Protein AF-0000000084598806 (afdb_homodimer)

Organism: NCBI:txid1246626

InterPro domains:
  IPR002474 Carbamoyl-phosphate synthase small subunit, N-terminal domain [PF00988] (5-130)
  IPR002474 Carbamoyl-phosphate synthase small subunit, N-terminal domain [SM01097] (1-131)
  IPR006274 Carbamoyl-phosphate synthase, small subunit [MF_01209] (1-356)
  IPR006274 Carbamoyl-phosphate synthase, small subunit [TIGR01368] (4-353)
  IPR017926 Glutamine amidotransferase [PF00117] (174-349)
  IPR029062 Class I glutamine amidotransferase-like [G3DSA:3.40.50.880] (161-359)
  IPR029062 Class I glutamine amidotransferase-like [SSF52317] (146-353)
  IPR035686 Carbamoyl-phosphate synthase small subunit, GATase1 domain [cd01744] (172-349)
  IPR036480 Carbamoyl-phosphate synthase small subunit, N-terminal domain superfamily [G3DSA:3.50.30.20] (2-147)
  IPR036480 Carbamoyl-phosphate synthase small subunit, N-terminal domain superfamily [SSF52021] (2-145)
  IPR050472 Anthranilate Synthase/Amidotransferase [PTHR43418] (180-354)

Solvent-accessible surface area (backbone atoms only — not comparable to full-atom values): 36146 Å² total; per-residue (Å²): 97,68,26,29,39,38,26,45,88,62,52,73,45,64,25,41,40,41,37,18,93,60,69,49,65,26,42,43,46,65,38,72,40,92,60,60,66,50,36,58,44,12,29,38,44,38,34,51,22,24,43,27,42,66,58,63,74,39,38,56,81,44,52,59,78,83,44,49,26,40,94,64,58,36,42,39,27,41,36,29,33,34,70,44,80,69,42,78,55,78,84,91,51,56,41,56,46,56,50,24,38,74,68,66,21,24,30,37,21,54,37,67,48,65,62,52,50,53,47,27,69,71,72,18,68,45,43,33,32,38,37,56,75,83,61,58,64,69,60,49,21,50,48,50,69,69,48,76,79,82,65,54,40,30,75,69,55,21,51,89,63,63,47,77,46,70,41,87,45,60,32,30,36,34,34,19,26,12,54,45,43,47,56,58,32,54,41,49,76,65,31,24,17,35,35,42,32,26,40,68,51,47,44,68,63,50,56,72,60,64,48,42,27,36,37,32,29,28,26,24,71,60,65,80,58,40,57,53,37,27,52,20,50,43,66,33,60,70,71,42,32,35,42,17,29,30,41,17,24,46,33,53,39,45,38,54,66,26,47,68,46,76,45,59,58,49,50,42,28,61,74,45,47,33,29,32,64,90,78,62,48,73,43,59,26,19,35,68,45,46,61,40,47,41,70,80,39,34,79,84,33,62,52,38,84,40,23,29,28,69,88,77,59,48,56,31,22,37,29,40,76,82,36,58,36,37,26,26,41,42,38,43,66,63,27,82,54,92,72,62,31,59,49,58,58,49,50,53,53,50,48,31,56,52,55,55,53,59,69,79,99,97,68,26,29,39,40,27,46,87,61,52,71,45,64,26,39,41,40,37,18,93,60,70,47,64,26,42,44,45,65,37,73,41,92,61,58,66,52,35,59,45,11,29,37,43,38,34,51,21,25,43,27,42,66,56,64,74,39,38,60,80,40,54,60,79,83,44,49,26,40,94,62,59,36,41,40,28,41,36,28,33,32,70,46,79,72,44,77,57,85,69,89,43,56,37,55,47,56,48,24,38,73,68,66,22,24,29,36,21,53,39,66,48,65,62,52,50,52,48,28,68,72,72,19,66,44,42,31,33,40,35,57,77,83,59,59,63,68,59,50,23,51,48,49,67,69,48,77,78,83,64,55,41,31,77,71,55,21,52,91,64,62,49,77,45,70,41,87,47,60,31,30,37,33,33,20,26,14,52,44,41,48,57,57,32,56,40,48,76,65,32,24,17,35,36,40,31,26,41,67,53,47,44,66,62,50,55,70,62,65,48,43,27,37,36,32,30,28,27,23,69,60,65,80,58,41,59,53,37,27,53,21,52,42,66,34,60,69,72,41,32,35,40,18,28,28,41,16,24,46,32,52,39,45,40,53,65,27,47,68,46,75,46,59,57,50,52,40,28,59,74,45,48,33,29,32,64,91,78,62,49,74,43,58,26,20,37,66,44,48,60,41,46,41,69,79,38,34,78,86,34,60,51,37,83,41,24,29,27,68,87,77,59,48,56,29,21,38,30,40,77,82,36,58,34,37,25,26,42,43,38,43,66,62,28,82,55,94,72,62,30,58,49,58,56,50,50,52,53,51,48,31,58,52,54,56,53,57,69,79,98

Sequence (722 aa):
MDKQLILEDGTVLIGEGFGADVEISGEVVFNTGMTGYQEILSDPSYCGQMVMLTYPLIGNYGINRDDFESLNPAIAALIVREVEHEPSHYREQESLHDLLVAKNIPGIAGIDTRMLTRKIRAHGTVKGYICSLSVQVEDVVKMLQDSPLLTTQVSQVSVNTAYHVPGKGKRVALIDCGMKHGILQSLIERHCDVVVVPYDTTAQEIKRLGVDGVLVSNGPGNPEDVPETIQTVASLIGEVPLFGICLGHQLLALACGATTSKLRFGHRGSNHPVREIETGRIDITAQNHGYTVDLDSIEGTELMLTHEAVNDGTVEGLKHRYADAFSVQYHPEANPGPHDANDLFDRFIGMMHTAKTNVLVMDKQLILEDGTVLIGEGFGADVEISGEVVFNTGMTGYQEILSDPSYCGQMVMLTYPLIGNYGINRDDFESLNPAIAALIVREVEHEPSHYREQESLHDLLVAKNIPGIAGIDTRMLTRKIRAHGTVKGYICSLSVQVEDVVKMLQDSPLLTTQVSQVSVNTAYHVPGKGKRVALIDCGMKHGILQSLIERHCDVVVVPYDTTAQEIKRLGVDGVLVSNGPGNPEDVPETIQTVASLIGEVPLFGICLGHQLLALACGATTSKLRFGHRGSNHPVREIETGRIDITAQNHGYTVDLDSIEGTELMLTHEAVNDGTVEGLKHRYADAFSVQYHPEANPGPHDANDLFDRFIGMMHTAKTNVLV

Foldseek 3Di:
DKKWKFWLVGDIWIFDKFAAADKAKAKEAEFAAPQAVQQVQQQLQQARYEYEYPDQEHQQQPDDPPRHQHPAGRHQEYEHAYYDQDRPDDDDGQTPRRVRNVNNHMYGYNGPSVVVNVVCLVQNIIMMMMHHPVDDNVVVSVVRVPDDHDLCSQVVQWDPAKDKDAFDAFEEEEERSRATPLVVVLCVVVRYTYIYGYLQDALVNVVVVVGLEYEYHAHYDDLVSRVSNLRRLLVCWQPHAYEYEASGQQSNCVNFPWDKDFASHFDAYQAWWKAFPVPRDIAGFGADYGMATDPVRCVPGQKDQGMATPPPGTGAKIDGNPTNYIYGNTQLSPHPDDPTSNVVVVVSSVRSVVVVVVVVD/DKKWKFWLVGDIWIFDKFFAADKAKAKEAEFAAPQAVQQVQQQLQQARYEYEYPDQEHQQQPDDPPRHQHPAGRHQEYEYAYYDQDRPDPDPHQTPRRVRNVNNHMYGYNGPSVVVVVVCLVQNIIMMMMHHPVDDNVVVSVVRVPDDHDLCSQVVQWDPAKDKDAFDAFEEEEERSRATPLVVVLCVVVRYTYIYGYLQDALVNVVVVVGLEYEYHAHYDDLVSRVSNLRRLLVCWQPHAYEYEASGQQSNCVNFPWDKDFASHFDAYQAWWKAFPVPRDIAGFGADYGMATDPVRCVPGQKDQGMATPPPGTGAKIDGNPTNYIYGNTQLSPHPDDPTSNVVVVVSSVRSVVVVVVVVD

Radius of gyration: 28.13 Å; Cα contacts (8 Å, |Δi|>4): 1813; chains: 2; bounding box: 64×78×69 Å

Nearest PDB structures (foldseek):
  1jdb-assembly1_F  TM=9.432E-01  e=5.974E-43  Escherichia coli
  1c30-assembly1_B  TM=9.402E-01  e=8.318E-43  Escherichia coli
  1a9x-assembly1_B  TM=9.386E-01  e=2.373E-42  Escherichia coli
  1cs0-assembly1_F  TM=9.403E-01  e=4.860E-42  Escherichia coli
  6uel-assembly2_B  TM=8.829E-01  e=1.511E-35  Homo sapiens

pLDDT: mean 89.67, std 12.85, range [30.72, 98.88]

Structure (mmCIF, N/CA/C/O backbone):
data_AF-0000000084598806-model_v1
#
loop_
_entity.id
_entity.type
_entity.pdbx_description
1 polymer 'Carbamoyl phosphate synthase small chain'
#
loop_
_atom_site.group_PDB
_atom_site.id
_atom_site.type_symbol
_atom_site.label_atom_id
_atom_site.label_alt_id
_atom_site.label_comp_id
_atom_site.label_asym_id
_atom_site.label_entity_id
_atom_site.label_seq_id
_atom_site.pdbx_PDB_ins_code
_atom_site.Cartn_x
_atom_site.Cartn_y
_atom_site.Cartn_z
_atom_site.occupancy
_atom_site.B_iso_or_equiv
_atom_site.auth_seq_id
_atom_site.auth_comp_id
_atom_site.auth_asym_id
_atom_site.auth_atom_id
_atom_site.pdbx_PDB_model_num
ATOM 1 N N . MET A 1 1 ? -29.016 10.375 21.641 1 81.25 1 MET A N 1
ATOM 2 C CA . MET A 1 1 ? -28.75 10.539 23.062 1 81.25 1 MET A CA 1
ATOM 3 C C . MET A 1 1 ? -27.906 11.789 23.328 1 81.25 1 MET A C 1
ATOM 5 O O . MET A 1 1 ? -27.047 12.141 22.516 1 81.25 1 MET A O 1
ATOM 9 N N . ASP A 1 2 ? -28.203 12.477 24.422 1 92.69 2 ASP A N 1
ATOM 10 C CA . ASP A 1 2 ? -27.516 13.719 24.766 1 92.69 2 ASP A CA 1
ATOM 11 C C . ASP A 1 2 ? -26.094 13.43 25.266 1 92.69 2 ASP A C 1
ATOM 13 O O . ASP A 1 2 ? -25.891 12.461 26 1 92.69 2 ASP A O 1
ATOM 17 N N . LYS A 1 3 ? -25.172 14.234 24.766 1 96.5 3 LYS A N 1
ATOM 18 C CA . LYS A 1 3 ? -23.781 14.203 25.203 1 96.5 3 LYS A CA 1
ATOM 19 C C . LYS A 1 3 ? -23.297 15.594 25.578 1 96.5 3 LYS A C 1
ATOM 21 O O . LYS A 1 3 ? -23.969 16.594 25.312 1 96.5 3 LYS A O 1
ATOM 26 N N . GLN A 1 4 ? -22.188 15.609 26.234 1 97.25 4 GLN A N 1
ATOM 27 C CA . GLN A 1 4 ? -21.594 16.906 26.531 1 97.25 4 GLN A CA 1
ATOM 28 C C . GLN A 1 4 ? -20.141 16.953 26.094 1 97.25 4 GLN A C 1
ATOM 30 O O . GLN A 1 4 ? -19.438 15.938 26.125 1 97.25 4 GLN A O 1
ATOM 35 N N . LEU A 1 5 ? -19.75 18.062 25.688 1 97.5 5 LEU A N 1
ATOM 36 C CA . LEU A 1 5 ? -18.359 18.422 25.438 1 97.5 5 LEU A CA 1
ATOM 37 C C . LEU A 1 5 ? -17.812 19.297 26.562 1 97.5 5 LEU A C 1
ATOM 39 O O . LEU A 1 5 ? -18.312 20.406 26.781 1 97.5 5 LEU A O 1
ATOM 43 N N . ILE A 1 6 ? -16.844 18.766 27.281 1 97.5 6 ILE A N 1
ATOM 44 C CA . ILE A 1 6 ? -16.219 19.5 28.375 1 97.5 6 ILE A CA 1
ATOM 45 C C . ILE A 1 6 ? -14.812 19.953 27.938 1 97.5 6 ILE A C 1
ATOM 47 O O . ILE A 1 6 ? -14 19.141 27.5 1 97.5 6 ILE A O 1
ATOM 51 N N . LEU A 1 7 ? -14.586 21.25 28.078 1 96.69 7 LEU A N 1
ATOM 52 C CA . LEU A 1 7 ? -13.281 21.781 27.719 1 96.69 7 LEU A CA 1
ATOM 53 C C . LEU A 1 7 ? -12.391 21.922 28.953 1 96.69 7 LEU A C 1
ATOM 55 O O . LEU A 1 7 ? -12.875 21.922 30.078 1 96.69 7 LEU A O 1
ATOM 59 N N . GLU A 1 8 ? -11.148 22 28.719 1 95.44 8 GLU A N 1
ATOM 60 C CA . GLU A 1 8 ? -10.164 22.047 29.797 1 95.44 8 GLU A CA 1
ATOM 61 C C . GLU A 1 8 ? -10.344 23.297 30.656 1 95.44 8 GLU A C 1
ATOM 63 O O . GLU A 1 8 ? -9.898 23.328 31.797 1 95.44 8 GLU A O 1
ATOM 68 N N . ASP A 1 9 ? -10.969 24.344 30.141 1 93.75 9 ASP A N 1
ATOM 69 C CA . ASP A 1 9 ? -11.172 25.562 30.906 1 93.75 9 ASP A CA 1
ATOM 70 C C . ASP A 1 9 ? -12.484 25.5 31.688 1 93.75 9 ASP A C 1
ATOM 72 O O . ASP A 1 9 ? -12.875 26.484 32.344 1 93.75 9 ASP A O 1
ATOM 76 N N . GLY A 1 10 ? -13.211 24.422 31.5 1 94.44 10 GLY A N 1
ATOM 77 C CA . GLY A 1 10 ? -14.43 24.234 32.281 1 94.44 10 GLY A CA 1
ATOM 78 C C . GLY A 1 10 ? -15.695 24.516 31.469 1 94.44 10 GLY A C 1
ATOM 79 O O . GLY A 1 10 ? -16.797 24.234 31.938 1 94.44 10 GLY A O 1
ATOM 80 N N . THR A 1 11 ? -15.57 24.969 30.281 1 95.81 11 THR A N 1
ATOM 81 C CA . THR A 1 11 ? -16.719 25.203 29.438 1 95.81 11 THR A CA 1
ATOM 82 C C . THR A 1 11 ? -17.438 23.891 29.109 1 95.81 11 THR A C 1
ATOM 84 O O . THR A 1 11 ? -16.781 22.891 28.797 1 95.81 11 THR A O 1
ATOM 87 N N . VAL A 1 12 ? -18.719 23.906 29.219 1 96.75 12 VAL A N 1
ATOM 88 C CA . VAL A 1 12 ? -19.516 22.719 28.922 1 96.75 12 VAL A CA 1
ATOM 89 C C . VAL A 1 12 ? -20.547 23.047 27.844 1 96.75 12 VAL A C 1
ATOM 91 O O . VAL A 1 12 ? -21.266 24.047 27.938 1 96.75 12 VAL A O 1
ATOM 94 N N . LEU A 1 13 ? -20.594 22.234 26.844 1 96.31 13 LEU A N 1
ATOM 95 C CA . LEU A 1 13 ? -21.594 22.328 25.781 1 96.31 13 LEU A CA 1
ATOM 96 C C . LEU A 1 13 ? -22.375 21.031 25.656 1 96.31 13 LEU A C 1
ATOM 98 O O . LEU A 1 13 ? -21.797 19.953 25.531 1 96.31 13 LEU A O 1
ATOM 102 N N . ILE A 1 14 ? -23.641 21.172 25.703 1 96.31 14 ILE A N 1
ATOM 103 C CA . ILE A 1 14 ? -24.5 20 25.578 1 96.31 14 ILE A CA 1
ATOM 104 C C . ILE A 1 14 ? -25.047 19.906 24.156 1 96.31 14 ILE A C 1
ATOM 106 O O . ILE A 1 14 ? -25.406 20.922 23.562 1 96.31 14 ILE A O 1
ATOM 110 N N . GLY A 1 15 ? -25 18.703 23.656 1 95.81 15 GLY A N 1
ATOM 111 C CA . GLY A 1 15 ? -25.516 18.453 22.328 1 95.81 15 GLY A CA 1
ATOM 112 C C . GLY A 1 15 ? -26.047 17.047 22.141 1 95.81 15 GLY A C 1
ATOM 113 O O . GLY A 1 15 ? -26.266 16.328 23.125 1 95.81 15 GLY A O 1
ATOM 114 N N . GLU A 1 16 ? -26.391 16.797 20.906 1 95.31 16 GLU A N 1
ATOM 115 C CA . GLU A 1 16 ? -26.891 15.469 20.547 1 95.31 16 GLU A CA 1
ATOM 116 C C . GLU A 1 16 ? -25.766 14.586 20 1 95.31 16 GLU A C 1
ATOM 118 O O . GLU A 1 16 ? -25.094 14.953 19.047 1 95.31 16 GLU A O 1
ATOM 123 N N . GLY A 1 17 ? -25.656 13.43 20.641 1 94.75 17 GLY A N 1
ATOM 124 C CA . GLY A 1 17 ? -24.641 12.5 20.188 1 94.75 17 GLY A CA 1
ATOM 125 C C . GLY A 1 17 ? -25.016 11.789 18.891 1 94.75 17 GLY A C 1
ATOM 126 O O . GLY A 1 17 ? -26.188 11.445 18.688 1 94.75 17 GLY A O 1
ATOM 127 N N . PHE A 1 18 ? -24.094 11.609 18.047 1 92.75 18 PHE A N 1
ATOM 128 C CA . PHE A 1 18 ? -24.219 10.75 16.875 1 92.75 18 PHE A CA 1
ATOM 129 C C . PHE A 1 18 ? -22.906 10.023 16.594 1 92.75 18 PHE A C 1
ATOM 131 O O . PHE A 1 18 ? -21.891 10.305 17.203 1 92.75 18 PHE A O 1
ATOM 138 N N . GLY A 1 19 ? -22.906 9 15.727 1 93 19 GLY A N 1
ATOM 139 C CA . GLY A 1 19 ? -21.734 8.156 15.516 1 93 19 GLY A CA 1
ATOM 140 C C . GLY A 1 19 ? -21.531 7.133 16.625 1 93 19 GLY A C 1
ATOM 141 O O . GLY A 1 19 ? -22.5 6.621 17.188 1 93 19 GLY A O 1
ATOM 142 N N . ALA A 1 20 ? -20.344 6.828 16.844 1 95 20 ALA A N 1
ATOM 143 C CA . ALA A 1 20 ? -20.031 5.812 17.844 1 95 20 ALA A CA 1
ATOM 144 C C . ALA A 1 20 ? -20.312 6.328 19.25 1 95 20 ALA A C 1
ATOM 146 O O . ALA A 1 20 ? -20.094 7.508 19.547 1 95 20 ALA A O 1
ATOM 147 N N . ASP A 1 21 ? -20.75 5.445 20.094 1 94.75 21 ASP A N 1
ATOM 148 C CA . ASP A 1 21 ? -21.031 5.793 21.484 1 94.75 21 ASP A CA 1
ATOM 149 C C . ASP A 1 21 ? -19.812 5.527 22.359 1 94.75 21 ASP A C 1
ATOM 151 O O . ASP A 1 21 ? -19.797 4.578 23.156 1 94.75 21 ASP A O 1
ATOM 155 N N . VAL A 1 22 ? -18.906 6.348 22.234 1 95.69 22 VAL A N 1
ATOM 156 C CA . VAL A 1 22 ? -17.672 6.219 23 1 95.69 22 VAL A CA 1
ATOM 157 C C . VAL A 1 22 ? -17.25 7.586 23.531 1 95.69 22 VAL A C 1
ATOM 159 O O . VAL A 1 22 ? -17.656 8.625 23 1 95.69 22 VAL A O 1
ATOM 162 N N . GLU A 1 23 ? -16.547 7.574 24.672 1 95.75 23 GLU A N 1
ATOM 163 C CA . GLU A 1 23 ? -15.961 8.781 25.234 1 95.75 23 GLU A CA 1
ATOM 164 C C . GLU A 1 23 ? -14.516 8.969 24.781 1 95.75 23 GLU A C 1
ATOM 166 O O . GLU A 1 23 ? -13.773 7.988 24.656 1 95.75 23 GLU A O 1
ATOM 171 N N . ILE A 1 24 ? -14.227 10.195 24.5 1 95.69 24 ILE A N 1
ATOM 172 C CA . ILE A 1 24 ? -12.891 10.406 23.953 1 95.69 24 ILE A CA 1
ATOM 173 C C . ILE A 1 24 ? -12.414 11.82 24.281 1 95.69 24 ILE A C 1
ATOM 175 O O . ILE A 1 24 ? -13.234 12.734 24.438 1 95.69 24 ILE A O 1
ATOM 179 N N . SER A 1 25 ? -11.172 11.938 24.5 1 95.75 25 SER A N 1
ATOM 180 C CA . SER A 1 25 ? -10.539 13.242 24.641 1 95.75 25 SER A CA 1
ATOM 181 C C . SER A 1 25 ? -9.734 13.602 23.391 1 95.75 25 SER A C 1
ATOM 183 O O . SER A 1 25 ? -9.375 12.727 22.609 1 95.75 25 SER A O 1
ATOM 185 N N . GLY A 1 26 ? -9.5 14.867 23.188 1 94.88 26 GLY A N 1
ATOM 186 C CA . GLY A 1 26 ? -8.68 15.359 22.094 1 94.88 26 GLY A CA 1
ATOM 187 C C . GLY A 1 26 ? -8.578 16.875 22.062 1 94.88 26 GLY A C 1
ATOM 188 O O . GLY A 1 26 ? -9.266 17.562 22.828 1 94.88 26 GLY A O 1
ATOM 189 N N . GLU A 1 27 ? -7.723 17.312 21.266 1 94.25 27 GLU A N 1
ATOM 190 C CA . GLU A 1 27 ? -7.625 18.75 21.031 1 94.25 27 GLU A CA 1
ATOM 191 C C . GLU A 1 27 ? -8.734 19.234 20.094 1 94.25 27 GLU A C 1
ATOM 193 O O . GLU A 1 27 ? -8.945 18.656 19.031 1 94.25 27 GLU A O 1
ATOM 198 N N . VAL A 1 28 ? -9.422 20.266 20.469 1 94.81 28 VAL A N 1
ATOM 199 C CA . VAL A 1 28 ? -10.516 20.797 19.656 1 94.81 28 VAL A CA 1
ATOM 200 C C . VAL A 1 28 ? -9.969 21.797 18.641 1 94.81 28 VAL A C 1
ATOM 202 O O . VAL A 1 28 ? -9.312 22.781 19 1 94.81 28 VAL A O 1
ATOM 205 N N . VAL A 1 29 ? -10.25 21.484 17.359 1 93.56 29 VAL A N 1
ATOM 206 C CA . VAL A 1 29 ? -9.828 22.375 16.281 1 93.56 29 VAL A CA 1
ATOM 207 C C . VAL A 1 29 ? -11.016 22.688 15.375 1 93.56 29 VAL A C 1
ATOM 209 O O . VAL A 1 29 ? -12.055 22.016 15.453 1 93.56 29 VAL A O 1
ATOM 212 N N . PHE A 1 30 ? -10.906 23.734 14.617 1 90.38 30 PHE A N 1
ATOM 213 C CA . PHE A 1 30 ? -12 24.047 13.711 1 90.38 30 PHE A CA 1
ATOM 214 C C . PHE A 1 30 ? -11.5 24.219 12.281 1 90.38 30 PHE A C 1
ATOM 216 O O . PHE A 1 30 ? -10.32 24.516 12.07 1 90.38 30 PHE A O 1
ATOM 223 N N . ASN A 1 31 ? -12.273 23.844 11.359 1 86.44 31 ASN A N 1
ATOM 224 C CA . ASN A 1 31 ? -12.039 24.016 9.93 1 86.44 31 ASN A CA 1
ATOM 225 C C . ASN A 1 31 ? -13.055 24.969 9.305 1 86.44 31 ASN A C 1
ATOM 227 O O . ASN A 1 31 ? -14.266 24.797 9.477 1 86.44 31 ASN A O 1
ATOM 231 N N . THR A 1 32 ? -12.555 25.984 8.57 1 73.88 32 THR A N 1
ATOM 232 C CA . THR A 1 32 ? -13.438 27.016 8.016 1 73.88 32 THR A CA 1
ATOM 233 C C . THR A 1 32 ? -13.844 26.656 6.586 1 73.88 32 THR A C 1
ATOM 235 O O . THR A 1 32 ? -14.672 27.328 5.98 1 73.88 32 THR A O 1
ATOM 238 N N . GLY A 1 33 ? -13.258 25.703 6.004 1 66.12 33 GLY A N 1
ATOM 239 C CA . GLY A 1 33 ? -13.445 25.422 4.59 1 66.12 33 GLY A CA 1
ATOM 240 C C . GLY A 1 33 ? -14.805 24.828 4.277 1 66.12 33 GLY A C 1
ATOM 241 O O . GLY A 1 33 ? -15.453 24.25 5.152 1 66.12 33 GLY A O 1
ATOM 242 N N . MET A 1 34 ? -15.297 25.375 3.104 1 58.56 34 MET A N 1
ATOM 243 C CA . MET A 1 34 ? -16.484 24.75 2.51 1 58.56 34 MET A CA 1
ATOM 244 C C . MET A 1 34 ? -16.141 23.406 1.891 1 58.56 34 MET A C 1
ATOM 246 O O . MET A 1 34 ? -16.875 22.906 1.039 1 58.56 34 MET A O 1
ATOM 250 N N . THR A 1 35 ? -14.992 22.891 2.375 1 59.59 35 THR A N 1
ATOM 251 C CA . THR A 1 35 ? -14.57 21.609 1.836 1 59.59 35 THR A CA 1
ATOM 252 C C . THR A 1 35 ? -15.492 20.484 2.318 1 59.59 35 THR A C 1
ATOM 254 O O . THR A 1 35 ? -16.125 20.609 3.375 1 59.59 35 THR A O 1
ATOM 257 N N . GLY A 1 36 ? -15.641 19.469 1.52 1 69.38 36 GLY A N 1
ATOM 258 C CA . GLY A 1 36 ? -16.469 18.312 1.85 1 69.38 36 GLY A CA 1
ATOM 259 C C . GLY A 1 36 ? -16.047 17.641 3.141 1 69.38 36 GLY A C 1
ATOM 260 O O . GLY A 1 36 ? -14.859 17.438 3.391 1 69.38 36 GLY A O 1
ATOM 261 N N . TYR A 1 37 ? -16.922 17.562 4.145 1 76.19 37 TYR A N 1
ATOM 262 C CA . TYR A 1 37 ? -16.703 16.953 5.457 1 76.19 37 TYR A CA 1
ATOM 263 C C . TYR A 1 37 ? -16 15.609 5.328 1 76.19 37 TYR A C 1
ATOM 265 O O . TYR A 1 37 ? -15.266 15.203 6.227 1 76.19 37 TYR A O 1
ATOM 273 N N . GLN A 1 38 ? -16.125 14.969 4.195 1 78.5 38 GLN A N 1
ATOM 274 C CA . GLN A 1 38 ? -15.477 13.68 4.016 1 78.5 38 GLN A CA 1
ATOM 275 C C . GLN A 1 38 ? -13.961 13.828 3.896 1 78.5 38 GLN A C 1
ATOM 277 O O . GLN A 1 38 ? -13.203 13.023 4.438 1 78.5 38 GLN A O 1
ATOM 282 N N . GLU A 1 39 ? -13.586 14.852 3.232 1 81.38 39 GLU A N 1
ATOM 283 C CA . GLU A 1 39 ? -12.164 15.141 3.104 1 81.38 39 GLU A CA 1
ATOM 284 C C . GLU A 1 39 ? -11.539 15.461 4.461 1 81.38 39 GLU A C 1
ATOM 286 O O . GLU A 1 39 ? -10.43 15.008 4.762 1 81.38 39 GLU A O 1
ATOM 291 N N . ILE A 1 40 ? -12.289 16.094 5.195 1 83.69 40 ILE A N 1
ATOM 292 C CA . ILE A 1 40 ? -11.82 16.484 6.52 1 83.69 40 ILE A CA 1
ATOM 293 C C . ILE A 1 40 ? -11.742 15.266 7.426 1 83.69 40 ILE A C 1
ATOM 295 O O . ILE A 1 40 ? -10.742 15.055 8.117 1 83.69 40 ILE A O 1
ATOM 299 N N . LEU A 1 41 ? -12.734 14.438 7.363 1 86 41 LEU A N 1
ATOM 300 C CA . LEU A 1 41 ? -12.797 13.234 8.188 1 86 41 LEU A CA 1
ATOM 301 C C . LEU A 1 41 ? -11.641 12.297 7.863 1 86 41 LEU A C 1
ATOM 303 O O . LEU A 1 41 ? -11.125 11.609 8.75 1 86 41 LEU A O 1
ATOM 307 N N . SER A 1 42 ? -11.281 12.391 6.637 1 88 42 SER A N 1
ATOM 308 C CA . SER A 1 42 ? -10.312 11.398 6.18 1 88 42 SER A CA 1
ATOM 309 C C . SER A 1 42 ? -8.914 11.992 6.078 1 88 42 SER A C 1
ATOM 311 O O . SER A 1 42 ? -7.977 11.328 5.637 1 88 42 SER A O 1
ATOM 313 N N . ASP A 1 43 ? -8.758 13.266 6.469 1 90.69 43 ASP A N 1
ATOM 314 C CA . ASP A 1 43 ? -7.441 13.898 6.516 1 90.69 43 ASP A CA 1
ATOM 315 C C . ASP A 1 43 ? -6.641 13.414 7.723 1 90.69 43 ASP A C 1
ATOM 317 O O . ASP A 1 43 ? -6.969 13.75 8.859 1 90.69 43 ASP A O 1
ATOM 321 N N . PRO A 1 44 ? -5.512 12.734 7.441 1 94.44 44 PRO A N 1
ATOM 322 C CA . PRO A 1 44 ? -4.75 12.18 8.562 1 94.44 44 PRO A CA 1
ATOM 323 C C . PRO A 1 44 ? -4.133 13.258 9.453 1 94.44 44 PRO A C 1
ATOM 325 O O . PRO A 1 44 ? -3.762 12.984 10.594 1 94.44 44 PRO A O 1
ATOM 328 N N . SER A 1 45 ? -4.035 14.383 8.922 1 94.94 45 SER A N 1
ATOM 329 C CA . SER A 1 45 ? -3.426 15.484 9.672 1 94.94 45 SER A CA 1
ATOM 330 C C . SER A 1 45 ? -4.258 15.844 10.891 1 94.94 45 SER A C 1
ATOM 332 O O . SER A 1 45 ? -3.779 16.547 11.789 1 94.94 45 SER A O 1
ATOM 334 N N . TYR A 1 46 ? -5.512 15.352 10.984 1 94.38 46 TYR A N 1
ATOM 335 C CA . TYR A 1 46 ? -6.402 15.641 12.102 1 94.38 46 TYR A CA 1
ATOM 336 C C . TYR A 1 46 ? -6.328 14.539 13.148 1 94.38 46 TYR A C 1
ATOM 338 O O . TYR A 1 46 ? -7.109 14.531 14.109 1 94.38 46 TYR A O 1
ATOM 346 N N . CYS A 1 47 ? -5.414 13.641 12.984 1 95.38 47 CYS A N 1
ATOM 347 C CA . CYS A 1 47 ? -5.336 12.508 13.898 1 95.38 47 CYS A CA 1
ATOM 348 C C . CYS A 1 47 ? -5.277 12.984 15.352 1 95.38 47 CYS A C 1
ATOM 350 O O . CYS A 1 47 ? -4.434 13.805 15.703 1 95.38 47 CYS A O 1
ATOM 352 N N . GLY A 1 48 ? -6.215 12.445 16.141 1 93.88 48 GLY A N 1
ATOM 353 C CA . GLY A 1 48 ? -6.238 12.742 17.578 1 93.88 48 GLY A CA 1
ATOM 354 C C . GLY A 1 48 ? -6.973 14.031 17.906 1 93.88 48 GLY A C 1
ATOM 355 O O . GLY A 1 48 ? -7.094 14.398 19.062 1 93.88 48 GLY A O 1
ATOM 356 N N . GLN A 1 49 ? -7.484 14.672 16.938 1 95.56 49 GLN A N 1
ATOM 357 C CA . GLN A 1 49 ? -8.148 15.945 17.156 1 95.56 49 GLN A CA 1
ATOM 358 C C . GLN A 1 49 ? -9.656 15.82 17.016 1 95.56 49 GLN A C 1
ATOM 360 O O . GLN A 1 49 ? -10.141 14.938 16.312 1 95.56 49 GLN A O 1
ATOM 365 N N . MET A 1 50 ? -10.359 16.656 17.766 1 96.12 50 MET A N 1
ATOM 366 C CA . MET A 1 50 ? -11.797 16.859 17.562 1 96.12 50 MET A CA 1
ATOM 367 C C . MET A 1 50 ? -12.055 18 16.594 1 96.12 50 MET A C 1
ATOM 369 O O . MET A 1 50 ? -11.789 19.156 16.906 1 96.12 50 MET A O 1
ATOM 373 N N . VAL A 1 51 ? -12.641 17.625 15.461 1 94.25 51 VAL A N 1
ATOM 374 C CA . VAL A 1 51 ? -12.742 18.625 14.398 1 94.25 51 VAL A CA 1
ATOM 375 C C . VAL A 1 51 ? -14.141 19.234 14.398 1 94.25 51 VAL A C 1
ATOM 377 O O . VAL A 1 51 ? -15.141 18.516 14.312 1 94.25 51 VAL A O 1
ATOM 380 N N . MET A 1 52 ? -14.172 20.469 14.539 1 93 52 MET A N 1
ATOM 381 C CA . MET A 1 52 ? -15.422 21.219 14.469 1 93 52 MET A CA 1
ATOM 382 C C . MET A 1 52 ? -15.609 21.844 13.094 1 93 52 MET A C 1
ATOM 384 O O . MET A 1 52 ? -14.734 22.578 12.625 1 93 52 MET A O 1
ATOM 388 N N . LEU A 1 53 ? -16.719 21.516 12.539 1 88.31 53 LEU A N 1
ATOM 389 C CA . LEU A 1 53 ? -17.047 22.125 11.25 1 88.31 53 LEU A CA 1
ATOM 390 C C . LEU A 1 53 ? -17.938 23.359 11.445 1 88.31 53 LEU A C 1
ATOM 392 O O . LEU A 1 53 ? -18.953 23.281 12.148 1 88.31 53 LEU A O 1
ATOM 396 N N . THR A 1 54 ? -17.594 24.391 10.836 1 80.19 54 THR A N 1
ATOM 397 C CA . THR A 1 54 ? -18.312 25.641 11.086 1 80.19 54 THR A CA 1
ATOM 398 C C . THR A 1 54 ? -19.484 25.7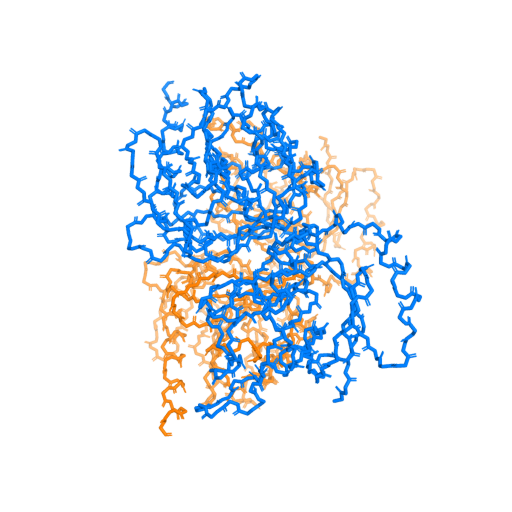97 10.125 1 80.19 54 THR A C 1
ATOM 400 O O . THR A 1 54 ? -20.344 26.656 10.32 1 80.19 54 THR A O 1
ATOM 403 N N . TYR A 1 55 ? -19.594 24.938 9.117 1 75.5 55 TYR A N 1
ATOM 404 C CA . TYR A 1 55 ? -20.75 24.969 8.234 1 75.5 55 TYR A CA 1
ATOM 405 C C . TYR A 1 55 ? -22.016 24.531 8.969 1 75.5 55 TYR A C 1
ATOM 407 O O . TYR A 1 55 ? -21.969 23.594 9.773 1 75.5 55 TYR A O 1
ATOM 415 N N . PRO A 1 56 ? -23.094 25.203 8.602 1 66.94 56 PRO A N 1
ATOM 416 C CA . PRO A 1 56 ? -24.297 24.984 9.406 1 66.94 56 PRO A CA 1
ATOM 417 C C . PRO A 1 56 ? -24.844 23.562 9.281 1 66.94 56 PRO A C 1
ATOM 419 O O . PRO A 1 56 ? -25.328 23 10.266 1 66.94 56 PRO A O 1
ATOM 422 N N . LEU A 1 57 ? -24.922 23 8.039 1 68.75 57 LEU A N 1
ATOM 423 C CA . LEU A 1 57 ? -25.484 21.672 7.859 1 68.75 57 LEU A CA 1
ATOM 424 C C . LEU A 1 57 ? -24.453 20.719 7.262 1 68.75 57 LEU A C 1
ATOM 426 O O . LEU A 1 57 ? -23.875 21 6.219 1 68.75 57 LEU A O 1
ATOM 430 N N . ILE A 1 58 ? -24.234 19.625 8.062 1 72.44 58 ILE A N 1
ATOM 431 C CA . ILE A 1 58 ? -23.266 18.625 7.613 1 72.44 58 ILE A CA 1
ATOM 432 C C . ILE A 1 58 ? -23.984 17.312 7.344 1 72.44 58 ILE A C 1
ATOM 434 O O . ILE A 1 58 ? -24.969 16.984 8.008 1 72.44 58 ILE A O 1
ATOM 438 N N . GLY A 1 59 ? -23.516 16.531 6.328 1 67.25 59 GLY A N 1
ATOM 439 C CA . GLY A 1 59 ? -24.047 15.211 6.02 1 67.25 59 GLY A CA 1
ATOM 440 C C . GLY A 1 59 ? -25.109 15.234 4.938 1 67.25 59 GLY A C 1
ATOM 441 O O . GLY A 1 59 ? -25.75 14.211 4.66 1 67.25 59 GLY A O 1
ATOM 442 N N . ASN A 1 60 ? -25.391 16.375 4.379 1 63.25 60 ASN A N 1
ATOM 443 C CA . ASN A 1 60 ? -26.484 16.562 3.438 1 63.25 60 ASN A CA 1
ATOM 444 C C . ASN A 1 60 ? -26.281 15.758 2.158 1 63.25 60 ASN A C 1
ATOM 446 O O . ASN A 1 60 ? -27.234 15.398 1.477 1 63.25 60 ASN A O 1
ATOM 450 N N . TYR A 1 61 ? -24.984 15.578 1.813 1 60.16 61 TYR A N 1
ATOM 451 C CA . TYR A 1 61 ? -24.797 14.852 0.561 1 60.16 61 TYR A CA 1
ATOM 452 C C . TYR A 1 61 ? -24.359 13.414 0.821 1 60.16 61 TYR A C 1
ATOM 454 O O . TYR A 1 61 ? -24 12.695 -0.109 1 60.16 61 TYR A O 1
ATOM 462 N N . GLY A 1 62 ? -24.484 12.977 1.968 1 62.97 62 GLY A N 1
ATOM 463 C CA . GLY A 1 62 ? -24.094 11.609 2.271 1 62.97 62 GLY A CA 1
ATOM 464 C C . GLY A 1 62 ? -22.609 11.367 2.102 1 62.97 62 GLY A C 1
ATOM 465 O O . GLY A 1 62 ? -21.797 12.297 2.24 1 62.97 62 GLY A O 1
ATOM 466 N N . ILE A 1 63 ? -22.172 10.141 2.082 1 64.38 63 ILE A N 1
ATOM 467 C CA . ILE A 1 63 ? -20.781 9.727 1.98 1 64.38 63 ILE A CA 1
ATOM 468 C C . ILE A 1 63 ? -20.5 9.172 0.586 1 64.38 63 ILE A C 1
ATOM 470 O O . ILE A 1 63 ? -21.234 8.305 0.103 1 64.38 63 ILE A O 1
ATOM 474 N N . ASN A 1 64 ? -19.609 9.93 -0.12 1 65.88 64 ASN A N 1
ATOM 475 C CA . ASN A 1 64 ? -19.156 9.492 -1.434 1 65.88 64 ASN A CA 1
ATOM 476 C C . ASN A 1 64 ? -17.766 8.859 -1.36 1 65.88 64 ASN A C 1
ATOM 478 O O . ASN A 1 64 ? -16.859 9.398 -0.714 1 65.88 64 ASN A O 1
ATOM 482 N N . ARG A 1 65 ? -17.609 7.801 -1.989 1 62.72 65 ARG A N 1
ATOM 483 C CA . ARG A 1 65 ? -16.375 7.031 -1.942 1 62.72 65 ARG A CA 1
ATOM 484 C C . ARG A 1 65 ? -15.203 7.848 -2.473 1 62.72 65 ARG A C 1
ATOM 486 O O . ARG A 1 65 ? -14.055 7.633 -2.072 1 62.72 65 ARG A O 1
ATOM 493 N N . ASP A 1 66 ? -15.445 8.812 -3.25 1 62.5 66 ASP A N 1
ATOM 494 C CA . ASP A 1 66 ? -14.391 9.508 -3.977 1 62.5 66 ASP A CA 1
ATOM 495 C C . ASP A 1 66 ? -13.789 10.633 -3.133 1 62.5 66 ASP A C 1
ATOM 497 O O . ASP A 1 66 ? -12.711 11.133 -3.441 1 62.5 66 ASP A O 1
ATOM 501 N N . ASP A 1 67 ? -14.328 10.836 -2.025 1 66.06 67 ASP A N 1
ATOM 502 C CA . ASP A 1 67 ? -13.938 12.07 -1.342 1 66.06 67 ASP A CA 1
ATOM 503 C C . ASP A 1 67 ? -13.055 11.766 -0.134 1 66.06 67 ASP A C 1
ATOM 505 O O . ASP A 1 67 ? -12.75 12.656 0.661 1 66.06 67 ASP A O 1
ATOM 509 N N . PHE A 1 68 ? -12.562 10.602 -0.112 1 73.25 68 PHE A N 1
ATOM 510 C CA . PHE A 1 68 ? -11.742 10.266 1.049 1 73.25 68 PHE A CA 1
ATOM 511 C C . PHE A 1 68 ? -10.266 10.508 0.759 1 73.25 68 PHE A C 1
ATOM 513 O O . PHE A 1 68 ? -9.789 10.227 -0.343 1 73.25 68 PHE A O 1
ATOM 520 N N . GLU A 1 69 ? -9.625 11.102 1.729 1 73.25 69 GLU A N 1
ATOM 521 C CA . GLU A 1 69 ? -8.195 11.375 1.646 1 73.25 69 GLU A CA 1
ATOM 522 C C . GLU A 1 69 ? -7.379 10.211 2.207 1 73.25 69 GLU A C 1
ATOM 524 O O . GLU A 1 69 ? -6.156 10.188 2.078 1 73.25 69 GLU A O 1
ATOM 529 N N . SER A 1 70 ? -7.941 9.375 2.848 1 78.62 70 SER A N 1
ATOM 530 C CA . SER A 1 70 ? -7.371 8.141 3.377 1 78.62 70 SER A CA 1
ATOM 531 C C . SER A 1 70 ? -8.445 7.074 3.584 1 78.62 70 SER A C 1
ATOM 533 O O . SER A 1 70 ? -9.641 7.383 3.574 1 78.62 70 SER A O 1
ATOM 535 N N . LEU A 1 71 ? -7.984 5.898 3.789 1 79 71 LEU A N 1
ATOM 536 C CA . LEU A 1 71 ? -8.93 4.805 3.963 1 79 71 LEU A CA 1
ATOM 537 C C . LEU A 1 71 ? -9.492 4.793 5.379 1 79 71 LEU A C 1
ATOM 539 O O . LEU A 1 71 ? -10.625 4.348 5.602 1 79 71 LEU A O 1
ATOM 543 N N . ASN A 1 72 ? -8.742 5.324 6.281 1 81.75 72 ASN A N 1
ATOM 544 C CA . ASN A 1 72 ? -9.148 5.238 7.68 1 81.75 72 ASN A CA 1
ATOM 545 C C . ASN A 1 72 ? -9.141 6.605 8.352 1 81.75 72 ASN A C 1
ATOM 547 O O . ASN A 1 72 ? -8.086 7.125 8.711 1 81.75 72 ASN A O 1
ATOM 551 N N . PRO A 1 73 ? -10.336 7.098 8.57 1 87 73 PRO A N 1
ATOM 552 C CA . PRO A 1 73 ? -10.383 8.352 9.328 1 87 73 PRO A CA 1
ATOM 553 C C . PRO A 1 73 ? -9.727 8.242 10.703 1 87 73 PRO A C 1
ATOM 555 O O . PRO A 1 73 ? -9.859 7.219 11.375 1 87 73 PRO A O 1
ATOM 558 N N . ALA A 1 74 ? -9.008 9.289 11.039 1 90.25 74 ALA A N 1
ATOM 559 C CA . ALA A 1 74 ? -8.227 9.203 12.266 1 90.25 74 ALA A CA 1
ATOM 560 C C . ALA A 1 74 ? -8.586 10.336 13.227 1 90.25 74 ALA A C 1
ATOM 562 O O . ALA A 1 74 ? -7.902 10.562 14.227 1 90.25 74 ALA A O 1
ATOM 563 N N . ILE A 1 75 ? -9.664 11.07 12.945 1 94.06 75 ILE A N 1
ATOM 564 C CA . ILE A 1 75 ? -10.07 12.133 13.859 1 94.06 75 ILE A CA 1
ATOM 565 C C . ILE A 1 75 ? -10.586 11.523 15.164 1 94.06 75 ILE A C 1
ATOM 567 O O . ILE A 1 75 ? -11.055 10.383 15.18 1 94.06 75 ILE A O 1
ATOM 571 N N . ALA A 1 76 ? -10.484 12.281 16.219 1 95.38 76 ALA A N 1
ATOM 572 C CA . ALA A 1 76 ? -10.992 11.805 17.5 1 95.38 76 ALA A CA 1
ATOM 573 C C . ALA A 1 76 ? -12.508 11.93 17.562 1 95.38 76 ALA A C 1
ATOM 575 O O . ALA A 1 76 ? -13.188 11.039 18.094 1 95.38 76 ALA A O 1
ATOM 576 N N . ALA A 1 77 ? -13.008 13.031 17.062 1 96.69 77 ALA A N 1
ATOM 577 C CA . ALA A 1 77 ? -14.445 13.273 17.094 1 96.69 77 ALA A CA 1
ATOM 578 C C . ALA A 1 77 ? -14.844 14.359 16.109 1 96.69 77 ALA A C 1
ATOM 580 O O . ALA A 1 77 ? -14 15.117 15.625 1 96.69 77 ALA A O 1
ATOM 581 N N . LEU A 1 78 ? -16.125 14.328 15.836 1 94.56 78 LEU A N 1
ATOM 582 C CA . LEU A 1 78 ? -16.688 15.344 14.961 1 94.56 78 LEU A CA 1
ATOM 583 C C . LEU A 1 78 ? -17.688 16.219 15.727 1 94.56 78 LEU A C 1
ATOM 585 O O . LEU A 1 78 ? -18.562 15.711 16.422 1 94.56 78 LEU A O 1
ATOM 589 N N . ILE A 1 79 ? -17.5 17.531 15.656 1 94.12 79 ILE A N 1
ATOM 590 C CA . ILE A 1 79 ? -18.359 18.5 16.312 1 94.12 79 ILE A CA 1
ATOM 591 C C . ILE A 1 79 ? -19.062 19.359 15.266 1 94.12 79 ILE A C 1
ATOM 593 O O . ILE A 1 79 ? -18.422 19.984 14.422 1 94.12 79 ILE A O 1
ATOM 597 N N . VAL A 1 80 ? -20.406 19.375 15.336 1 91.75 80 VAL A N 1
ATOM 598 C CA . VAL A 1 80 ? -21.141 20.094 14.305 1 91.75 80 VAL A CA 1
ATOM 599 C C . VAL A 1 80 ? -22.312 20.859 14.93 1 91.75 80 VAL A C 1
ATOM 601 O O . VAL A 1 80 ? -22.703 20.562 16.062 1 91.75 80 VAL A O 1
ATOM 604 N N . ARG A 1 81 ? -22.781 21.828 14.164 1 90.12 81 ARG A N 1
ATOM 605 C CA . ARG A 1 81 ? -23.984 22.547 14.586 1 90.12 81 ARG A CA 1
ATOM 606 C C . ARG A 1 81 ? -25.219 21.703 14.344 1 90.12 81 ARG A C 1
ATOM 608 O O . ARG A 1 81 ? -26.047 21.531 15.242 1 90.12 81 ARG A O 1
ATOM 615 N N . GLU A 1 82 ? -25.344 21.25 13.086 1 86.12 82 GLU A N 1
ATOM 616 C CA . GLU A 1 82 ? -26.453 20.391 12.688 1 86.12 82 GLU A CA 1
ATOM 617 C C . GLU A 1 82 ? -25.984 19.234 11.82 1 86.12 82 GLU A C 1
ATOM 619 O O . GLU A 1 82 ? -25.078 19.391 11.008 1 86.12 82 GLU A O 1
ATOM 624 N N . VAL A 1 83 ? -26.562 18.078 12.109 1 80.19 83 VAL A N 1
ATOM 625 C CA . VAL A 1 83 ? -26.234 16.891 11.312 1 80.19 83 VAL A CA 1
ATOM 626 C C . VAL A 1 83 ? -27.484 16.344 10.656 1 80.19 83 VAL A C 1
ATOM 628 O O . VAL A 1 83 ? -28.562 16.312 11.273 1 80.19 83 VAL A O 1
ATOM 631 N N . GLU A 1 84 ? -27.375 16.141 9.383 1 76.31 84 GLU A N 1
ATOM 632 C CA . GLU A 1 84 ? -28.484 15.523 8.68 1 76.31 84 GLU A CA 1
ATOM 633 C C . GLU A 1 84 ? -28.469 14.008 8.836 1 76.31 84 GLU A C 1
ATOM 635 O O . GLU A 1 84 ? -27.5 13.352 8.461 1 76.31 84 GLU A O 1
ATOM 640 N N . HIS A 1 85 ? -29.438 13.469 9.367 1 67.81 85 HIS A N 1
ATOM 641 C CA . HIS A 1 85 ? -29.5 12.031 9.633 1 67.81 85 HIS A CA 1
ATOM 642 C C . HIS A 1 85 ? -29.984 11.266 8.406 1 67.81 85 HIS A C 1
ATOM 644 O O . HIS A 1 85 ? -29.672 10.086 8.242 1 67.81 85 HIS A O 1
ATOM 650 N N . GLU A 1 86 ? -30.859 11.836 7.586 1 63.75 86 GLU A N 1
ATOM 651 C CA . GLU A 1 86 ? -31.406 11.164 6.414 1 63.75 86 GLU A CA 1
ATOM 652 C C . GLU A 1 86 ? -31.062 11.914 5.133 1 63.75 86 GLU A C 1
ATOM 654 O O . GLU A 1 86 ? -31.844 12.758 4.676 1 63.75 86 GLU A O 1
ATOM 659 N N . PRO A 1 87 ? -29.938 11.727 4.719 1 59.5 87 PRO A N 1
ATOM 660 C CA . PRO A 1 87 ? -29.594 12.5 3.525 1 59.5 87 PRO A CA 1
ATOM 661 C C . PRO A 1 87 ? -30.484 12.172 2.332 1 59.5 87 PRO A C 1
ATOM 663 O O . PRO A 1 87 ? -30.953 11.031 2.195 1 59.5 87 PRO A O 1
ATOM 666 N N . SER A 1 88 ? -31.484 13.312 1.831 1 54 88 SER A N 1
ATOM 667 C CA . SER A 1 88 ? -32.438 13.188 0.72 1 54 88 SER A CA 1
ATOM 668 C C . SER A 1 88 ? -31.75 12.586 -0.508 1 54 88 SER A C 1
ATOM 670 O O . SER A 1 88 ? -32.406 12.258 -1.491 1 54 88 SER A O 1
ATOM 672 N N . HIS A 1 89 ? -30.719 12.992 -0.672 1 49.53 89 HIS A N 1
ATOM 673 C CA . HIS A 1 89 ? -30.266 12.664 -2.021 1 49.53 89 HIS A CA 1
ATOM 674 C C . HIS A 1 89 ? -30.297 11.156 -2.258 1 49.53 89 HIS A C 1
ATOM 676 O O . HIS A 1 89 ? -30.281 10.375 -1.306 1 49.53 89 HIS A O 1
ATOM 682 N N . TYR A 1 90 ? -30.391 10.844 -3.627 1 38.97 90 TYR A N 1
ATOM 683 C CA . TYR A 1 90 ? -30.578 9.492 -4.145 1 38.97 90 TYR A CA 1
ATOM 684 C C . TYR A 1 90 ? -30.016 8.461 -3.168 1 38.97 90 TYR A C 1
ATOM 686 O O . TYR A 1 90 ? -29.281 8.805 -2.242 1 38.97 90 TYR A O 1
ATOM 694 N N . ARG A 1 91 ? -29.484 7.289 -3.857 1 41.28 91 ARG A N 1
ATOM 695 C CA . ARG A 1 91 ? -29.219 5.887 -3.576 1 41.28 91 ARG A CA 1
ATOM 696 C C . ARG A 1 91 ? -28.5 5.723 -2.236 1 41.28 91 ARG A C 1
ATOM 698 O O . ARG A 1 91 ? -28.141 6.711 -1.591 1 41.28 91 ARG A O 1
ATOM 705 N N . GLU A 1 92 ? -27.562 4.574 -1.968 1 45.84 92 GLU A N 1
ATOM 706 C CA . GLU A 1 92 ? -26.922 3.445 -1.294 1 45.84 92 GLU A CA 1
ATOM 707 C C . GLU A 1 92 ? -25.812 3.91 -0.354 1 45.84 92 GLU A C 1
ATOM 709 O O . GLU A 1 92 ? -25.047 3.094 0.156 1 45.84 92 GLU A O 1
ATOM 714 N N . GLN A 1 93 ? -25.688 5.332 -0.195 1 54.91 93 GLN A N 1
ATOM 715 C CA . GLN A 1 93 ? -24.406 5.484 0.492 1 54.91 93 GLN A CA 1
ATOM 716 C C . GLN A 1 93 ? -24.609 5.609 2 1 54.91 93 GLN A C 1
ATOM 718 O O . GLN A 1 93 ? -25.672 6.012 2.461 1 54.91 93 GLN A O 1
ATOM 723 N N . GLU A 1 94 ? -23.812 4.98 2.734 1 68.5 94 GLU A N 1
ATOM 724 C CA . GLU A 1 94 ? -23.719 4.961 4.191 1 68.5 94 GLU A CA 1
ATOM 725 C C . GLU A 1 94 ? -23.828 6.367 4.77 1 68.5 94 GLU A C 1
ATOM 727 O O . GLU A 1 94 ? -23.312 7.324 4.203 1 68.5 94 GLU A O 1
ATOM 732 N N . SER A 1 95 ? -24.844 6.566 5.699 1 78.56 95 SER A N 1
ATOM 733 C CA . SER A 1 95 ? -24.969 7.848 6.383 1 78.56 95 SER A CA 1
ATOM 734 C C . SER A 1 95 ? -23.703 8.203 7.133 1 78.56 95 SER A C 1
ATOM 736 O O . SER A 1 95 ? -22.859 7.34 7.391 1 78.56 95 SER A O 1
ATOM 738 N N . LEU A 1 96 ? -23.578 9.469 7.379 1 83.56 96 LEU A N 1
ATOM 739 C CA . LEU A 1 96 ? -22.453 9.93 8.188 1 83.56 96 LEU A CA 1
ATOM 740 C C . LEU A 1 96 ? -22.438 9.227 9.547 1 83.56 96 LEU A C 1
ATOM 742 O O . LEU A 1 96 ? -21.375 8.828 10.023 1 83.56 96 LEU A O 1
ATOM 746 N N . HIS A 1 97 ? -23.625 9.086 10.094 1 86.75 97 HIS A N 1
ATOM 747 C CA . HIS A 1 97 ? -23.766 8.375 11.367 1 86.75 97 HIS A CA 1
ATOM 748 C C . HIS A 1 97 ? -23.219 6.953 11.258 1 86.75 97 HIS A C 1
ATOM 750 O O . HIS A 1 97 ? -22.422 6.527 12.102 1 86.75 97 HIS A O 1
ATOM 756 N N . ASP A 1 98 ? -23.641 6.312 10.289 1 84.06 98 ASP A N 1
ATOM 757 C CA . ASP A 1 98 ? -23.25 4.918 10.125 1 84.06 98 ASP A CA 1
ATOM 758 C C . ASP A 1 98 ? -21.734 4.801 9.922 1 84.06 98 ASP A C 1
ATOM 760 O O . ASP A 1 98 ? -21.109 3.875 10.445 1 84.06 98 ASP A O 1
ATOM 764 N N . LEU A 1 99 ? -21.156 5.676 9.172 1 82.69 99 LEU A N 1
ATOM 765 C CA . LEU A 1 99 ? -19.719 5.688 8.945 1 82.69 99 LEU A CA 1
ATOM 766 C C . LEU A 1 99 ? -18.969 5.895 10.25 1 82.69 99 LEU A C 1
ATOM 768 O O . LEU A 1 99 ? -18 5.18 10.531 1 82.69 99 LEU A O 1
ATOM 772 N N . LEU A 1 100 ? -19.422 6.812 11.008 1 90 100 LEU A N 1
ATOM 773 C CA . LEU A 1 100 ? -18.734 7.141 12.25 1 90 100 LEU A CA 1
ATOM 774 C C . LEU A 1 100 ? -18.844 5.992 13.25 1 90 100 LEU A C 1
ATOM 776 O O . LEU A 1 100 ? -17.906 5.711 13.992 1 90 100 LEU A O 1
ATOM 780 N N . VAL A 1 101 ? -20 5.332 13.258 1 90.31 101 VAL A N 1
ATOM 781 C CA . VAL A 1 101 ? -20.172 4.16 14.109 1 90.31 101 VAL A CA 1
ATOM 782 C C . VAL A 1 101 ? -19.188 3.062 13.695 1 90.31 101 VAL A C 1
ATOM 784 O O . VAL A 1 101 ? -18.5 2.482 14.531 1 90.31 101 VAL A O 1
ATOM 787 N N . ALA A 1 102 ? -19.156 2.9 12.406 1 83.62 102 ALA A N 1
ATOM 788 C CA . ALA A 1 102 ? -18.297 1.852 11.859 1 83.62 102 ALA A CA 1
ATOM 789 C C . ALA A 1 102 ? -16.828 2.125 12.18 1 83.62 102 ALA A C 1
ATOM 791 O O . ALA A 1 102 ? -16.047 1.192 12.383 1 83.62 102 ALA A O 1
ATOM 792 N N . LYS A 1 103 ? -16.391 3.357 12.242 1 87.56 103 LYS A N 1
ATOM 793 C CA . LYS A 1 103 ? -15 3.736 12.453 1 87.56 103 LYS A CA 1
ATOM 794 C C . LYS A 1 103 ? -14.734 4.055 13.922 1 87.56 103 LYS A C 1
ATOM 796 O O . LYS A 1 103 ? -13.625 4.434 14.297 1 87.56 103 LYS A O 1
ATOM 801 N N . ASN A 1 104 ? -15.711 3.93 14.766 1 93.69 104 ASN A N 1
ATOM 802 C CA . ASN A 1 104 ? -15.641 4.148 16.203 1 93.69 104 ASN A CA 1
ATOM 803 C C . ASN A 1 104 ? -15.273 5.594 16.531 1 93.69 104 ASN A C 1
ATOM 805 O O . ASN A 1 104 ? -14.43 5.84 17.391 1 93.69 104 ASN A O 1
ATOM 809 N N . ILE A 1 105 ? -15.883 6.48 15.797 1 94.31 105 ILE A N 1
ATOM 810 C CA . ILE A 1 105 ? -15.664 7.91 15.984 1 94.31 105 ILE A CA 1
ATOM 811 C C . ILE A 1 105 ? -16.938 8.562 16.516 1 94.31 105 ILE A C 1
ATOM 813 O O . ILE A 1 105 ? -18 8.469 15.906 1 94.31 105 ILE A O 1
ATOM 817 N N . PRO A 1 106 ? -16.922 9.188 17.641 1 96.56 106 PRO A N 1
ATOM 818 C CA . PRO A 1 106 ? -18.109 9.883 18.141 1 96.56 106 PRO A CA 1
ATOM 819 C C . PRO A 1 106 ? -18.297 11.266 17.531 1 96.56 106 PRO A C 1
ATOM 821 O O . PRO A 1 106 ? -17.328 11.875 17.062 1 96.56 106 PRO A O 1
ATOM 824 N N . GLY A 1 107 ? -19.516 11.664 17.484 1 95.25 107 GLY A N 1
ATOM 825 C CA . GLY A 1 107 ? -19.875 13.008 17.062 1 95.25 107 GLY A CA 1
ATOM 826 C C . GLY A 1 107 ? -20.844 13.688 18.016 1 95.25 107 GLY A C 1
ATOM 827 O O . GLY A 1 107 ? -21.531 13.016 18.797 1 95.25 107 GLY A O 1
ATOM 828 N N . ILE A 1 108 ? -20.875 14.93 18.016 1 95.38 108 ILE A N 1
ATOM 829 C CA . ILE A 1 108 ? -21.828 15.711 18.812 1 95.38 108 ILE A CA 1
ATOM 830 C C . ILE A 1 108 ? -22.375 16.859 17.969 1 95.38 108 ILE A C 1
ATOM 832 O O . ILE A 1 108 ? -21.625 17.578 17.312 1 95.38 108 ILE A O 1
ATOM 836 N N . ALA A 1 109 ? -23.672 16.938 17.938 1 94.19 109 ALA A N 1
ATOM 837 C CA . ALA A 1 109 ? -24.375 17.969 17.172 1 94.19 109 ALA A CA 1
ATOM 838 C C . ALA A 1 109 ? -25.094 18.938 18.094 1 94.19 109 ALA A C 1
ATOM 840 O O . ALA A 1 109 ? -25.25 18.672 19.281 1 94.19 109 ALA A O 1
ATOM 841 N N . GLY A 1 110 ? -25.453 20.094 17.484 1 93.19 110 GLY A N 1
ATOM 842 C CA . GLY A 1 110 ? -26.188 21.078 18.266 1 93.19 110 GLY A CA 1
ATOM 843 C C . GLY A 1 110 ? -25.266 22.016 19.047 1 93.19 110 GLY A C 1
ATOM 844 O O . GLY A 1 110 ? -25.688 22.609 20.047 1 93.19 110 GLY A O 1
ATOM 845 N N . ILE A 1 111 ? -24.109 22.031 18.703 1 92.44 111 ILE A N 1
ATOM 846 C CA . ILE A 1 111 ? -23.109 22.812 19.438 1 92.44 111 ILE A CA 1
ATOM 847 C C . ILE A 1 111 ? -23.031 24.234 18.859 1 92.44 111 ILE A C 1
ATOM 849 O O . ILE A 1 111 ? -23.156 24.422 17.641 1 92.44 111 ILE A O 1
ATOM 853 N N . ASP A 1 112 ? -22.891 25.172 19.688 1 92 112 ASP A N 1
ATOM 854 C CA . ASP A 1 112 ? -22.609 26.531 19.25 1 92 112 ASP A CA 1
ATOM 855 C C . ASP A 1 112 ? -21.203 26.656 18.688 1 92 112 ASP A C 1
ATOM 857 O O . ASP A 1 112 ? -20.281 27.109 19.391 1 92 112 ASP A O 1
ATOM 861 N N . THR A 1 113 ? -21.078 26.359 17.469 1 90.56 113 THR A N 1
ATOM 862 C CA . THR A 1 113 ? -19.766 26.297 16.828 1 90.56 113 THR A CA 1
ATOM 863 C C . THR A 1 113 ? -19.156 27.688 16.719 1 90.56 113 THR A C 1
ATOM 865 O O . THR A 1 113 ? -17.922 27.844 16.719 1 90.56 113 THR A O 1
ATOM 868 N N . ARG A 1 114 ? -19.922 28.703 16.625 1 89.69 114 ARG A N 1
ATOM 869 C CA . ARG A 1 114 ? -19.406 30.062 16.547 1 89.69 114 ARG A CA 1
ATOM 870 C C . ARG A 1 114 ? -18.703 30.469 17.844 1 89.69 114 ARG A C 1
ATOM 872 O O . ARG A 1 114 ? -17.609 31.031 17.812 1 89.69 114 ARG A O 1
ATOM 879 N N . MET A 1 115 ? -19.406 30.203 18.875 1 91.38 115 MET A N 1
ATOM 880 C CA . MET A 1 115 ? -18.812 30.516 20.188 1 91.38 115 MET A CA 1
ATOM 881 C C . MET A 1 115 ? -17.484 29.781 20.375 1 91.38 115 MET A C 1
ATOM 883 O O . MET A 1 115 ? -16.5 30.359 20.812 1 91.38 115 MET A O 1
ATOM 887 N N . LEU A 1 116 ? -17.453 28.562 20.078 1 91.69 116 LEU A N 1
ATOM 888 C CA . LEU A 1 116 ? -16.25 27.734 20.234 1 91.69 116 LEU A CA 1
ATOM 889 C C . LEU A 1 116 ? -15.117 28.25 19.344 1 91.69 116 LEU A C 1
ATOM 891 O O . LEU A 1 116 ? -13.961 28.266 19.75 1 91.69 116 LEU A O 1
ATOM 895 N N . THR A 1 117 ? -15.453 28.594 18.141 1 89.94 117 THR A N 1
ATOM 896 C CA . THR A 1 117 ? -14.461 29.141 17.219 1 89.94 117 THR A CA 1
ATOM 897 C C . THR A 1 117 ? -13.828 30.406 17.797 1 89.94 117 THR A C 1
ATOM 899 O O . THR A 1 117 ? -12.609 30.547 17.781 1 89.94 117 THR A O 1
ATOM 902 N N . ARG A 1 118 ? -14.641 31.266 18.312 1 91.31 118 ARG A N 1
ATOM 903 C CA . ARG A 1 118 ? -14.156 32.5 18.906 1 91.31 118 ARG A CA 1
ATOM 904 C C . ARG A 1 118 ? -13.242 32.219 20.094 1 91.31 118 ARG A C 1
ATOM 906 O O . ARG A 1 118 ? -12.219 32.906 20.266 1 91.31 118 ARG A O 1
ATOM 913 N N . LYS A 1 119 ? -13.648 31.328 20.828 1 91.38 119 LYS A N 1
ATOM 914 C CA . LYS A 1 119 ? -12.852 30.953 22 1 91.38 119 LYS A CA 1
ATOM 915 C C . LYS A 1 119 ? -11.469 30.469 21.578 1 91.38 119 LYS A C 1
ATOM 917 O O . LYS A 1 119 ? -10.461 30.875 22.156 1 91.38 119 LYS A O 1
ATOM 922 N N . ILE A 1 120 ? -11.438 29.578 20.641 1 88.81 120 ILE A N 1
ATOM 923 C CA . ILE A 1 120 ? -10.18 28.984 20.172 1 88.81 120 ILE A CA 1
ATOM 924 C C . ILE A 1 120 ? -9.305 30.078 19.547 1 88.81 120 ILE A C 1
ATOM 926 O O . ILE A 1 120 ? -8.094 30.109 19.766 1 88.81 120 ILE A O 1
ATOM 930 N N . ARG A 1 121 ? -9.891 30.922 18.828 1 87.31 121 ARG A N 1
ATOM 931 C CA . ARG A 1 121 ? -9.148 32 18.203 1 87.31 121 ARG A CA 1
ATOM 932 C C . ARG A 1 121 ? -8.539 32.938 19.25 1 87.31 121 ARG A C 1
ATOM 934 O O . ARG A 1 121 ? -7.43 33.438 19.078 1 87.31 121 ARG A O 1
ATOM 941 N N . ALA A 1 122 ? -9.234 33.094 20.328 1 88.81 122 ALA A N 1
ATOM 942 C CA . ALA A 1 122 ? -8.82 34.031 21.375 1 88.81 122 ALA A CA 1
ATOM 943 C C . ALA A 1 122 ? -7.77 33.406 22.281 1 88.81 122 ALA A C 1
ATOM 945 O O . ALA A 1 122 ? -6.82 34.062 22.688 1 88.81 122 ALA A O 1
ATOM 946 N N . HIS A 1 123 ? -7.914 32.156 22.578 1 87.69 123 HIS A N 1
ATOM 947 C CA . HIS A 1 123 ? -7.098 31.594 23.641 1 87.69 123 HIS A CA 1
ATOM 948 C C . HIS A 1 123 ? -6.234 30.453 23.125 1 87.69 123 HIS A C 1
ATOM 950 O O . HIS A 1 123 ? -5.398 29.922 23.859 1 87.69 123 HIS A O 1
ATOM 956 N N . GLY A 1 124 ? -6.434 30.094 21.891 1 88.06 124 GLY A N 1
ATOM 957 C CA . GLY A 1 124 ? -5.703 28.953 21.344 1 88.06 124 GLY A CA 1
ATOM 958 C C . GLY A 1 124 ? -6.469 27.656 21.453 1 88.06 124 GLY A C 1
ATOM 959 O O . GLY A 1 124 ? -7.559 27.609 22.031 1 88.06 124 GLY A O 1
ATOM 960 N N . THR A 1 125 ? -5.875 26.641 20.938 1 87.44 125 THR A N 1
ATOM 961 C CA . THR A 1 125 ? -6.531 25.328 20.953 1 87.44 125 THR A CA 1
ATOM 962 C C . THR A 1 125 ? -6.668 24.812 22.375 1 87.44 125 THR A C 1
ATOM 964 O O . THR A 1 125 ? -5.812 25.078 23.234 1 87.44 125 THR A O 1
ATOM 967 N N . VAL A 1 126 ? -7.773 24.125 22.609 1 91 126 VAL A N 1
ATOM 968 C CA . VAL A 1 126 ? -8.086 23.609 23.938 1 91 126 VAL A CA 1
ATOM 969 C C . VAL A 1 126 ? -8.398 22.109 23.859 1 91 126 VAL A C 1
ATOM 971 O O . VAL A 1 126 ? -8.914 21.641 22.844 1 91 126 VAL A O 1
ATOM 974 N N . LYS A 1 127 ? -8.102 21.438 24.953 1 95.69 127 LYS A N 1
ATOM 975 C CA . LYS A 1 127 ? -8.492 20.031 25.031 1 95.69 127 LYS A CA 1
ATOM 976 C C . LYS A 1 127 ? -9.969 19.891 25.391 1 95.69 127 LYS A C 1
ATOM 978 O O . LYS A 1 127 ? -10.516 20.703 26.141 1 95.69 127 LYS A O 1
ATOM 983 N N . GLY A 1 128 ? -10.555 18.906 24.828 1 96.5 128 GLY A N 1
ATOM 984 C CA . GLY A 1 128 ? -11.953 18.609 25.109 1 96.5 128 GLY A CA 1
ATOM 985 C C . GLY A 1 128 ? -12.203 17.125 25.375 1 96.5 128 GLY A C 1
ATOM 986 O O . GLY A 1 128 ? -11.344 16.297 25.094 1 96.5 128 GLY A O 1
ATOM 987 N N . TYR A 1 129 ? -13.32 16.891 25.953 1 97.44 129 TYR A N 1
ATOM 988 C CA . TYR A 1 129 ? -13.773 15.547 26.281 1 97.44 129 TYR A CA 1
ATOM 989 C C . TYR A 1 129 ? -15.258 15.383 25.984 1 97.44 129 TYR A C 1
ATOM 991 O O . TYR A 1 129 ? -16.078 16.141 26.5 1 97.44 129 TYR A O 1
ATOM 999 N N . ILE A 1 130 ? -15.57 14.492 25.125 1 97.19 130 ILE A N 1
ATOM 1000 C CA . ILE A 1 130 ? -16.969 14.156 24.844 1 97.19 130 ILE A CA 1
ATOM 1001 C C . ILE A 1 130 ? -17.391 12.969 25.703 1 97.19 130 ILE A C 1
ATOM 1003 O O . ILE A 1 130 ? -16.75 11.914 25.672 1 97.19 130 ILE A O 1
ATOM 1007 N N . CYS A 1 131 ? -18.469 13.141 26.422 1 96.69 131 CYS A N 1
ATOM 1008 C CA . CYS A 1 131 ? -18.891 12.109 27.359 1 96.69 131 CYS A CA 1
ATOM 1009 C C . CYS A 1 131 ? -20.375 12.242 27.672 1 96.69 131 CYS A C 1
ATOM 1011 O O . CYS A 1 131 ? -21.062 13.109 27.125 1 96.69 131 CYS A O 1
ATOM 1013 N N . SER A 1 132 ? -20.812 11.305 28.484 1 95 132 SER A N 1
ATOM 1014 C CA . SER A 1 132 ? -22.203 11.336 28.922 1 95 132 SER A CA 1
ATOM 1015 C C . SER A 1 132 ? -22.438 12.461 29.922 1 95 132 SER A C 1
ATOM 1017 O O . SER A 1 132 ? -21.484 12.977 30.531 1 95 132 SER A O 1
ATOM 1019 N N . LEU A 1 133 ? -23.719 12.734 30.109 1 94.31 133 LEU A N 1
ATOM 1020 C CA . LEU A 1 133 ? -24.094 13.82 31 1 94.31 133 LEU A CA 1
ATOM 1021 C C . LEU A 1 133 ? -23.859 13.438 32.469 1 94.31 133 LEU A C 1
ATOM 1023 O O . LEU A 1 133 ? -23.859 14.297 33.344 1 94.31 133 LEU A O 1
ATOM 1027 N N . SER A 1 134 ? -23.609 12.211 32.688 1 93 134 SER A N 1
ATOM 1028 C CA . SER A 1 134 ? -23.438 11.727 34.062 1 93 134 SER A CA 1
ATOM 1029 C C . SER A 1 134 ? -22.031 12 34.562 1 93 134 SER A C 1
ATOM 1031 O O . SER A 1 134 ? -21.781 11.93 35.781 1 93 134 SER A O 1
ATOM 1033 N N . VAL A 1 135 ? -21.109 12.32 33.719 1 94.31 135 VAL A N 1
ATOM 1034 C CA . VAL A 1 135 ? -19.719 12.531 34.094 1 94.31 135 VAL A CA 1
ATOM 1035 C C . VAL A 1 135 ? -19.562 13.883 34.781 1 94.31 135 VAL A C 1
ATOM 1037 O O . VAL A 1 135 ? -20.125 14.883 34.344 1 94.31 135 VAL A O 1
ATOM 1040 N N . GLN A 1 136 ? -18.812 13.922 35.812 1 95.31 136 GLN A N 1
ATOM 1041 C CA . GLN A 1 136 ? -18.594 15.148 36.562 1 95.31 136 GLN A CA 1
ATOM 1042 C C . GLN A 1 136 ? -17.609 16.062 35.844 1 95.31 136 GLN A C 1
ATOM 1044 O O . GLN A 1 136 ? -16.484 15.672 35.562 1 95.31 136 GLN A O 1
ATOM 1049 N N . VAL A 1 137 ? -17.969 17.25 35.688 1 96.25 137 VAL A N 1
ATOM 1050 C CA . VAL A 1 137 ? -17.203 18.234 34.906 1 96.25 137 VAL A CA 1
ATOM 1051 C C . VAL A 1 137 ? -15.852 18.484 35.562 1 96.25 137 VAL A C 1
ATOM 1053 O O . VAL A 1 137 ? -14.828 18.516 34.875 1 96.25 137 VAL A O 1
ATOM 1056 N N . GLU A 1 138 ? -15.812 18.594 36.875 1 95.94 138 GLU A N 1
ATOM 1057 C CA . GLU A 1 138 ? -14.586 18.922 37.594 1 95.94 138 GLU A CA 1
ATOM 1058 C C . GLU A 1 138 ? -13.531 17.828 37.406 1 95.94 138 GLU A C 1
ATOM 1060 O O . GLU A 1 138 ? -12.344 18.125 37.25 1 95.94 138 GLU A O 1
ATOM 1065 N N . ASP A 1 139 ? -13.992 16.688 37.375 1 96.62 139 ASP A N 1
ATOM 1066 C CA . ASP A 1 139 ? -13.086 15.555 37.188 1 96.62 139 ASP A CA 1
ATOM 1067 C C . ASP A 1 139 ? -12.484 15.57 35.781 1 96.62 139 ASP A C 1
ATOM 1069 O O . ASP A 1 139 ? -11.297 15.281 35.625 1 96.62 139 ASP A O 1
ATOM 1073 N N . VAL A 1 140 ? -13.297 15.859 34.875 1 96.31 140 VAL A N 1
ATOM 1074 C CA . VAL A 1 140 ? -12.867 15.883 33.469 1 96.31 140 VAL A CA 1
ATOM 1075 C C . VAL A 1 140 ? -11.867 17.016 33.25 1 96.31 140 VAL A C 1
ATOM 1077 O O . VAL A 1 140 ? -10.852 16.844 32.594 1 96.31 140 VAL A O 1
ATOM 1080 N N . VAL A 1 141 ? -12.18 18.141 33.781 1 96.5 141 VAL A N 1
ATOM 1081 C CA . VAL A 1 141 ? -11.305 19.297 33.656 1 96.5 141 VAL A CA 1
ATOM 1082 C C . VAL A 1 141 ? -9.922 18.984 34.219 1 96.5 141 VAL A C 1
ATOM 1084 O O . VAL A 1 141 ? -8.906 19.25 33.594 1 96.5 141 VAL A O 1
ATOM 1087 N N . LYS A 1 142 ? -9.875 18.375 35.375 1 96.06 142 LYS A N 1
ATOM 1088 C CA . LYS A 1 142 ? -8.609 17.984 35.969 1 96.06 142 LYS A CA 1
ATOM 1089 C C . LYS A 1 142 ? -7.859 16.984 35.125 1 96.06 142 LYS A C 1
ATOM 1091 O O . LYS A 1 142 ? -6.648 17.109 34.906 1 96.06 142 LYS A O 1
ATOM 1096 N N . MET A 1 143 ? -8.625 16.109 34.656 1 95.62 143 MET A N 1
ATOM 1097 C CA . MET A 1 143 ? -8.031 15.094 33.812 1 95.62 143 MET A CA 1
ATOM 1098 C C . MET A 1 143 ? -7.426 15.719 32.562 1 95.62 143 MET A C 1
ATOM 1100 O O . MET A 1 143 ? -6.301 15.391 32.188 1 95.62 143 MET A O 1
ATOM 1104 N N . LEU A 1 144 ? -8.141 16.578 31.922 1 95.94 144 LEU A N 1
ATOM 1105 C CA . LEU A 1 144 ? -7.688 17.219 30.703 1 95.94 144 LEU A CA 1
ATOM 1106 C C . LEU A 1 144 ? -6.449 18.078 30.953 1 95.94 144 LEU A C 1
ATOM 1108 O O . LEU A 1 144 ? -5.516 18.078 30.156 1 95.94 144 LEU A O 1
ATOM 1112 N N . GLN A 1 145 ? -6.469 18.734 32 1 94.06 145 GLN A N 1
ATOM 1113 C CA . GLN A 1 145 ? -5.344 19.609 32.344 1 94.06 145 GLN A CA 1
ATOM 1114 C C . GLN A 1 145 ? -4.094 18.797 32.656 1 94.06 145 GLN A C 1
ATOM 1116 O O . GLN A 1 145 ? -2.977 19.219 32.375 1 94.06 145 GLN A O 1
ATOM 1121 N N . ASP A 1 146 ? -4.258 17.594 33.188 1 93.31 146 ASP A N 1
ATOM 1122 C CA . ASP A 1 146 ? -3.141 16.766 33.625 1 93.31 146 ASP A CA 1
ATOM 1123 C C . ASP A 1 146 ? -2.666 15.867 32.469 1 93.31 146 ASP A C 1
ATOM 1125 O O . ASP A 1 146 ? -1.585 15.281 32.531 1 93.31 146 ASP A O 1
ATOM 1129 N N . SER A 1 147 ? -3.402 15.766 31.484 1 91.5 147 SER A N 1
ATOM 1130 C CA . SER A 1 147 ? -3.064 14.859 30.391 1 91.5 147 SER A CA 1
ATOM 1131 C C . SER A 1 147 ? -2.148 15.531 29.375 1 91.5 147 SER A C 1
ATOM 1133 O O . SER A 1 147 ? -2.447 16.625 28.891 1 91.5 147 SER A O 1
ATOM 1135 N N . PRO A 1 148 ? -1.049 14.867 29.141 1 89.12 148 PRO A N 1
ATOM 1136 C CA . PRO A 1 148 ? -0.189 15.43 28.109 1 89.12 148 PRO A CA 1
ATOM 1137 C C . PRO A 1 148 ? -0.797 15.312 26.703 1 89.12 148 PRO A C 1
ATOM 1139 O O . PRO A 1 148 ? -1.729 14.531 26.5 1 89.12 148 PRO A O 1
ATOM 1142 N N . LEU A 1 149 ? -0.324 16.125 25.812 1 87.56 149 LEU A N 1
ATOM 1143 C CA . LEU A 1 149 ? -0.742 16.016 24.406 1 87.56 149 LEU A CA 1
ATOM 1144 C C . LEU A 1 149 ? -0.251 14.719 23.797 1 87.56 149 LEU A C 1
ATOM 1146 O O . LEU A 1 149 ? 0.777 14.172 24.203 1 87.56 149 LEU A O 1
ATOM 1150 N N . LEU A 1 150 ? -1.051 14.258 22.828 1 90.75 150 LEU A N 1
ATOM 1151 C CA . LEU A 1 150 ? -0.684 13.055 22.094 1 90.75 150 LEU A CA 1
ATOM 1152 C C . LEU A 1 150 ? 0.613 13.266 21.312 1 90.75 150 LEU A C 1
ATOM 1154 O O . LEU A 1 150 ? 0.816 14.32 20.719 1 90.75 150 LEU A O 1
ATOM 1158 N N . THR A 1 151 ? 1.535 12.234 21.328 1 94.12 151 THR A N 1
ATOM 1159 C CA . THR A 1 151 ? 2.812 12.359 20.641 1 94.12 151 THR A CA 1
ATOM 1160 C C . THR A 1 151 ? 2.986 11.227 19.625 1 94.12 151 THR 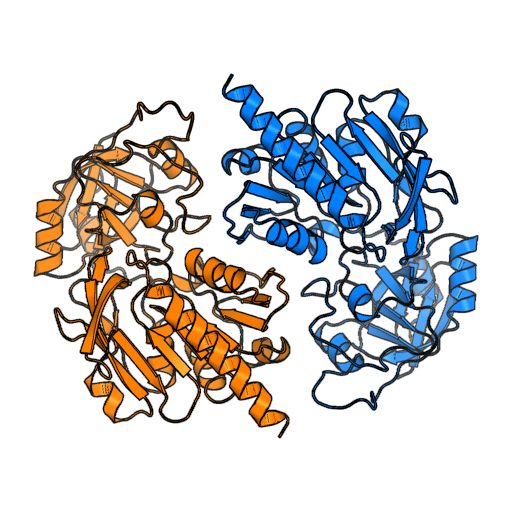A C 1
ATOM 1162 O O . THR A 1 151 ? 4.035 11.117 18.984 1 94.12 151 THR A O 1
ATOM 1165 N N . THR A 1 152 ? 1.966 10.406 19.422 1 95.44 152 THR A N 1
ATOM 1166 C CA . THR A 1 152 ? 2.105 9.203 18.609 1 95.44 152 THR A CA 1
ATOM 1167 C C . THR A 1 152 ? 1.226 9.297 17.359 1 95.44 152 THR A C 1
ATOM 1169 O O . THR A 1 152 ? 0.829 8.273 16.797 1 95.44 152 THR A O 1
ATOM 1172 N N . GLN A 1 153 ? 0.865 10.477 17.031 1 96.62 153 GLN A N 1
ATOM 1173 C CA . GLN A 1 153 ? -0.096 10.641 15.945 1 96.62 153 GLN A CA 1
ATOM 1174 C C . GLN A 1 153 ? 0.458 10.094 14.633 1 96.62 153 GLN A C 1
ATOM 1176 O O . GLN A 1 153 ? -0.242 9.383 13.906 1 96.62 153 GLN A O 1
ATOM 1181 N N . VAL A 1 154 ? 1.733 10.375 14.32 1 97.75 154 VAL A N 1
ATOM 1182 C CA . VAL A 1 154 ? 2.318 9.945 13.055 1 97.75 154 VAL A CA 1
ATOM 1183 C C . VAL A 1 154 ? 2.395 8.422 13.008 1 97.75 154 VAL A C 1
ATOM 1185 O O . VAL A 1 154 ? 2.037 7.801 12.008 1 97.75 154 VAL A O 1
ATOM 1188 N N . SER A 1 155 ? 2.811 7.793 14.102 1 96.62 155 SER A N 1
ATOM 1189 C CA . SER A 1 155 ? 2.904 6.336 14.133 1 96.62 155 SER A CA 1
ATOM 1190 C C . SER A 1 155 ? 1.531 5.691 13.977 1 96.62 155 SER A C 1
ATOM 1192 O O . SER A 1 155 ? 1.419 4.574 13.469 1 96.62 155 SER A O 1
ATOM 1194 N N . GLN A 1 156 ? 0.494 6.414 14.344 1 94.69 156 GLN A N 1
ATOM 1195 C CA . GLN A 1 156 ? -0.865 5.891 14.273 1 94.69 156 GLN A CA 1
ATOM 1196 C C . GLN A 1 156 ? -1.388 5.91 12.836 1 94.69 156 GLN A C 1
ATOM 1198 O O . GLN A 1 156 ? -2.215 5.074 12.461 1 94.69 156 GLN A O 1
ATOM 1203 N N . VAL A 1 157 ? -0.867 6.82 12.039 1 95.94 157 VAL A N 1
ATOM 1204 C CA . VAL A 1 157 ? -1.487 6.988 10.727 1 95.94 157 VAL A CA 1
ATOM 1205 C C . VAL A 1 157 ? -0.522 6.531 9.633 1 95.94 157 VAL A C 1
ATOM 1207 O O . VAL A 1 157 ? -0.923 6.332 8.484 1 95.94 157 VAL A O 1
ATOM 1210 N N . SER A 1 158 ? 0.767 6.375 9.914 1 96.81 158 SER A N 1
ATOM 1211 C CA . SER A 1 158 ? 1.754 5.902 8.945 1 96.81 158 SER A CA 1
ATOM 1212 C C . SER A 1 158 ? 1.487 4.453 8.547 1 96.81 158 SER A C 1
ATOM 1214 O O . SER A 1 158 ? 0.905 3.689 9.32 1 96.81 158 SER A O 1
ATOM 1216 N N . VAL A 1 159 ? 1.825 4.086 7.336 1 94.56 159 VAL A N 1
ATOM 1217 C CA . VAL A 1 159 ? 1.757 2.684 6.934 1 94.56 159 VAL A CA 1
ATOM 1218 C C . VAL A 1 159 ? 2.701 1.852 7.801 1 94.56 159 VAL A C 1
ATOM 1220 O O . VAL A 1 159 ? 3.744 2.34 8.242 1 94.56 159 VAL A O 1
ATOM 1223 N N . ASN A 1 160 ? 2.334 0.631 7.98 1 91.25 160 ASN A N 1
ATOM 1224 C CA . ASN A 1 160 ? 3.154 -0.261 8.797 1 91.25 160 ASN A CA 1
ATOM 1225 C C . ASN A 1 160 ? 4.234 -0.944 7.961 1 91.25 160 ASN A C 1
ATOM 1227 O O . ASN A 1 160 ? 5.293 -1.303 8.484 1 91.25 160 ASN A O 1
ATOM 1231 N N . THR A 1 161 ? 3.902 -1.193 6.699 1 91.19 161 THR A N 1
ATOM 1232 C CA . THR A 1 161 ? 4.82 -1.859 5.781 1 91.19 161 THR A CA 1
ATOM 1233 C C . THR A 1 161 ? 4.902 -1.105 4.461 1 91.19 161 THR A C 1
ATOM 1235 O O . THR A 1 161 ? 3.891 -0.626 3.945 1 91.19 161 THR A O 1
ATOM 1238 N N . ALA A 1 162 ? 6.117 -1.094 3.955 1 93.88 162 ALA A N 1
ATOM 1239 C CA . ALA A 1 162 ? 6.309 -0.42 2.674 1 93.88 162 ALA A CA 1
ATOM 1240 C C . ALA A 1 162 ? 5.527 -1.119 1.565 1 93.88 162 ALA A C 1
ATOM 1242 O O . ALA A 1 162 ? 5.336 -2.336 1.604 1 93.88 162 ALA A O 1
ATOM 1243 N N . TYR A 1 163 ? 5.043 -0.348 0.599 1 92.69 163 TYR A N 1
ATOM 1244 C CA . TYR A 1 163 ? 4.426 -0.938 -0.585 1 92.69 163 TYR A CA 1
ATOM 1245 C C . TYR A 1 163 ? 4.824 -0.174 -1.844 1 92.69 163 TYR A C 1
ATOM 1247 O O . TYR A 1 163 ? 5.215 0.994 -1.771 1 92.69 163 TYR A O 1
ATOM 1255 N N . HIS A 1 164 ? 4.719 -0.865 -2.941 1 93.25 164 HIS A N 1
ATOM 1256 C CA . HIS A 1 164 ? 5.195 -0.363 -4.227 1 93.25 164 HIS A CA 1
ATOM 1257 C C . HIS A 1 164 ? 4.031 -0.017 -5.148 1 93.25 164 HIS A C 1
ATOM 1259 O O . HIS A 1 164 ? 3.096 -0.808 -5.297 1 93.25 164 HIS A O 1
ATOM 1265 N N . VAL A 1 165 ? 4.008 1.149 -5.605 1 94.81 165 VAL A N 1
ATOM 1266 C CA . VAL A 1 165 ? 3.113 1.6 -6.668 1 94.81 165 VAL A CA 1
ATOM 1267 C C . VAL A 1 165 ? 3.898 1.771 -7.965 1 94.81 165 VAL A C 1
ATOM 1269 O O . VAL A 1 165 ? 4.539 2.805 -8.18 1 94.81 165 VAL A O 1
ATOM 1272 N N . PRO A 1 166 ? 3.762 0.799 -8.836 1 91.88 166 PRO A N 1
ATOM 1273 C CA . PRO A 1 166 ? 4.645 0.774 -10.008 1 91.88 166 PRO A CA 1
ATOM 1274 C C . PRO A 1 166 ? 4.344 1.899 -10.992 1 91.88 166 PRO A C 1
ATOM 1276 O O . PRO A 1 166 ? 3.182 2.254 -11.203 1 91.88 166 PRO A O 1
ATOM 1279 N N . GLY A 1 167 ? 5.387 2.471 -11.562 1 90.62 167 GLY A N 1
ATOM 1280 C CA . GLY A 1 167 ? 5.363 3.463 -12.625 1 90.62 167 GLY A CA 1
ATOM 1281 C C . GLY A 1 167 ? 6.559 3.371 -13.555 1 90.62 167 GLY A C 1
ATOM 1282 O O . GLY A 1 167 ? 7.531 2.676 -13.25 1 90.62 167 GLY A O 1
ATOM 1283 N N . LYS A 1 168 ? 6.52 3.984 -14.641 1 88.5 168 LYS A N 1
ATOM 1284 C CA . LYS A 1 168 ? 7.551 3.861 -15.672 1 88.5 168 LYS A CA 1
ATOM 1285 C C . LYS A 1 168 ? 8.586 4.977 -15.547 1 88.5 168 LYS A C 1
ATOM 1287 O O . LYS A 1 168 ? 9.625 4.934 -16.203 1 88.5 168 LYS A O 1
ATOM 1292 N N . GLY A 1 169 ? 8.336 5.918 -14.719 1 92.31 169 GLY A N 1
ATOM 1293 C CA . GLY A 1 169 ? 9.211 7.074 -14.602 1 92.31 169 GLY A CA 1
ATOM 1294 C C . GLY A 1 169 ? 10.18 6.977 -13.438 1 92.31 169 GLY A C 1
ATOM 1295 O O . GLY A 1 169 ? 10.656 5.887 -13.109 1 92.31 169 GLY A O 1
ATOM 1296 N N . LYS A 1 170 ? 10.625 8.125 -12.883 1 95 170 LYS A N 1
ATOM 1297 C CA . LYS A 1 170 ? 11.562 8.219 -11.773 1 95 170 LYS A CA 1
ATOM 1298 C C . LYS A 1 170 ? 11.008 7.527 -10.523 1 95 170 LYS A C 1
ATOM 1300 O O . LYS A 1 170 ? 9.805 7.547 -10.281 1 95 170 LYS A O 1
ATOM 1305 N N . ARG A 1 171 ? 11.922 6.914 -9.82 1 95.19 171 ARG A N 1
ATOM 1306 C CA . ARG A 1 171 ? 11.523 6.242 -8.594 1 95.19 171 ARG A CA 1
ATOM 1307 C C . ARG A 1 171 ? 11.57 7.199 -7.402 1 95.19 171 ARG A C 1
ATOM 1309 O O . ARG A 1 171 ? 12.602 7.828 -7.148 1 95.19 171 ARG A O 1
ATOM 1316 N N . VAL A 1 172 ? 10.469 7.293 -6.691 1 98 172 VAL A N 1
ATOM 1317 C CA . VAL A 1 172 ? 10.352 8.188 -5.539 1 98 172 VAL A CA 1
ATOM 1318 C C . VAL A 1 172 ? 10.047 7.371 -4.285 1 98 172 VAL A C 1
ATOM 1320 O O . VAL A 1 172 ? 9.156 6.52 -4.289 1 98 172 VAL A O 1
ATOM 1323 N N . ALA A 1 173 ? 10.852 7.5 -3.258 1 98.12 173 ALA A N 1
ATOM 1324 C CA . ALA A 1 173 ? 10.422 7.055 -1.936 1 98.12 173 ALA A CA 1
ATOM 1325 C C . ALA A 1 173 ? 9.492 8.078 -1.287 1 98.12 173 ALA A C 1
ATOM 1327 O O . ALA A 1 173 ? 9.867 9.242 -1.123 1 98.12 173 ALA A O 1
ATOM 1328 N N . LEU A 1 174 ? 8.352 7.699 -1.02 1 98.75 174 LEU A N 1
ATOM 1329 C CA . LEU A 1 174 ? 7.391 8.539 -0.309 1 98.75 174 LEU A CA 1
ATOM 1330 C C . LEU A 1 174 ? 7.309 8.148 1.162 1 98.75 174 LEU A C 1
ATOM 1332 O O . LEU A 1 174 ? 6.734 7.109 1.5 1 98.75 174 LEU A O 1
ATOM 1336 N N . ILE A 1 175 ? 7.914 8.945 2.006 1 98.81 175 ILE A N 1
ATOM 1337 C CA . ILE A 1 175 ? 7.848 8.68 3.439 1 98.81 175 ILE A CA 1
ATOM 1338 C C . ILE A 1 175 ? 6.473 9.07 3.975 1 98.81 175 ILE A C 1
ATOM 1340 O O . ILE A 1 175 ? 6.109 10.25 3.977 1 98.81 175 ILE A O 1
ATOM 1344 N N . ASP A 1 176 ? 5.777 8.109 4.492 1 98.38 176 ASP A N 1
ATOM 1345 C CA . ASP A 1 176 ? 4.402 8.305 4.938 1 98.38 176 ASP A CA 1
ATOM 1346 C C . ASP A 1 176 ? 4.352 8.734 6.398 1 98.38 176 ASP A C 1
ATOM 1348 O O . ASP A 1 176 ? 4.473 7.906 7.301 1 98.38 176 ASP A O 1
ATOM 1352 N N . CYS A 1 177 ? 4.051 9.938 6.617 1 98.5 177 CYS A N 1
ATOM 1353 C CA . CYS A 1 177 ? 3.826 10.453 7.961 1 98.5 177 CYS A CA 1
ATOM 1354 C C . CYS A 1 177 ? 2.346 10.734 8.203 1 98.5 177 CYS A C 1
ATOM 1356 O O . CYS A 1 177 ? 1.981 11.375 9.188 1 98.5 177 CYS A O 1
ATOM 1358 N N . GLY A 1 178 ? 1.584 10.32 7.375 1 96.81 178 GLY A N 1
ATOM 1359 C CA . GLY A 1 178 ? 0.166 10.633 7.281 1 96.81 178 GLY A CA 1
ATOM 1360 C C . GLY A 1 178 ? -0.234 11.195 5.93 1 96.81 178 GLY A C 1
ATOM 1361 O O . GLY A 1 178 ? -0.877 12.242 5.852 1 96.81 178 GLY A O 1
ATOM 1362 N N . MET A 1 179 ? 0.108 10.445 4.871 1 95.38 179 MET A N 1
ATOM 1363 C CA . MET A 1 179 ? 0.033 10.914 3.492 1 95.38 179 MET A CA 1
ATOM 1364 C C . MET A 1 179 ? -1.417 11.016 3.031 1 95.38 179 MET A C 1
ATOM 1366 O O . MET A 1 179 ? -2.217 10.109 3.27 1 95.38 179 MET A O 1
ATOM 1370 N N . LYS A 1 180 ? -1.715 12.117 2.482 1 92.31 180 LYS A N 1
ATOM 1371 C CA . LYS A 1 180 ? -2.982 12.273 1.775 1 92.31 180 LYS A CA 1
ATOM 1372 C C . LYS A 1 180 ? -2.92 11.648 0.386 1 92.31 180 LYS A C 1
ATOM 1374 O O . LYS A 1 180 ? -1.883 11.703 -0.279 1 92.31 180 LYS A O 1
ATOM 1379 N N . HIS A 1 181 ? -4.027 11.227 -0.086 1 90.88 181 HIS A N 1
ATOM 1380 C CA . HIS A 1 181 ? -4.113 10.531 -1.367 1 90.88 181 HIS A CA 1
ATOM 1381 C C . HIS A 1 181 ? -3.666 11.438 -2.512 1 90.88 181 HIS A C 1
ATOM 1383 O O . HIS A 1 181 ? -3.086 10.961 -3.492 1 90.88 181 HIS A O 1
ATOM 1389 N N . GLY A 1 182 ? -3.961 12.727 -2.309 1 91.06 182 GLY A N 1
ATOM 1390 C CA . GLY A 1 182 ? -3.623 13.664 -3.367 1 91.06 182 GLY A CA 1
ATOM 1391 C C . GLY A 1 182 ? -2.139 13.703 -3.678 1 91.06 182 GLY A C 1
ATOM 1392 O O . GLY A 1 182 ? -1.746 13.93 -4.824 1 91.06 182 GLY A O 1
ATOM 1393 N N . ILE A 1 183 ? -1.377 13.453 -2.682 1 94.75 183 ILE A N 1
ATOM 1394 C CA . ILE A 1 183 ? 0.07 13.477 -2.869 1 94.75 183 ILE A CA 1
ATOM 1395 C C . ILE A 1 183 ? 0.498 12.289 -3.73 1 94.75 183 ILE A C 1
ATOM 1397 O O . ILE A 1 183 ? 1.227 12.461 -4.711 1 94.75 183 ILE A O 1
ATOM 1401 N N . LEU A 1 184 ? 0.067 11.094 -3.371 1 95.44 184 LEU A N 1
ATOM 1402 C CA . LEU A 1 184 ? 0.378 9.898 -4.148 1 95.44 184 LEU A CA 1
ATOM 1403 C C . LEU A 1 184 ? -0.176 10.016 -5.566 1 95.44 184 LEU A C 1
ATOM 1405 O O . LEU A 1 184 ? 0.507 9.68 -6.535 1 95.44 184 LEU A O 1
ATOM 1409 N N . GLN A 1 185 ? -1.371 10.539 -5.684 1 92.94 185 GLN A N 1
ATOM 1410 C CA . GLN A 1 185 ? -2.004 10.711 -6.984 1 92.94 185 GLN A CA 1
ATOM 1411 C C . GLN A 1 185 ? -1.175 11.625 -7.883 1 92.94 185 GLN A C 1
ATOM 1413 O O . GLN A 1 185 ? -1.036 11.375 -9.078 1 92.94 185 GLN A O 1
ATOM 1418 N N . SER A 1 186 ? -0.693 12.664 -7.297 1 94.62 186 SER A N 1
ATOM 1419 C CA . SER A 1 186 ? 0.116 13.617 -8.055 1 94.62 186 SER A CA 1
ATOM 1420 C C . SER A 1 186 ? 1.362 12.953 -8.625 1 94.62 186 SER A C 1
ATOM 1422 O O . SER A 1 186 ? 1.763 13.234 -9.758 1 94.62 186 SER A O 1
ATOM 1424 N N . LEU A 1 187 ? 1.968 12.078 -7.887 1 96.38 187 LEU A N 1
ATOM 1425 C CA . LEU A 1 187 ? 3.15 11.367 -8.352 1 96.38 187 LEU A CA 1
ATOM 1426 C C . LEU A 1 187 ? 2.783 10.352 -9.43 1 96.38 187 LEU A C 1
ATOM 1428 O O . LEU A 1 187 ? 3.496 10.219 -10.43 1 96.38 187 LEU A O 1
ATOM 1432 N N . ILE A 1 188 ? 1.659 9.633 -9.219 1 93.94 188 ILE A N 1
ATOM 1433 C CA . ILE A 1 188 ? 1.195 8.625 -10.172 1 93.94 188 ILE A CA 1
ATOM 1434 C C . ILE A 1 188 ? 0.904 9.289 -11.516 1 93.94 188 ILE A C 1
ATOM 1436 O O . ILE A 1 188 ? 1.301 8.781 -12.562 1 93.94 188 ILE A O 1
ATOM 1440 N N . GLU A 1 189 ? 0.234 10.43 -11.461 1 91.81 189 GLU A N 1
ATOM 1441 C CA . GLU A 1 189 ? -0.13 11.156 -12.672 1 91.81 189 GLU A CA 1
ATOM 1442 C C . GLU A 1 189 ? 1.11 11.57 -13.461 1 91.81 189 GLU A C 1
ATOM 1444 O O . GLU A 1 189 ? 1.035 11.812 -14.664 1 91.81 189 GLU A O 1
ATOM 1449 N N . ARG A 1 190 ? 2.148 11.648 -12.773 1 94.19 190 ARG A N 1
ATOM 1450 C CA . ARG A 1 190 ? 3.4 12.031 -13.414 1 94.19 190 ARG A CA 1
ATOM 1451 C C . ARG A 1 190 ? 4.258 10.805 -13.711 1 94.19 190 ARG A C 1
ATOM 1453 O O . ARG A 1 190 ? 5.461 10.93 -13.961 1 94.19 190 ARG A O 1
ATOM 1460 N N . HIS A 1 191 ? 3.693 9.617 -13.586 1 93.38 191 HIS A N 1
ATOM 1461 C CA . HIS A 1 191 ? 4.219 8.32 -14 1 93.38 191 HIS A CA 1
ATOM 1462 C C . HIS A 1 191 ? 5.387 7.895 -13.125 1 93.38 191 HIS A C 1
ATOM 1464 O O . HIS A 1 191 ? 6.254 7.133 -13.562 1 93.38 191 HIS A O 1
ATOM 1470 N N . CYS A 1 192 ? 5.465 8.469 -11.938 1 95.56 192 CYS A N 1
ATOM 1471 C CA . CYS A 1 192 ? 6.531 8.078 -11.023 1 95.56 192 CYS A CA 1
ATOM 1472 C C . CYS A 1 192 ? 6.367 6.637 -10.57 1 95.56 192 CYS A C 1
ATOM 1474 O O . CYS A 1 192 ? 5.242 6.137 -10.469 1 95.56 192 CYS A O 1
ATOM 1476 N N . ASP A 1 193 ? 7.496 5.953 -10.414 1 94.75 193 ASP A N 1
ATOM 1477 C CA . ASP A 1 193 ? 7.582 4.711 -9.656 1 94.75 193 ASP A CA 1
ATOM 1478 C C . ASP A 1 193 ? 7.715 4.988 -8.164 1 94.75 193 ASP A C 1
ATOM 1480 O O . ASP A 1 193 ? 8.742 5.496 -7.707 1 94.75 193 ASP A O 1
ATOM 1484 N N . VAL A 1 194 ? 6.641 4.664 -7.387 1 97.19 194 VAL A N 1
ATOM 1485 C CA . VAL A 1 194 ? 6.598 5.172 -6.02 1 97.19 194 VAL A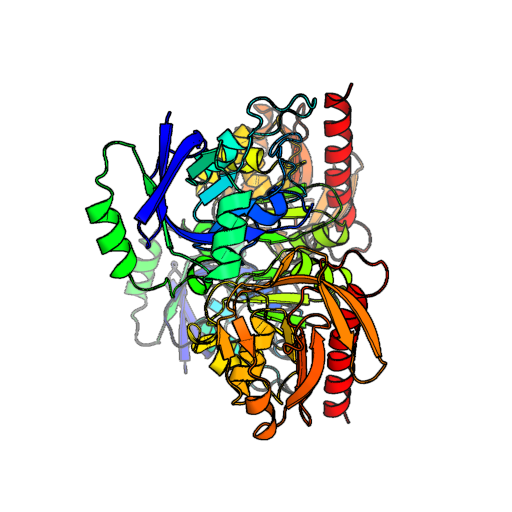 CA 1
ATOM 1486 C C . VAL A 1 194 ? 6.707 4.012 -5.035 1 97.19 194 VAL A C 1
ATOM 1488 O O . VAL A 1 194 ? 5.988 3.016 -5.156 1 97.19 194 VAL A O 1
ATOM 1491 N N . VAL A 1 195 ? 7.625 4.07 -4.121 1 96.31 195 VAL A N 1
ATOM 1492 C CA . VAL A 1 195 ? 7.664 3.191 -2.955 1 96.31 195 VAL A CA 1
ATOM 1493 C C . VAL A 1 195 ? 7.258 3.973 -1.707 1 96.31 195 VAL A C 1
ATOM 1495 O O . VAL A 1 195 ? 7.984 4.867 -1.264 1 96.31 195 VAL A O 1
ATOM 1498 N N . VAL A 1 196 ? 6.078 3.658 -1.198 1 97.5 196 VAL A N 1
ATOM 1499 C CA . VAL A 1 196 ? 5.625 4.281 0.041 1 97.5 196 VAL A CA 1
ATOM 1500 C C . VAL A 1 196 ? 6.234 3.557 1.238 1 97.5 196 VAL A C 1
ATOM 1502 O O . VAL A 1 196 ? 6.129 2.334 1.351 1 97.5 196 VAL A O 1
ATOM 1505 N N . VAL A 1 197 ? 6.883 4.293 2.131 1 97.56 197 VAL A N 1
ATOM 1506 C CA . VAL A 1 197 ? 7.582 3.67 3.25 1 97.56 197 VAL A CA 1
ATOM 1507 C C . VAL A 1 197 ? 7.086 4.262 4.566 1 97.56 197 VAL A C 1
ATOM 1509 O O . VAL A 1 197 ? 6.602 5.398 4.602 1 97.56 197 VAL A O 1
ATOM 1512 N N . PRO A 1 198 ? 7.223 3.537 5.637 1 97.81 198 PRO A N 1
ATOM 1513 C CA . PRO A 1 198 ? 6.84 4.039 6.957 1 97.81 198 PRO A CA 1
ATOM 1514 C C . PRO A 1 198 ? 7.668 5.246 7.391 1 97.81 198 PRO A C 1
ATOM 1516 O O . PRO A 1 198 ? 8.781 5.445 6.895 1 97.81 198 PRO A O 1
ATOM 1519 N N . TYR A 1 199 ? 7.176 5.953 8.336 1 98.62 199 TYR A N 1
ATOM 1520 C CA . TYR A 1 199 ? 7.777 7.195 8.812 1 98.62 199 TYR A CA 1
ATOM 1521 C C . TYR A 1 199 ? 9.148 6.941 9.422 1 98.62 199 TYR A C 1
ATOM 1523 O O . TYR A 1 199 ? 9.992 7.84 9.469 1 98.62 199 TYR A O 1
ATOM 1531 N N . ASP A 1 200 ? 9.391 5.75 9.875 1 98.25 200 ASP A N 1
ATOM 1532 C CA . ASP A 1 200 ? 10.617 5.473 10.609 1 98.25 200 ASP A CA 1
ATOM 1533 C C . ASP A 1 200 ? 11.609 4.699 9.75 1 98.25 200 ASP A C 1
ATOM 1535 O O . ASP A 1 200 ? 12.555 4.105 10.266 1 98.25 200 ASP A O 1
ATOM 1539 N N . THR A 1 201 ? 11.391 4.641 8.484 1 97.56 201 THR A N 1
ATOM 1540 C CA . THR A 1 201 ? 12.336 3.996 7.578 1 97.56 201 THR A CA 1
ATOM 1541 C C . THR A 1 201 ? 13.664 4.746 7.559 1 97.56 201 THR A C 1
ATOM 1543 O O . THR A 1 201 ? 13.688 5.977 7.469 1 97.56 201 THR A O 1
ATOM 1546 N N . THR A 1 202 ? 14.742 4.059 7.594 1 97.25 202 THR A N 1
ATOM 1547 C CA . THR A 1 202 ? 16.047 4.688 7.688 1 97.25 202 THR A CA 1
ATOM 1548 C C . THR A 1 202 ? 16.516 5.164 6.312 1 97.25 202 THR A C 1
ATOM 1550 O O . THR A 1 202 ? 16.031 4.691 5.285 1 97.25 202 THR A O 1
ATOM 1553 N N . ALA A 1 203 ? 17.453 6.074 6.344 1 97.5 203 ALA A N 1
ATOM 1554 C CA . ALA A 1 203 ? 18.047 6.578 5.105 1 97.5 203 ALA A CA 1
ATOM 1555 C C . ALA A 1 203 ? 18.719 5.453 4.32 1 97.5 203 ALA A C 1
ATOM 1557 O O . ALA A 1 203 ? 18.641 5.418 3.09 1 97.5 203 ALA A O 1
ATOM 1558 N N . GLN A 1 204 ? 19.328 4.559 5.02 1 92.25 204 GLN A N 1
ATOM 1559 C CA . GLN A 1 204 ? 20.016 3.436 4.379 1 92.25 204 GLN A CA 1
ATOM 1560 C C . GLN A 1 204 ? 19.016 2.555 3.623 1 92.25 204 GLN A C 1
ATOM 1562 O O . GLN A 1 204 ? 19.281 2.156 2.486 1 92.25 204 GLN A O 1
ATOM 1567 N N . GLU A 1 205 ? 17.922 2.273 4.27 1 90.75 205 GLU A N 1
ATOM 1568 C CA . GLU A 1 205 ? 16.891 1.464 3.631 1 90.75 205 GLU A CA 1
ATOM 1569 C C . GLU A 1 205 ? 16.344 2.152 2.385 1 90.75 205 GLU A C 1
ATOM 1571 O O . GLU A 1 205 ? 16.109 1.504 1.365 1 90.75 205 GLU A O 1
ATOM 1576 N N . ILE A 1 206 ? 16.172 3.428 2.473 1 95 206 ILE A N 1
ATOM 1577 C CA . ILE A 1 206 ? 15.633 4.199 1.357 1 95 206 ILE A CA 1
ATOM 1578 C C . ILE A 1 206 ? 16.641 4.207 0.206 1 95 206 ILE A C 1
ATOM 1580 O O . ILE A 1 206 ? 16.266 4.008 -0.952 1 95 206 ILE A O 1
ATOM 1584 N N . LYS A 1 207 ? 17.875 4.398 0.492 1 90.12 207 LYS A N 1
ATOM 1585 C CA . LYS A 1 207 ? 18.906 4.422 -0.54 1 90.12 207 LYS A CA 1
ATOM 1586 C C . LYS A 1 207 ? 19 3.072 -1.246 1 90.12 207 LYS A C 1
ATOM 1588 O O . LYS A 1 207 ? 19.234 3.014 -2.455 1 90.12 207 LYS A O 1
ATOM 1593 N N . ARG A 1 208 ? 18.766 2.035 -0.52 1 83.25 208 ARG A N 1
ATOM 1594 C CA . ARG A 1 208 ? 18.844 0.688 -1.073 1 83.25 208 ARG A CA 1
ATOM 1595 C C . ARG A 1 208 ? 17.75 0.454 -2.111 1 83.25 208 ARG A C 1
ATOM 1597 O O . ARG A 1 208 ? 17.875 -0.438 -2.955 1 83.25 208 ARG A O 1
ATOM 1604 N N . LEU A 1 209 ? 16.734 1.271 -2.029 1 86.12 209 LEU A N 1
ATOM 1605 C CA . LEU A 1 209 ? 15.641 1.143 -2.99 1 86.12 209 LEU A CA 1
ATOM 1606 C C . LEU A 1 209 ? 16.031 1.732 -4.34 1 86.12 209 LEU A C 1
ATOM 1608 O O . LEU A 1 209 ? 15.312 1.572 -5.328 1 86.12 209 LEU A O 1
ATOM 1612 N N . GLY A 1 210 ? 17.203 2.439 -4.418 1 87.88 210 GLY A N 1
ATOM 1613 C CA . GLY A 1 210 ? 17.641 3.053 -5.664 1 87.88 210 GLY A CA 1
ATOM 1614 C C . GLY A 1 210 ? 16.734 4.188 -6.117 1 87.88 210 GLY A C 1
ATOM 1615 O O . GLY A 1 210 ? 16.375 4.262 -7.289 1 87.88 210 GLY A O 1
ATOM 1616 N N . VAL A 1 211 ? 16.375 5.07 -5.219 1 93.81 211 VAL A N 1
ATOM 1617 C CA . VAL A 1 211 ? 15.383 6.109 -5.516 1 93.81 211 VAL A CA 1
ATOM 1618 C C . VAL A 1 211 ? 16.078 7.297 -6.184 1 93.81 211 VAL A C 1
ATOM 1620 O O . VAL A 1 211 ? 17.25 7.555 -5.934 1 93.81 211 VAL A O 1
ATOM 1623 N N . ASP A 1 212 ? 15.352 7.98 -7.039 1 96.38 212 ASP A N 1
ATOM 1624 C CA . ASP A 1 212 ? 15.805 9.203 -7.688 1 96.38 212 ASP A CA 1
ATOM 1625 C C . ASP A 1 212 ? 15.484 10.43 -6.836 1 96.38 212 ASP A C 1
ATOM 1627 O O . ASP A 1 212 ? 16.078 11.492 -7.016 1 96.38 212 ASP A O 1
ATOM 1631 N N . GLY A 1 213 ? 14.547 10.312 -5.949 1 98.06 213 GLY A N 1
ATOM 1632 C CA . GLY A 1 213 ? 14.102 11.383 -5.074 1 98.06 213 GLY A CA 1
ATOM 1633 C C . GLY A 1 213 ? 13.297 10.891 -3.891 1 98.06 213 GLY A C 1
ATOM 1634 O O . GLY A 1 213 ? 12.852 9.742 -3.871 1 98.06 213 GLY A O 1
ATOM 1635 N N . VAL A 1 214 ? 13.164 11.75 -2.918 1 98.75 214 VAL A N 1
ATOM 1636 C CA . VAL A 1 214 ? 12.398 11.438 -1.713 1 98.75 214 VAL A CA 1
ATOM 1637 C C . VAL A 1 214 ? 11.375 12.531 -1.444 1 98.75 214 VAL A C 1
ATOM 1639 O O . VAL A 1 214 ? 11.695 13.719 -1.512 1 98.75 214 VAL A O 1
ATOM 1642 N N . LEU A 1 215 ? 10.188 12.141 -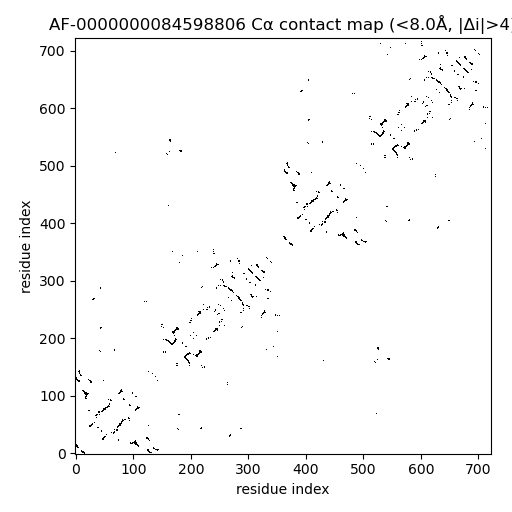1.268 1 98.88 215 LEU A N 1
ATOM 1643 C CA . LEU A 1 215 ? 9.133 13.062 -0.841 1 98.88 215 LEU A CA 1
ATOM 1644 C C . LEU A 1 215 ? 8.672 12.734 0.573 1 98.88 215 LEU A C 1
ATOM 1646 O O . LEU A 1 215 ? 8.367 11.578 0.88 1 98.88 215 LEU A O 1
ATOM 1650 N N . VAL A 1 216 ? 8.703 13.688 1.473 1 98.88 216 VAL A N 1
ATOM 1651 C CA . VAL A 1 216 ? 8.188 13.539 2.83 1 98.88 216 VAL A CA 1
ATOM 1652 C C . VAL A 1 216 ? 6.773 14.109 2.912 1 98.88 216 VAL A C 1
ATOM 1654 O O . VAL A 1 216 ? 6.559 15.289 2.637 1 98.88 216 VAL A O 1
ATOM 1657 N N . SER A 1 217 ? 5.832 13.297 3.309 1 98.62 217 SER A N 1
ATOM 1658 C CA . SER A 1 217 ? 4.418 13.648 3.211 1 98.62 217 SER A CA 1
ATOM 1659 C C . SER A 1 217 ? 4 14.586 4.34 1 98.62 217 SER A C 1
ATOM 1661 O O . SER A 1 217 ? 4.809 14.914 5.215 1 98.62 217 SER A O 1
ATOM 1663 N N . ASN A 1 218 ? 2.719 15 4.234 1 97.94 218 ASN A N 1
ATOM 1664 C CA . ASN A 1 218 ? 2.055 15.664 5.352 1 97.94 218 ASN A CA 1
ATOM 1665 C C . ASN A 1 218 ? 1.854 14.711 6.527 1 97.94 218 ASN A C 1
ATOM 1667 O O . ASN A 1 218 ? 2.156 13.523 6.426 1 97.94 218 ASN A O 1
ATOM 1671 N N . GLY A 1 219 ? 1.336 15.234 7.598 1 97.62 219 GLY A N 1
ATOM 1672 C CA . GLY A 1 219 ? 1.031 14.414 8.766 1 97.62 219 GLY A CA 1
ATOM 1673 C C . GLY A 1 219 ? 0.536 15.227 9.945 1 97.62 219 GLY A C 1
ATOM 1674 O O . GLY A 1 219 ? 0.474 16.453 9.883 1 97.62 219 GLY A O 1
ATOM 1675 N N . PRO A 1 220 ? 0.164 14.508 10.922 1 97.25 220 PRO A N 1
ATOM 1676 C CA . PRO A 1 220 ? -0.362 15.141 12.141 1 97.25 220 PRO A CA 1
ATOM 1677 C C . PRO A 1 220 ? 0.722 15.422 13.18 1 97.25 220 PRO A C 1
ATOM 1679 O O . PRO A 1 220 ? 1.851 14.938 13.039 1 97.25 220 PRO A O 1
ATOM 1682 N N . GLY A 1 221 ? 0.368 16.266 14.141 1 95.81 221 GLY A N 1
ATOM 1683 C CA . GLY A 1 221 ? 1.117 16.312 15.391 1 95.81 221 GLY A CA 1
ATOM 1684 C C . GLY A 1 221 ? 2.271 17.297 15.352 1 95.81 221 GLY A C 1
ATOM 1685 O O . GLY A 1 221 ? 2.367 18.125 14.438 1 95.81 221 GLY A O 1
ATOM 1686 N N . ASN A 1 222 ? 3.039 17.203 16.438 1 97.44 222 ASN A N 1
ATOM 1687 C CA . ASN A 1 222 ? 4.262 17.984 16.609 1 97.44 222 ASN A CA 1
ATOM 1688 C C . ASN A 1 222 ? 5.426 17.375 15.836 1 97.44 222 ASN A C 1
ATOM 1690 O O . ASN A 1 222 ? 5.801 16.234 16.062 1 97.44 222 ASN A O 1
ATOM 1694 N N . PRO A 1 223 ? 5.98 18.188 14.898 1 98.38 223 PRO A N 1
ATOM 1695 C CA . PRO A 1 223 ? 7.09 17.641 14.117 1 98.38 223 PRO A CA 1
ATOM 1696 C C . PRO A 1 223 ? 8.234 17.141 14.984 1 98.38 223 PRO A C 1
ATOM 1698 O O . PRO A 1 223 ? 8.961 16.219 14.586 1 98.38 223 PRO A O 1
ATOM 1701 N N . GLU A 1 224 ? 8.367 17.656 16.141 1 97.88 224 GLU A N 1
ATOM 1702 C CA . GLU A 1 224 ? 9.469 17.266 17.016 1 97.88 224 GLU A CA 1
ATOM 1703 C C . GLU A 1 224 ? 9.25 15.859 17.562 1 97.88 224 GLU A C 1
ATOM 1705 O O . GLU A 1 224 ? 10.188 15.234 18.078 1 97.88 224 GLU A O 1
ATOM 1710 N N . ASP A 1 225 ? 8.07 15.383 17.453 1 97.75 225 ASP A N 1
ATOM 1711 C CA . ASP A 1 225 ? 7.727 14.086 18.031 1 97.75 225 ASP A CA 1
ATOM 1712 C C . ASP A 1 225 ? 8.07 12.953 17.062 1 97.75 225 ASP A C 1
ATOM 1714 O O . ASP A 1 225 ? 7.727 11.797 17.312 1 97.75 225 ASP A O 1
ATOM 1718 N N . VAL A 1 226 ? 8.719 13.242 15.969 1 98 226 VAL A N 1
ATOM 1719 C CA . VAL A 1 226 ? 9.07 12.203 15 1 98 226 VAL A CA 1
ATOM 1720 C C . VAL A 1 226 ? 10.562 12.266 14.695 1 98 226 VAL A C 1
ATOM 1722 O O . VAL A 1 226 ? 10.961 12.43 13.547 1 98 226 VAL A O 1
ATOM 1725 N N . PRO A 1 227 ? 11.359 12.023 15.695 1 98.38 227 PRO A N 1
ATOM 1726 C CA . PRO A 1 227 ? 12.812 12.148 15.523 1 98.38 227 PRO A CA 1
ATOM 1727 C C . PRO A 1 227 ? 13.367 11.18 14.484 1 98.38 227 PRO A C 1
ATOM 1729 O O . PRO A 1 227 ? 14.367 11.484 13.828 1 98.38 227 PRO A O 1
ATOM 1732 N N . GLU A 1 228 ? 12.758 10.039 14.289 1 98.25 228 GLU A N 1
ATOM 1733 C CA . GLU A 1 228 ? 13.227 9.062 13.312 1 98.25 228 GLU A CA 1
ATOM 1734 C C . GLU A 1 228 ? 13.211 9.648 11.898 1 98.25 228 GLU A C 1
ATOM 1736 O O . GLU A 1 228 ? 14.18 9.508 11.156 1 98.25 228 GLU A O 1
ATOM 1741 N N . THR A 1 229 ? 12.133 10.305 11.578 1 98.69 229 THR A N 1
ATOM 1742 C CA . THR A 1 229 ? 12.023 10.898 10.25 1 98.69 229 THR A CA 1
ATOM 1743 C C . THR A 1 229 ? 13 12.055 10.094 1 98.69 229 THR A C 1
ATOM 1745 O O . THR A 1 229 ? 13.594 12.234 9.023 1 98.69 229 THR A O 1
ATOM 1748 N N . ILE A 1 230 ? 13.164 12.859 11.164 1 98.81 230 ILE A N 1
ATOM 1749 C CA . ILE A 1 230 ? 14.109 13.977 11.125 1 98.81 230 ILE A CA 1
ATOM 1750 C C . ILE A 1 230 ? 15.508 13.461 10.797 1 98.81 230 ILE A C 1
ATOM 1752 O O . ILE A 1 230 ? 16.188 14.016 9.938 1 98.81 230 ILE A O 1
ATOM 1756 N N . GLN A 1 231 ? 15.875 12.398 11.438 1 98.69 231 GLN A N 1
ATOM 1757 C CA . GLN A 1 231 ? 17.188 11.812 11.211 1 98.69 231 GLN A CA 1
ATOM 1758 C C . GLN A 1 231 ? 17.328 11.297 9.781 1 98.69 231 GLN A C 1
ATOM 1760 O O . GLN A 1 231 ? 18.375 11.484 9.148 1 98.69 231 GLN A O 1
ATOM 1765 N N . THR A 1 232 ? 16.328 10.625 9.336 1 98.75 232 THR A N 1
ATOM 1766 C CA . THR A 1 232 ? 16.344 10.109 7.969 1 98.75 232 THR A CA 1
ATOM 1767 C C . THR A 1 232 ? 16.5 11.242 6.961 1 98.75 232 THR A C 1
ATOM 1769 O O . THR A 1 232 ? 17.344 11.18 6.062 1 98.75 232 THR A O 1
ATOM 1772 N N . VAL A 1 233 ? 15.734 12.305 7.121 1 98.81 233 VAL A N 1
ATOM 1773 C CA . VAL A 1 233 ? 15.766 13.453 6.215 1 98.81 233 VAL A CA 1
ATOM 1774 C C . VAL A 1 233 ? 17.141 14.109 6.254 1 98.81 233 VAL A C 1
ATOM 1776 O O . VAL A 1 233 ? 17.719 14.406 5.211 1 98.81 233 VAL A O 1
ATOM 1779 N N . ALA A 1 234 ? 17.656 14.266 7.438 1 98.69 234 ALA A N 1
ATOM 1780 C CA . ALA A 1 234 ? 18.984 14.875 7.594 1 98.69 234 ALA A CA 1
ATOM 1781 C C . ALA A 1 234 ? 20.047 14.094 6.836 1 98.69 234 ALA A C 1
ATOM 1783 O O . ALA A 1 234 ? 20.922 14.68 6.199 1 98.69 234 ALA A O 1
ATOM 1784 N N . SER A 1 235 ? 19.922 12.773 6.891 1 98.31 235 SER A N 1
ATOM 1785 C CA . SER A 1 235 ? 20.906 11.898 6.254 1 98.31 235 SER A CA 1
ATOM 1786 C C . SER A 1 235 ? 20.766 11.922 4.734 1 98.31 235 SER A C 1
ATOM 1788 O O . SER A 1 235 ? 21.719 11.633 4.012 1 98.31 235 SER A O 1
ATOM 1790 N N . LEU A 1 236 ? 19.609 12.281 4.246 1 98.25 236 LEU A N 1
ATOM 1791 C CA . LEU A 1 236 ? 19.344 12.18 2.818 1 98.25 236 LEU A CA 1
ATOM 1792 C C . LEU A 1 236 ? 19.625 13.508 2.115 1 98.25 236 LEU A C 1
ATOM 1794 O O . LEU A 1 236 ? 19.781 13.539 0.891 1 98.25 236 LEU A O 1
ATOM 1798 N N . ILE A 1 237 ? 19.656 14.578 2.883 1 98 237 ILE A N 1
ATOM 1799 C CA . ILE A 1 237 ? 19.953 15.891 2.314 1 98 237 ILE A CA 1
ATOM 1800 C C . ILE A 1 237 ? 21.328 15.883 1.67 1 98 237 ILE A C 1
ATOM 1802 O O . ILE A 1 237 ? 22.312 15.484 2.301 1 98 237 ILE A O 1
ATOM 1806 N N . GLY A 1 238 ? 21.359 16.25 0.405 1 96.19 238 GLY A N 1
ATOM 1807 C CA . GLY A 1 238 ? 22.625 16.281 -0.318 1 96.19 238 GLY A CA 1
ATOM 1808 C C . GLY A 1 238 ? 22.922 14.984 -1.049 1 96.19 238 GLY A C 1
ATOM 1809 O O . GLY A 1 238 ? 23.844 14.93 -1.87 1 96.19 238 GLY A O 1
ATOM 1810 N N . GLU A 1 239 ? 22.141 14.023 -0.729 1 95.75 239 GLU A N 1
ATOM 1811 C CA . GLU A 1 239 ? 22.344 12.719 -1.362 1 95.75 239 GLU A CA 1
ATOM 1812 C C . GLU A 1 239 ? 21.344 12.484 -2.486 1 95.75 239 GLU A C 1
ATOM 1814 O O . GLU A 1 239 ? 21.688 11.945 -3.535 1 95.75 239 GLU A O 1
ATOM 1819 N N . VAL A 1 240 ? 20.156 12.836 -2.299 1 96.31 240 VAL A N 1
ATOM 1820 C CA . VAL A 1 240 ? 19.078 12.68 -3.26 1 96.31 240 VAL A CA 1
ATOM 1821 C C . VAL A 1 240 ? 18.141 13.883 -3.191 1 96.31 240 VAL A C 1
ATOM 1823 O O . VAL A 1 240 ? 17.969 14.492 -2.129 1 96.31 240 VAL A O 1
ATOM 1826 N N . PRO A 1 241 ? 17.547 14.258 -4.312 1 98.31 241 PRO A N 1
ATOM 1827 C CA . PRO A 1 241 ? 16.562 15.344 -4.27 1 98.31 241 PRO A CA 1
ATOM 1828 C C . PRO A 1 241 ? 15.438 15.086 -3.271 1 98.31 241 PRO A C 1
ATOM 1830 O O . PRO A 1 241 ? 14.961 13.961 -3.156 1 98.31 241 PRO A O 1
ATOM 1833 N N . LEU A 1 242 ? 15.086 16.141 -2.557 1 98.69 242 LEU A N 1
ATOM 1834 C CA . LEU A 1 242 ? 14.117 15.977 -1.478 1 98.69 242 LEU A CA 1
ATOM 1835 C C . LEU A 1 242 ? 13.031 17.047 -1.564 1 98.69 242 LEU A C 1
ATOM 1837 O O . LEU A 1 242 ? 13.32 18.219 -1.804 1 98.69 242 LEU A O 1
ATOM 1841 N N . PHE A 1 243 ? 11.75 16.656 -1.418 1 98.75 243 PHE A N 1
ATOM 1842 C CA . PHE A 1 243 ? 10.586 17.531 -1.396 1 98.75 243 PHE A CA 1
ATOM 1843 C C . PHE A 1 243 ? 9.727 17.266 -0.164 1 98.75 243 PHE A C 1
ATOM 1845 O O . PHE A 1 243 ? 9.344 16.125 0.093 1 98.75 243 PHE A O 1
ATOM 1852 N N . GLY A 1 244 ? 9.477 18.234 0.624 1 98.69 244 GLY A N 1
ATOM 1853 C CA . GLY A 1 244 ? 8.633 18.094 1.804 1 98.69 244 GLY A CA 1
ATOM 1854 C C . GLY A 1 244 ? 7.328 18.859 1.7 1 98.69 244 GLY A C 1
ATOM 1855 O O . GLY A 1 244 ? 7.301 19.984 1.197 1 98.69 244 GLY A O 1
ATOM 1856 N N . ILE A 1 245 ? 6.242 18.297 2.217 1 98.19 245 ILE A N 1
ATOM 1857 C CA . ILE A 1 245 ? 4.926 18.922 2.176 1 98.19 245 ILE A CA 1
ATOM 1858 C C . ILE A 1 245 ? 4.32 18.953 3.578 1 98.19 245 ILE A C 1
ATOM 1860 O O . ILE A 1 245 ? 4.223 17.922 4.234 1 98.19 245 ILE A O 1
ATOM 1864 N N . CYS A 1 246 ? 3.875 20.109 4.062 1 97.75 246 CYS A N 1
ATOM 1865 C CA . CYS A 1 246 ? 3.203 20.312 5.34 1 97.75 246 CYS A CA 1
ATOM 1866 C C . CYS A 1 246 ? 4.066 19.812 6.496 1 97.75 246 CYS A C 1
ATOM 1868 O O . CYS A 1 246 ? 5.094 20.422 6.812 1 97.75 246 CYS A O 1
ATOM 1870 N N . LEU A 1 247 ? 3.777 18.641 7.059 1 98.75 247 LEU A N 1
ATOM 1871 C CA . LEU A 1 247 ? 4.68 18.125 8.078 1 98.75 247 LEU A CA 1
ATOM 1872 C C . LEU A 1 247 ? 6.078 17.906 7.516 1 98.75 247 LEU A C 1
ATOM 1874 O O . LEU A 1 247 ? 7.074 18.172 8.188 1 98.75 247 LEU A O 1
ATOM 1878 N N . GLY A 1 248 ? 6.191 17.438 6.316 1 98.81 248 GLY A N 1
ATOM 1879 C CA . GLY A 1 248 ? 7.469 17.25 5.648 1 98.81 248 GLY A CA 1
ATOM 1880 C C . GLY A 1 248 ? 8.281 18.531 5.551 1 98.81 248 GLY A C 1
ATOM 1881 O O . GLY A 1 248 ? 9.516 18.5 5.586 1 98.81 248 GLY A O 1
ATOM 1882 N N . HIS A 1 249 ? 7.605 19.672 5.406 1 98.75 249 HIS A N 1
ATOM 1883 C CA . HIS A 1 249 ? 8.227 20.984 5.41 1 98.75 249 HIS A CA 1
ATOM 1884 C C . HIS A 1 249 ? 8.898 21.266 6.75 1 98.75 249 HIS A C 1
ATOM 1886 O O . HIS A 1 249 ? 10.055 21.703 6.789 1 98.75 249 HIS A O 1
ATOM 1892 N N . GLN A 1 250 ? 8.18 20.984 7.766 1 98.88 250 GLN A N 1
ATOM 1893 C CA . GLN A 1 250 ? 8.688 21.203 9.117 1 98.88 250 GLN A CA 1
ATOM 1894 C C . GLN A 1 250 ? 9.836 20.25 9.438 1 98.88 250 GLN A C 1
ATOM 1896 O O . GLN A 1 250 ? 10.82 20.641 10.07 1 98.88 250 GLN A O 1
ATOM 1901 N N . LEU A 1 251 ? 9.703 19.047 8.984 1 98.88 251 LEU A N 1
ATOM 1902 C CA . LEU A 1 251 ? 10.742 18.047 9.242 1 98.88 251 LEU A CA 1
ATOM 1903 C C . LEU A 1 251 ? 12.031 18.406 8.508 1 98.88 251 LEU A C 1
ATOM 1905 O O . LEU A 1 251 ? 13.125 18.203 9.031 1 98.88 251 LEU A O 1
ATOM 1909 N N . LEU A 1 252 ? 11.898 18.906 7.289 1 98.81 252 LEU A N 1
ATOM 1910 C CA . LEU A 1 252 ? 13.078 19.391 6.566 1 98.81 252 LEU A CA 1
ATOM 1911 C C . LEU A 1 252 ? 13.758 20.516 7.328 1 98.81 252 LEU A C 1
ATOM 1913 O O . LEU A 1 252 ? 14.984 20.531 7.449 1 98.81 252 LEU A O 1
ATOM 1917 N N . ALA A 1 253 ? 12.977 21.438 7.848 1 98.88 253 ALA A N 1
ATOM 1918 C CA . ALA A 1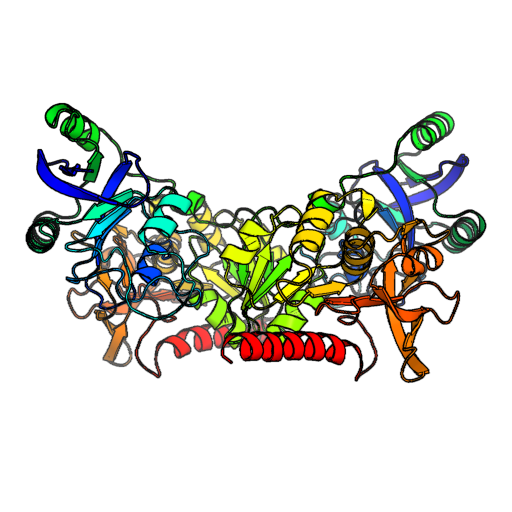 253 ? 13.523 22.562 8.609 1 98.88 253 ALA A CA 1
ATOM 1919 C C . ALA A 1 253 ? 14.281 22.078 9.836 1 98.88 253 ALA A C 1
ATOM 1921 O O . ALA A 1 253 ? 15.406 22.5 10.086 1 98.88 253 ALA A O 1
ATOM 1922 N N . LEU A 1 254 ? 13.641 21.172 10.562 1 98.88 254 LEU A N 1
ATOM 1923 C CA . LEU A 1 254 ? 14.266 20.625 11.766 1 98.88 254 LEU A CA 1
ATOM 1924 C C . LEU A 1 254 ? 15.547 19.875 11.414 1 98.88 254 LEU A C 1
ATOM 1926 O O . LEU A 1 254 ? 16.547 19.984 12.133 1 98.88 254 LEU A O 1
ATOM 1930 N N . ALA A 1 255 ? 15.523 19.141 10.344 1 98.75 255 ALA A N 1
ATOM 1931 C CA . ALA A 1 255 ? 16.688 18.359 9.898 1 98.75 255 ALA A CA 1
ATOM 1932 C C . ALA A 1 255 ? 17.875 19.281 9.602 1 98.75 255 ALA A C 1
ATOM 1934 O O . ALA A 1 255 ? 19.031 18.875 9.711 1 98.75 255 ALA A O 1
ATOM 1935 N N . CYS A 1 256 ? 17.609 20.531 9.289 1 98.56 256 CYS A N 1
ATOM 1936 C CA . CYS A 1 256 ? 18.656 21.484 8.922 1 98.56 256 CYS A CA 1
ATOM 1937 C C . CYS A 1 256 ? 19.047 22.344 10.109 1 98.56 256 CYS A C 1
ATOM 1939 O O . CYS A 1 256 ? 19.891 23.25 9.984 1 98.56 256 CYS A O 1
ATOM 1941 N N . GLY A 1 257 ? 18.344 22.141 11.242 1 98.25 257 GLY A N 1
ATOM 1942 C CA . GLY A 1 257 ? 18.766 22.844 12.453 1 98.25 257 GLY A CA 1
ATOM 1943 C C . GLY A 1 257 ? 17.828 23.969 12.836 1 98.25 257 GLY A C 1
ATOM 1944 O O . GLY A 1 257 ? 18.031 24.641 13.852 1 98.25 257 GLY A O 1
ATOM 1945 N N . ALA A 1 258 ? 16.797 24.219 12.031 1 98.62 258 ALA A N 1
ATOM 1946 C CA . ALA A 1 258 ? 15.805 25.234 12.406 1 98.62 258 ALA A CA 1
ATOM 1947 C C . ALA A 1 258 ? 14.891 24.703 13.508 1 98.62 258 ALA A C 1
ATOM 1949 O O . ALA A 1 258 ? 15.016 23.562 13.945 1 98.62 258 ALA A O 1
ATOM 1950 N N . THR A 1 259 ? 14 25.562 14.008 1 98.44 259 THR A N 1
ATOM 1951 C CA . THR A 1 259 ? 13.07 25.188 15.062 1 98.44 259 THR A CA 1
ATOM 1952 C C . THR A 1 259 ? 11.625 25.422 14.633 1 98.44 259 THR A C 1
ATOM 1954 O O . THR A 1 259 ? 11.375 26.078 13.617 1 98.44 259 THR A O 1
ATOM 1957 N N . THR A 1 260 ? 10.734 24.797 15.305 1 98.31 260 THR A N 1
ATOM 1958 C CA . THR A 1 260 ? 9.305 24.969 15.055 1 98.31 260 THR A CA 1
ATOM 1959 C C . THR A 1 260 ? 8.578 25.375 16.344 1 98.31 260 THR A C 1
ATOM 1961 O O . THR A 1 260 ? 9.094 25.172 17.438 1 98.31 260 THR A O 1
ATOM 1964 N N . SER A 1 261 ? 7.422 25.969 16.219 1 97.5 261 SER A N 1
ATOM 1965 C CA . SER A 1 261 ? 6.586 26.344 17.344 1 97.5 261 SER A CA 1
ATOM 1966 C C . SER A 1 261 ? 5.109 26.141 17.047 1 97.5 261 SER A C 1
ATOM 1968 O O . SER A 1 261 ? 4.707 26.125 15.875 1 97.5 261 SER A O 1
ATOM 1970 N N . LYS A 1 262 ? 4.391 25.953 18.094 1 94.94 262 LYS A N 1
ATOM 1971 C CA . LYS A 1 262 ? 2.947 25.781 17.953 1 94.94 262 LYS A CA 1
ATOM 1972 C C . LYS A 1 262 ? 2.266 27.125 17.688 1 94.94 262 LYS A C 1
ATOM 1974 O O . LYS A 1 262 ? 2.588 28.125 18.328 1 94.94 262 LYS A O 1
ATOM 1979 N N . LEU A 1 263 ? 1.346 27.125 16.688 1 93.44 263 LEU A N 1
ATOM 1980 C CA . LEU A 1 263 ? 0.534 28.297 16.422 1 93.44 263 LEU A CA 1
ATOM 1981 C C . LEU A 1 263 ? -0.57 28.453 17.453 1 93.44 263 LEU A C 1
ATOM 1983 O O . LEU A 1 263 ? -1.023 27.469 18.031 1 93.44 263 LEU A O 1
ATOM 1987 N N . ARG A 1 264 ? -0.938 29.719 17.703 1 85.88 264 ARG A N 1
ATOM 1988 C CA . ARG A 1 264 ? -2.057 29.969 18.594 1 85.88 264 ARG A CA 1
ATOM 1989 C C . ARG A 1 264 ? -3.307 29.219 18.141 1 85.88 264 ARG A C 1
ATOM 1991 O O . ARG A 1 264 ? -3.99 28.594 18.953 1 85.88 264 ARG A O 1
ATOM 1998 N N . PHE A 1 265 ? -3.496 29.469 16.828 1 83.88 265 PHE A N 1
ATOM 1999 C CA . PHE A 1 265 ? -4.523 28.641 16.188 1 83.88 265 PHE A CA 1
ATOM 2000 C C . PHE A 1 265 ? -4.066 28.188 14.812 1 83.88 265 PHE A C 1
ATOM 2002 O O . PHE A 1 265 ? -3.367 28.906 14.109 1 83.88 265 PHE A O 1
ATOM 2009 N N . GLY A 1 266 ? -4.094 27.031 14.492 1 90 266 GLY A N 1
ATOM 2010 C CA . GLY A 1 266 ? -3.627 26.391 13.273 1 90 266 GLY A CA 1
ATOM 2011 C C . GLY A 1 266 ? -4.238 26.984 12.016 1 90 266 GLY A C 1
ATOM 2012 O O . GLY A 1 266 ? -5.191 27.75 12.086 1 90 266 GLY A O 1
ATOM 2013 N N . HIS A 1 267 ? -3.564 26.953 10.93 1 90.56 267 HIS A N 1
ATOM 2014 C CA . HIS A 1 267 ? -4.129 27.281 9.625 1 90.56 267 HIS A CA 1
ATOM 2015 C C . HIS A 1 267 ? -4.898 26.094 9.047 1 90.56 267 HIS A C 1
ATOM 2017 O O . HIS A 1 267 ? -4.312 25.047 8.742 1 90.56 267 HIS A O 1
ATOM 2023 N N . ARG A 1 268 ? -6.172 26.234 8.977 1 89.5 268 ARG A N 1
ATOM 2024 C CA . ARG A 1 268 ? -7.027 25.156 8.484 1 89.5 268 ARG A CA 1
ATOM 2025 C C . ARG A 1 268 ? -8.094 25.703 7.535 1 89.5 268 ARG A C 1
ATOM 2027 O O . ARG A 1 268 ? -8.938 26.516 7.934 1 89.5 268 ARG A O 1
ATOM 2034 N N . GLY A 1 269 ? -7.977 25.188 6.324 1 86.62 269 GLY A N 1
ATOM 2035 C CA . GLY A 1 269 ? -8.938 25.641 5.332 1 86.62 269 GLY A CA 1
ATOM 2036 C C . GLY A 1 269 ? -8.359 25.703 3.93 1 86.62 269 GLY A C 1
ATOM 2037 O O . GLY A 1 269 ? -7.207 25.328 3.709 1 86.62 269 GLY A O 1
ATOM 2038 N N . SER A 1 270 ? -9.133 26.156 2.936 1 85.56 270 SER A N 1
ATOM 2039 C CA . SER A 1 270 ? -8.742 26.156 1.529 1 85.56 270 SER A CA 1
ATOM 2040 C C . SER A 1 270 ? -8.531 27.562 1.009 1 85.56 270 SER A C 1
ATOM 2042 O O . SER A 1 270 ? -8.461 27.781 -0.202 1 85.56 270 SER A O 1
ATOM 2044 N N . ASN A 1 271 ? -8.336 28.562 1.867 1 87.25 271 ASN A N 1
ATOM 2045 C CA . ASN A 1 271 ? -8.305 29.953 1.438 1 87.25 271 ASN A CA 1
ATOM 2046 C C . ASN A 1 271 ? -7.125 30.703 2.055 1 87.25 271 ASN A C 1
ATOM 2048 O O . ASN A 1 271 ? -7.258 31.875 2.422 1 87.25 271 ASN A O 1
ATOM 2052 N N . HIS A 1 272 ? -6.043 30.109 2.156 1 91.62 272 HIS A N 1
ATOM 2053 C CA . HIS A 1 272 ? -4.875 30.75 2.752 1 91.62 272 HIS A CA 1
ATOM 2054 C C . HIS A 1 272 ? -3.936 31.297 1.679 1 91.62 272 HIS A C 1
ATOM 2056 O O . HIS A 1 272 ? -3.34 30.531 0.921 1 91.62 272 HIS A O 1
ATOM 2062 N N . PRO A 1 273 ? -3.807 32.594 1.613 1 94.62 273 PRO A N 1
ATOM 2063 C CA . PRO A 1 273 ? -2.916 33.156 0.606 1 94.62 273 PRO A CA 1
ATOM 2064 C C . PRO A 1 273 ? -1.44 33.031 0.979 1 94.62 273 PRO A C 1
ATOM 2066 O O . PRO A 1 273 ? -1.062 33.312 2.121 1 94.62 273 PRO A O 1
ATOM 2069 N N . VAL A 1 274 ? -0.634 32.625 0.051 1 95.88 274 VAL A N 1
ATOM 2070 C CA . VAL A 1 274 ? 0.807 32.469 0.214 1 95.88 274 VAL A CA 1
ATOM 2071 C C . VAL A 1 274 ? 1.544 33.219 -0.889 1 95.88 274 VAL A C 1
ATOM 2073 O O . VAL A 1 274 ? 1.146 33.156 -2.055 1 95.88 274 VAL A O 1
ATOM 2076 N N . ARG A 1 275 ? 2.582 33.906 -0.514 1 96.62 275 ARG A N 1
ATOM 2077 C CA . ARG A 1 275 ? 3.383 34.656 -1.465 1 96.62 275 ARG A CA 1
ATOM 2078 C C . ARG A 1 275 ? 4.719 33.969 -1.729 1 96.62 275 ARG A C 1
ATOM 2080 O O . ARG A 1 275 ? 5.434 33.625 -0.791 1 96.62 275 ARG A O 1
ATOM 2087 N N . GLU A 1 276 ? 5.004 33.781 -2.951 1 95.25 276 GLU A N 1
ATOM 2088 C CA . GLU A 1 276 ? 6.363 33.406 -3.34 1 95.25 276 GLU A CA 1
ATOM 2089 C C . GLU A 1 276 ? 7.281 34.625 -3.352 1 95.25 276 GLU A C 1
ATOM 2091 O O . GLU A 1 276 ? 7.043 35.594 -4.086 1 95.25 276 GLU A O 1
ATOM 2096 N N . ILE A 1 277 ? 8.32 34.531 -2.709 1 96.62 277 ILE A N 1
ATOM 2097 C CA . ILE A 1 277 ? 9.164 35.688 -2.449 1 96.62 277 ILE A CA 1
ATOM 2098 C C . ILE A 1 277 ? 9.875 36.125 -3.738 1 96.62 277 ILE A C 1
ATOM 2100 O O . ILE A 1 277 ? 9.953 37.312 -4.047 1 96.62 277 ILE A O 1
ATOM 2104 N N . GLU A 1 278 ? 10.352 35.188 -4.445 1 94.06 278 GLU A N 1
ATOM 2105 C CA . GLU A 1 278 ? 11.148 35.469 -5.637 1 94.06 278 GLU A CA 1
ATOM 2106 C C . GLU A 1 278 ? 10.312 36.188 -6.699 1 94.06 278 GLU A C 1
ATOM 2108 O O . GLU A 1 278 ? 10.781 37.125 -7.328 1 94.06 278 GLU A O 1
ATOM 2113 N N . THR A 1 279 ? 9.094 35.844 -6.875 1 93.06 279 THR A N 1
ATOM 2114 C CA . THR A 1 279 ? 8.289 36.344 -7.984 1 93.06 279 THR A CA 1
ATOM 2115 C C . THR A 1 279 ? 7.258 37.344 -7.488 1 93.06 279 THR A C 1
ATOM 2117 O O . THR A 1 279 ? 6.73 38.156 -8.273 1 93.06 279 THR A O 1
ATOM 2120 N N . GLY A 1 280 ? 6.824 37.219 -6.254 1 93.94 280 GLY A N 1
ATOM 2121 C CA . GLY A 1 280 ? 5.766 38.062 -5.707 1 93.94 280 GLY A CA 1
ATOM 2122 C C . GLY A 1 280 ? 4.379 37.469 -5.953 1 93.94 280 GLY A C 1
ATOM 2123 O O . GLY A 1 280 ? 3.383 38.031 -5.488 1 93.94 280 GLY A O 1
ATOM 2124 N N . ARG A 1 281 ? 4.383 36.375 -6.566 1 92.44 281 ARG A N 1
ATOM 2125 C CA . ARG A 1 281 ? 3.107 35.75 -6.891 1 92.44 281 ARG A CA 1
ATOM 2126 C C . ARG A 1 281 ? 2.396 35.281 -5.625 1 92.44 281 ARG A C 1
ATOM 2128 O O . ARG A 1 281 ? 3.031 34.75 -4.711 1 92.44 281 ARG A O 1
ATOM 2135 N N . ILE A 1 282 ? 1.04 35.5 -5.648 1 93.88 282 ILE A N 1
ATOM 2136 C CA . ILE A 1 282 ? 0.225 35.062 -4.523 1 93.88 282 ILE A CA 1
ATOM 2137 C C . ILE A 1 282 ? -0.694 33.938 -4.969 1 93.88 282 ILE A C 1
ATOM 2139 O O . ILE A 1 282 ? -1.415 34.062 -5.961 1 93.88 282 ILE A O 1
ATOM 2143 N N . ASP A 1 283 ? -0.647 32.844 -4.25 1 91.25 283 ASP A N 1
ATOM 2144 C CA . ASP A 1 283 ? -1.52 31.688 -4.5 1 91.25 283 ASP A CA 1
ATOM 2145 C C . ASP A 1 283 ? -2.443 31.438 -3.312 1 91.25 283 ASP A C 1
ATOM 2147 O O . ASP A 1 283 ? -2.031 31.578 -2.158 1 91.25 283 ASP A O 1
ATOM 2151 N N . ILE A 1 284 ? -3.691 31.125 -3.627 1 91 284 ILE A N 1
ATOM 2152 C CA . ILE A 1 284 ? -4.594 30.641 -2.584 1 91 284 ILE A CA 1
ATOM 2153 C C . ILE A 1 284 ? -4.355 29.156 -2.338 1 91 284 ILE A C 1
ATOM 2155 O O . ILE A 1 284 ? -4.359 28.359 -3.275 1 91 284 ILE A O 1
ATOM 2159 N N . THR A 1 285 ? -4.105 28.812 -1.087 1 91.38 285 THR A N 1
ATOM 2160 C CA . THR A 1 285 ? -3.662 27.453 -0.81 1 91.38 285 THR A CA 1
ATOM 2161 C C . THR A 1 285 ? -4.566 26.781 0.227 1 91.38 285 THR A C 1
ATOM 2163 O O . THR A 1 285 ? -5.254 27.469 0.988 1 91.38 285 THR A O 1
ATOM 2166 N N . ALA A 1 286 ? -4.586 25.422 0.161 1 90 286 ALA A N 1
ATOM 2167 C CA . ALA A 1 286 ? -5.195 24.594 1.209 1 90 286 ALA A CA 1
ATOM 2168 C C . ALA A 1 286 ? -4.18 24.266 2.297 1 90 286 ALA A C 1
ATOM 2170 O O . ALA A 1 286 ? -3.023 23.953 2 1 90 286 ALA A O 1
ATOM 2171 N N . GLN A 1 287 ? -4.652 24.438 3.545 1 92.25 287 GLN A N 1
ATOM 2172 C CA . GLN A 1 287 ? -3.727 24.203 4.648 1 92.25 287 GLN A CA 1
ATOM 2173 C C . GLN A 1 287 ? -4.414 23.469 5.793 1 92.25 287 GLN A C 1
ATOM 2175 O O . GLN A 1 287 ? -5.633 23.547 5.949 1 92.25 287 GLN A O 1
ATOM 2180 N N . ASN A 1 288 ? -3.641 22.703 6.512 1 92.69 288 ASN A N 1
ATOM 2181 C CA . ASN A 1 288 ? -4.027 22.047 7.754 1 92.69 288 ASN A CA 1
ATOM 2182 C C . ASN A 1 288 ? -2.814 21.75 8.633 1 92.69 288 ASN A C 1
ATOM 2184 O O . ASN A 1 288 ? -2.225 20.672 8.547 1 92.69 288 ASN A O 1
ATOM 2188 N N . HIS A 1 289 ? -2.482 22.703 9.43 1 95 289 HIS A N 1
ATOM 2189 C CA . HIS A 1 289 ? -1.346 22.516 10.328 1 95 289 HIS A CA 1
ATOM 2190 C C . HIS A 1 289 ? -1.471 23.375 11.57 1 95 289 HIS A C 1
ATOM 2192 O O . HIS A 1 289 ? -2.109 24.438 11.539 1 95 289 HIS A O 1
ATOM 2198 N N . GLY A 1 290 ? -0.89 22.953 12.625 1 95.44 290 GLY A N 1
ATOM 2199 C CA . GLY A 1 290 ? -0.908 23.656 13.898 1 95.44 290 GLY A CA 1
ATOM 2200 C C . GLY A 1 290 ? 0.465 24.125 14.336 1 95.44 290 GLY A C 1
ATOM 2201 O O . GLY A 1 290 ? 0.597 24.812 15.359 1 95.44 290 GLY A O 1
ATOM 2202 N N . TYR A 1 291 ? 1.493 23.828 13.609 1 97.44 291 TYR A N 1
ATOM 2203 C CA . TYR A 1 291 ? 2.867 24.219 13.891 1 97.44 291 TYR A CA 1
ATOM 2204 C C . TYR A 1 291 ? 3.465 24.984 12.711 1 97.44 291 TYR A C 1
ATOM 2206 O O . TYR A 1 291 ? 2.975 24.891 11.586 1 97.44 291 TYR A O 1
ATOM 2214 N N . THR A 1 292 ? 4.469 25.781 13.008 1 98 292 THR A N 1
ATOM 2215 C CA . THR A 1 292 ? 5.164 26.547 11.977 1 98 292 THR A CA 1
ATOM 2216 C C . THR A 1 292 ? 6.668 26.562 12.234 1 98 292 THR A C 1
ATOM 2218 O O . THR A 1 292 ? 7.113 26.297 13.352 1 98 292 THR A O 1
ATOM 2221 N N . VAL A 1 293 ? 7.422 26.766 11.203 1 98.69 293 VAL A N 1
ATOM 2222 C CA . VAL A 1 293 ? 8.859 26.984 11.328 1 98.69 293 VAL A CA 1
ATOM 2223 C C . VAL A 1 293 ? 9.133 28.391 11.844 1 98.69 293 VAL A C 1
ATOM 2225 O O . VAL A 1 293 ? 8.508 29.359 11.391 1 98.69 293 VAL A O 1
ATOM 2228 N N . ASP A 1 294 ? 10.055 28.484 12.781 1 98.25 294 ASP A N 1
ATOM 2229 C CA . ASP A 1 294 ? 10.422 29.797 13.312 1 98.25 294 ASP A CA 1
ATOM 2230 C C . ASP A 1 294 ? 11.312 30.547 12.336 1 98.25 294 ASP A C 1
ATOM 2232 O O . ASP A 1 294 ? 12.43 30.125 12.031 1 98.25 294 ASP A O 1
ATOM 2236 N N . LEU A 1 295 ? 10.836 31.656 11.961 1 97.31 295 LEU A N 1
ATOM 2237 C CA . LEU A 1 295 ? 11.523 32.438 10.945 1 97.31 295 LEU A CA 1
ATOM 2238 C C . LEU A 1 295 ? 12.945 32.781 11.391 1 97.31 295 LEU A C 1
ATOM 2240 O O . LEU A 1 295 ? 13.891 32.625 10.625 1 97.31 295 LEU A O 1
ATOM 2244 N N . ASP A 1 296 ? 13.148 33.219 12.586 1 97.06 296 ASP A N 1
ATOM 2245 C CA . ASP A 1 296 ? 14.438 33.656 13.094 1 97.06 296 ASP A CA 1
ATOM 2246 C C . ASP A 1 296 ? 15.438 32.5 13.148 1 97.06 296 ASP A C 1
ATOM 2248 O O . ASP A 1 296 ? 16.656 32.719 13.078 1 97.06 296 ASP A O 1
ATOM 2252 N N . SER A 1 297 ? 14.922 31.297 13.203 1 97.69 297 SER A N 1
ATOM 2253 C CA . SER A 1 297 ? 15.781 30.141 13.352 1 97.69 297 SER A CA 1
ATOM 2254 C C . SER A 1 297 ? 16.422 29.75 12.023 1 97.69 297 SER A C 1
ATOM 2256 O O . SER A 1 297 ? 17.375 28.969 11.992 1 97.69 297 SER A O 1
ATOM 2258 N N . ILE A 1 298 ? 15.992 30.266 10.953 1 97.5 298 ILE A N 1
ATOM 2259 C CA . ILE A 1 298 ? 16.469 29.953 9.617 1 97.5 298 ILE A CA 1
ATOM 2260 C C . ILE A 1 298 ? 17.859 30.562 9.398 1 97.5 298 ILE A C 1
ATOM 2262 O O . ILE A 1 298 ? 18.688 29.984 8.695 1 97.5 298 ILE A O 1
ATOM 2266 N N . GLU A 1 299 ? 18.234 31.812 9.883 1 94.44 299 GLU A N 1
ATOM 2267 C CA . GLU A 1 299 ? 19.469 32.562 9.664 1 94.44 299 GLU A CA 1
ATOM 2268 C C . GLU A 1 299 ? 20.688 31.719 9.992 1 94.44 299 GLU A C 1
ATOM 2270 O O . GLU A 1 299 ? 21.703 31.797 9.297 1 94.44 299 GLU A O 1
ATOM 2275 N N . GLY A 1 300 ? 20.672 30.719 10.844 1 91.12 300 GLY A N 1
ATOM 2276 C CA . GLY A 1 300 ? 21.812 29.891 11.234 1 91.12 300 GLY A CA 1
ATOM 2277 C C . GLY A 1 300 ? 21.875 28.578 10.484 1 91.12 300 GLY A C 1
ATOM 2278 O O . GLY A 1 300 ? 22.719 27.734 10.766 1 91.12 300 GLY A O 1
ATOM 2279 N N . THR A 1 301 ? 21.062 28.5 9.453 1 97.5 301 THR A N 1
ATOM 2280 C CA . THR A 1 301 ? 21 27.25 8.703 1 97.5 301 THR A CA 1
ATOM 2281 C C . THR A 1 301 ? 21.312 27.5 7.227 1 97.5 301 THR A C 1
ATOM 2283 O O . THR A 1 301 ? 21.609 28.625 6.824 1 97.5 301 THR A O 1
ATOM 2286 N N . GLU A 1 302 ? 21.297 26.469 6.441 1 97.94 302 GLU A N 1
ATOM 2287 C CA . GLU A 1 302 ? 21.516 26.562 5 1 97.94 302 GLU A CA 1
ATOM 2288 C C . GLU A 1 302 ? 20.188 26.656 4.25 1 97.94 302 GLU A C 1
ATOM 2290 O O . GLU A 1 302 ? 20.125 26.359 3.055 1 97.94 302 GLU A O 1
ATOM 2295 N N . LEU A 1 303 ? 19.156 27.062 4.988 1 98.5 303 LEU A N 1
ATOM 2296 C CA . LEU A 1 303 ? 17.844 27.172 4.375 1 98.5 303 LEU A CA 1
ATOM 2297 C C . LEU A 1 303 ? 17.578 28.609 3.943 1 98.5 303 LEU A C 1
ATOM 2299 O O . LEU A 1 303 ? 18.094 29.562 4.551 1 98.5 303 LEU A O 1
ATOM 2303 N N . MET A 1 304 ? 16.766 28.688 2.914 1 98.25 304 MET A N 1
ATOM 2304 C CA . MET A 1 304 ? 16.281 29.984 2.424 1 98.25 304 MET A CA 1
ATOM 2305 C C . MET A 1 304 ? 14.758 30.016 2.387 1 98.25 304 MET A C 1
ATOM 2307 O O . MET A 1 304 ? 14.125 29.031 1.989 1 98.25 304 MET A O 1
ATOM 2311 N N . LEU A 1 305 ? 14.266 31.094 2.811 1 98.31 305 LEU A N 1
ATOM 2312 C CA . LEU A 1 305 ? 12.82 31.312 2.744 1 98.31 305 LEU A CA 1
ATOM 2313 C C . LEU A 1 305 ? 12.367 31.5 1.3 1 98.31 305 LEU A C 1
ATOM 2315 O O . LEU A 1 305 ? 12.938 32.312 0.564 1 98.31 305 LEU A O 1
ATOM 2319 N N . THR A 1 306 ? 11.367 30.75 0.88 1 98 306 THR A N 1
ATOM 2320 C CA . THR A 1 306 ? 10.891 30.875 -0.493 1 98 306 THR A CA 1
ATOM 2321 C C . THR A 1 306 ? 9.445 31.359 -0.521 1 98 306 THR A C 1
ATOM 2323 O O . THR A 1 306 ? 9.016 32 -1.481 1 98 306 THR A O 1
ATOM 2326 N N . HIS A 1 307 ? 8.617 30.984 0.474 1 97.69 307 HIS A N 1
ATOM 2327 C CA . HIS A 1 307 ? 7.211 31.359 0.547 1 97.69 307 HIS A CA 1
ATOM 2328 C C . HIS A 1 307 ? 6.848 31.844 1.942 1 97.69 307 HIS A C 1
ATOM 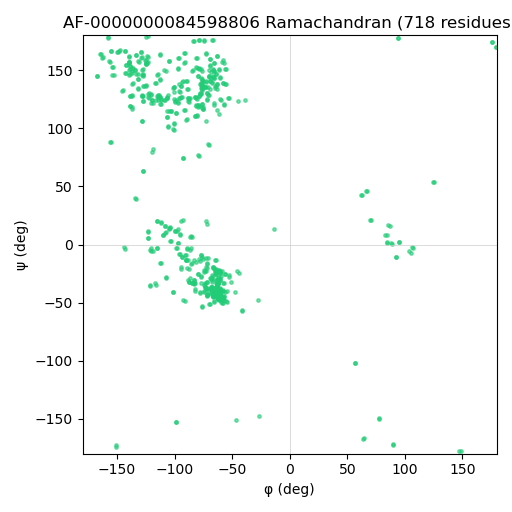2330 O O . HIS A 1 307 ? 7.352 31.328 2.941 1 97.69 307 HIS A O 1
ATOM 2336 N N . GLU A 1 308 ? 5.949 32.781 2.018 1 97.81 308 GLU A N 1
ATOM 2337 C CA . GLU A 1 308 ? 5.453 33.312 3.287 1 97.81 308 GLU A CA 1
ATOM 2338 C C . GLU A 1 308 ? 3.939 33.5 3.258 1 97.81 308 GLU A C 1
ATOM 2340 O O . GLU A 1 308 ? 3.363 33.75 2.205 1 97.81 308 GLU A O 1
ATOM 2345 N N . ALA A 1 309 ? 3.383 33.312 4.387 1 97.06 309 ALA A N 1
ATOM 2346 C CA . ALA A 1 309 ? 1.95 33.562 4.5 1 97.06 309 ALA A CA 1
ATOM 2347 C C . ALA A 1 309 ? 1.659 35.062 4.426 1 97.06 309 ALA A C 1
ATOM 2349 O O . ALA A 1 309 ? 2.281 35.875 5.133 1 97.06 309 ALA A O 1
ATOM 2350 N N . VAL A 1 310 ? 0.694 35.406 3.684 1 96.38 310 VAL A N 1
ATOM 2351 C CA . VAL A 1 310 ? 0.365 36.812 3.494 1 96.38 310 VAL A CA 1
ATOM 2352 C C . VAL A 1 310 ? -0.299 37.375 4.754 1 96.38 310 VAL A C 1
ATOM 2354 O O . VAL A 1 310 ? -0.048 38.5 5.145 1 96.38 310 VAL A O 1
ATOM 2357 N N . ASN A 1 311 ? -1.045 36.531 5.414 1 93.94 311 ASN A N 1
ATOM 2358 C CA . ASN A 1 311 ? -1.881 37 6.523 1 93.94 311 ASN A CA 1
ATOM 2359 C C . ASN A 1 311 ? -1.052 37.25 7.777 1 93.94 311 ASN A C 1
ATOM 2361 O O . ASN A 1 311 ? -1.354 38.188 8.539 1 93.94 311 ASN A O 1
ATOM 2365 N N . ASP A 1 312 ? -0.002 36.469 7.996 1 94.5 312 ASP A N 1
ATOM 2366 C CA . ASP A 1 312 ? 0.643 36.625 9.297 1 94.5 312 ASP A CA 1
ATOM 2367 C C . ASP A 1 312 ? 2.158 36.469 9.18 1 94.5 312 ASP A C 1
ATOM 2369 O O . ASP A 1 312 ? 2.871 36.5 10.188 1 94.5 312 ASP A O 1
ATOM 2373 N N . GLY A 1 313 ? 2.613 36.188 7.996 1 95.5 313 GLY A N 1
ATOM 2374 C CA . GLY A 1 313 ? 4.047 36.188 7.758 1 95.5 313 GLY A CA 1
ATOM 2375 C C . GLY A 1 313 ? 4.727 34.906 8.156 1 95.5 313 GLY A C 1
ATOM 2376 O O . GLY A 1 313 ? 5.957 34.812 8.125 1 95.5 313 GLY A O 1
ATOM 2377 N N . THR A 1 314 ? 3.971 33.875 8.508 1 97.31 314 THR A N 1
ATOM 2378 C CA . THR A 1 314 ? 4.574 32.625 8.883 1 97.31 314 THR A CA 1
ATOM 2379 C C . THR A 1 314 ? 5.285 31.984 7.691 1 97.31 314 THR A C 1
ATOM 2381 O O . THR A 1 314 ? 5.016 32.312 6.539 1 97.31 314 THR A O 1
ATOM 2384 N N . VAL A 1 315 ? 6.25 31.125 7.926 1 98.38 315 VAL A N 1
ATOM 2385 C CA . VAL A 1 315 ? 7.062 30.484 6.906 1 98.38 315 VAL A CA 1
ATOM 2386 C C . VAL A 1 315 ? 6.227 29.438 6.16 1 98.38 315 VAL A C 1
ATOM 2388 O O . VAL A 1 315 ? 5.695 28.516 6.766 1 98.38 315 VAL A O 1
ATOM 2391 N N . GLU A 1 316 ? 6.184 29.578 4.801 1 98.06 316 GLU A N 1
ATOM 2392 C CA . GLU A 1 316 ? 5.324 28.703 4.016 1 98.06 316 GLU A CA 1
ATOM 2393 C C . GLU A 1 316 ? 6.137 27.906 2.99 1 98.06 316 GLU A C 1
ATOM 2395 O O . GLU A 1 316 ? 5.594 27.062 2.283 1 98.06 316 GLU A O 1
ATOM 2400 N N . GLY A 1 317 ? 7.375 28.125 2.863 1 98.25 317 GLY A N 1
ATOM 2401 C CA . GLY A 1 317 ? 8.242 27.391 1.948 1 98.25 317 GLY A CA 1
ATOM 2402 C C . GLY A 1 317 ? 9.719 27.625 2.205 1 98.25 317 GLY A C 1
ATOM 2403 O O . GLY A 1 317 ? 10.117 28.734 2.578 1 98.25 317 GLY A O 1
ATOM 2404 N N . LEU A 1 318 ? 10.5 26.656 2.016 1 98.75 318 LEU A N 1
ATOM 2405 C CA . LEU A 1 318 ? 11.945 26.703 2.201 1 98.75 318 LEU A CA 1
ATOM 2406 C C . LEU A 1 318 ? 12.664 25.953 1.081 1 98.75 318 LEU A C 1
ATOM 2408 O O . LEU A 1 318 ? 12.102 25.047 0.48 1 98.75 318 LEU A O 1
ATOM 2412 N N . LYS A 1 319 ? 13.828 26.312 0.823 1 98.5 319 LYS A N 1
ATOM 2413 C CA . LYS A 1 319 ? 14.742 25.562 -0.03 1 98.5 319 LYS A CA 1
ATOM 2414 C C . LYS A 1 319 ? 16.156 25.562 0.546 1 98.5 319 LYS A C 1
ATOM 2416 O O . LYS A 1 319 ? 16.562 26.5 1.221 1 98.5 319 LYS A O 1
ATOM 2421 N N . HIS A 1 320 ? 16.828 24.5 0.343 1 98.5 320 HIS A N 1
ATOM 2422 C CA . HIS A 1 320 ? 18.219 24.406 0.761 1 98.5 320 HIS A CA 1
ATOM 2423 C C . HIS A 1 320 ? 19.141 25.172 -0.197 1 98.5 320 HIS A C 1
ATOM 2425 O O . HIS A 1 320 ? 18.938 25.125 -1.414 1 98.5 320 HIS A O 1
ATOM 2431 N N . ARG A 1 321 ? 20.156 25.812 0.286 1 97.38 321 ARG A N 1
ATOM 2432 C CA . ARG A 1 321 ? 21.031 26.672 -0.504 1 97.38 321 ARG A CA 1
ATOM 2433 C C . ARG A 1 321 ? 21.906 25.844 -1.434 1 97.38 321 ARG A C 1
ATOM 2435 O O . ARG A 1 321 ? 22.219 26.281 -2.547 1 97.38 321 ARG A O 1
ATOM 2442 N N . TYR A 1 322 ? 22.266 24.656 -0.995 1 96.69 322 TYR A N 1
ATOM 2443 C CA . TYR A 1 322 ? 23.281 23.906 -1.718 1 96.69 322 TYR A CA 1
ATOM 2444 C C . TYR A 1 322 ? 22.75 22.562 -2.186 1 96.69 322 TYR A C 1
ATOM 2446 O O . TYR A 1 322 ? 23.141 22.062 -3.244 1 96.69 322 TYR A O 1
ATOM 2454 N N . ALA A 1 323 ? 21.938 22.016 -1.399 1 97.25 323 ALA A N 1
ATOM 2455 C CA . ALA A 1 323 ? 21.375 20.703 -1.735 1 97.25 323 ALA A CA 1
ATOM 2456 C C . ALA A 1 323 ? 20.062 20.844 -2.504 1 97.25 323 ALA A C 1
ATOM 2458 O O . ALA A 1 323 ? 19.406 21.875 -2.422 1 97.25 323 ALA A O 1
ATOM 2459 N N . ASP A 1 324 ? 19.734 19.812 -3.262 1 97.56 324 ASP A N 1
ATOM 2460 C CA . ASP A 1 324 ? 18.453 19.766 -3.967 1 97.56 324 ASP A CA 1
ATOM 2461 C C . ASP A 1 324 ? 17.312 19.375 -3.025 1 97.56 324 ASP A C 1
ATOM 2463 O O . ASP A 1 324 ? 16.812 18.234 -3.084 1 97.56 324 ASP A O 1
ATOM 2467 N N . ALA A 1 325 ? 16.922 20.312 -2.25 1 98.56 325 ALA A N 1
ATOM 2468 C CA . ALA A 1 325 ? 15.852 20.062 -1.278 1 98.56 325 ALA A CA 1
ATOM 2469 C C . ALA A 1 325 ? 14.977 21.312 -1.104 1 98.56 325 ALA A C 1
ATOM 2471 O O . ALA A 1 325 ? 15.484 22.422 -0.992 1 98.56 325 ALA A O 1
ATOM 2472 N N . PHE A 1 326 ? 13.664 21.141 -1.143 1 98.62 326 PHE A N 1
ATOM 2473 C CA . PHE A 1 326 ? 12.734 22.234 -0.898 1 98.62 326 PHE A CA 1
ATOM 2474 C C . PHE A 1 326 ? 11.445 21.719 -0.268 1 98.62 326 PHE A C 1
ATOM 2476 O O . PHE A 1 326 ? 11.227 20.516 -0.185 1 98.62 326 PHE A O 1
ATOM 2483 N N . SER A 1 327 ? 10.664 22.594 0.262 1 98.56 327 SER A N 1
ATOM 2484 C CA . SER A 1 327 ? 9.445 22.188 0.952 1 98.56 327 SER A CA 1
ATOM 2485 C C . SER A 1 327 ? 8.422 23.312 0.985 1 98.56 327 SER A C 1
ATOM 2487 O O . SER A 1 327 ? 8.766 24.484 0.781 1 98.56 327 SER A O 1
ATOM 2489 N N . VAL A 1 328 ? 7.184 22.953 1.148 1 98.06 328 VAL A N 1
ATOM 2490 C CA . VAL A 1 328 ? 6.109 23.922 1.341 1 98.06 328 VAL A CA 1
ATOM 2491 C C . VAL A 1 328 ? 5.211 23.469 2.488 1 98.06 328 VAL A C 1
ATOM 2493 O O . VAL A 1 328 ? 5.02 22.266 2.705 1 98.06 328 VAL A O 1
ATOM 2496 N N . GLN A 1 329 ? 4.625 24.438 3.174 1 97.81 329 GLN A N 1
ATOM 2497 C CA . GLN A 1 329 ? 3.758 24.188 4.32 1 97.81 329 GLN A CA 1
ATOM 2498 C C . GLN A 1 329 ? 2.336 23.859 3.871 1 97.81 329 GLN A C 1
ATOM 2500 O O . GLN A 1 329 ? 1.644 23.062 4.516 1 97.81 329 GLN A O 1
ATOM 2505 N N . TYR A 1 330 ? 1.951 24.453 2.787 1 95.12 330 TYR A N 1
ATOM 2506 C CA . TYR A 1 330 ? 0.601 24.234 2.277 1 95.12 330 TYR A CA 1
ATOM 2507 C C . TYR A 1 330 ? 0.525 22.969 1.445 1 95.12 330 TYR A C 1
ATOM 2509 O O . TYR A 1 330 ? 1.523 22.266 1.292 1 95.12 330 TYR A O 1
ATOM 2517 N N . HIS A 1 331 ? -0.672 22.625 1.022 1 93.19 331 HIS A N 1
ATOM 2518 C CA . HIS A 1 331 ? -0.906 21.422 0.249 1 93.19 331 HIS A CA 1
ATOM 2519 C C . HIS A 1 331 ? -1.04 21.734 -1.237 1 93.19 331 HIS A C 1
ATOM 2521 O O . HIS A 1 331 ? -2.137 22.031 -1.718 1 93.19 331 HIS A O 1
ATOM 2527 N N . PRO A 1 332 ? -0.034 21.562 -1.938 1 92.5 332 PRO A N 1
ATOM 2528 C CA . PRO A 1 332 ? -0.122 21.875 -3.367 1 92.5 332 PRO A CA 1
ATOM 2529 C C . PRO A 1 332 ? -1.067 20.938 -4.117 1 92.5 332 PRO A C 1
ATOM 2531 O O . PRO A 1 332 ? -1.657 21.328 -5.129 1 92.5 332 PRO A O 1
ATOM 2534 N N . GLU A 1 333 ? -1.265 19.688 -3.639 1 87 333 GLU A N 1
ATOM 2535 C CA . GLU A 1 333 ? -2.098 18.703 -4.305 1 87 333 GLU A CA 1
ATOM 2536 C C . GLU A 1 333 ? -3.578 19.047 -4.188 1 87 333 GLU A C 1
ATOM 2538 O O . GLU A 1 333 ? -4.41 18.5 -4.918 1 87 333 GLU A O 1
ATOM 2543 N N . ALA A 1 334 ? -3.949 19.844 -3.268 1 78.38 334 ALA A N 1
ATOM 2544 C CA . ALA A 1 334 ? -5.352 20.172 -3.006 1 78.38 334 ALA A CA 1
ATOM 2545 C C . ALA A 1 334 ? -5.672 21.609 -3.398 1 78.38 334 ALA A C 1
ATOM 2547 O O . ALA A 1 334 ? -6.734 22.125 -3.062 1 78.38 334 ALA A O 1
ATOM 2548 N N . ASN A 1 335 ? -4.754 22.25 -4.027 1 69.12 335 ASN A N 1
ATOM 2549 C CA . ASN A 1 335 ? -4.945 23.656 -4.32 1 69.12 335 ASN A CA 1
ATOM 2550 C C . ASN A 1 335 ? -6.09 23.875 -5.305 1 69.12 335 ASN A C 1
ATOM 2552 O O . ASN A 1 335 ? -6.172 23.188 -6.328 1 69.12 335 ASN A O 1
ATOM 2556 N N . PRO A 1 336 ? -7.055 24.594 -4.961 1 58.66 336 PRO A N 1
ATOM 2557 C CA . PRO A 1 336 ? -8.227 24.844 -5.797 1 58.66 336 PRO A CA 1
ATOM 2558 C C . PRO A 1 336 ? -7.883 25.516 -7.121 1 58.66 336 PRO A C 1
ATOM 2560 O O . PRO A 1 336 ? -8.641 25.406 -8.086 1 58.66 336 PRO A O 1
ATOM 2563 N N . GLY A 1 337 ? -6.852 26.281 -7.172 1 52.22 337 GLY A N 1
ATOM 2564 C CA . GLY A 1 337 ? -6.547 27.016 -8.383 1 52.22 337 GLY A CA 1
ATOM 2565 C C . GLY A 1 337 ? -5.938 26.156 -9.477 1 52.22 337 GLY A C 1
ATOM 2566 O O . GLY A 1 337 ? -5.445 25.062 -9.203 1 52.22 337 GLY A O 1
ATOM 2567 N N . PRO A 1 338 ? -6.352 26.359 -10.766 1 47.41 338 PRO A N 1
ATOM 2568 C CA . PRO A 1 338 ? -5.988 25.578 -11.945 1 47.41 338 PRO A CA 1
ATOM 2569 C C . PRO A 1 338 ? -4.504 25.203 -11.977 1 47.41 338 PRO A C 1
ATOM 2571 O O . PRO A 1 338 ? -4.141 24.141 -12.469 1 47.41 338 PRO A O 1
ATOM 2574 N N . HIS A 1 339 ? -3.625 26.188 -11.914 1 47.44 339 HIS A N 1
ATOM 2575 C CA . HIS A 1 339 ? -2.234 26.125 -12.352 1 47.44 339 HIS A CA 1
ATOM 2576 C C . HIS A 1 339 ? -1.329 25.594 -11.242 1 47.44 339 HIS A C 1
ATOM 2578 O O . HIS A 1 339 ? -0.209 25.156 -11.508 1 47.44 339 HIS A O 1
ATOM 2584 N N . ASP A 1 340 ? -1.54 25.719 -9.953 1 50.72 340 ASP A N 1
ATOM 2585 C CA . ASP A 1 340 ? -0.484 25.984 -8.977 1 50.72 340 ASP A CA 1
ATOM 2586 C C . ASP A 1 340 ? 0.093 24.672 -8.43 1 50.72 340 ASP A C 1
ATOM 2588 O O . ASP A 1 340 ? 1.301 24.578 -8.203 1 50.72 340 ASP A O 1
ATOM 2592 N N . ALA A 1 341 ? -0.735 23.688 -7.984 1 55.81 341 ALA A N 1
ATOM 2593 C CA . ALA A 1 341 ? -0.311 22.5 -7.254 1 55.81 341 ALA A CA 1
ATOM 2594 C C . ALA A 1 341 ? 0.635 21.641 -8.094 1 55.81 341 ALA A C 1
ATOM 2596 O O . ALA A 1 341 ? 1.633 21.125 -7.586 1 55.81 341 ALA A O 1
ATOM 2597 N N . ASN A 1 342 ? 0.515 21.859 -9.305 1 65.56 342 ASN A N 1
ATOM 2598 C CA . ASN A 1 342 ? 1.127 20.984 -10.297 1 65.56 342 ASN A CA 1
ATOM 2599 C C . ASN A 1 342 ? 2.574 21.375 -10.578 1 65.56 342 ASN A C 1
ATOM 2601 O O . ASN A 1 342 ? 3.441 20.516 -10.719 1 65.56 342 ASN A O 1
ATOM 2605 N N . ASP A 1 343 ? 2.885 22.578 -10.164 1 87.81 343 ASP A N 1
ATOM 2606 C CA . ASP A 1 343 ? 4.203 23.062 -10.562 1 87.81 343 ASP A CA 1
ATOM 2607 C C . ASP A 1 343 ? 5.285 22.547 -9.617 1 87.81 343 ASP A C 1
ATOM 2609 O O . ASP A 1 343 ? 6.406 22.25 -10.039 1 87.81 343 ASP A O 1
ATOM 2613 N N . LEU A 1 344 ? 4.91 22.359 -8.422 1 94.25 344 LEU A N 1
ATOM 2614 C CA . LEU A 1 344 ? 5.906 21.938 -7.438 1 94.25 344 LEU A CA 1
ATOM 2615 C C . LEU A 1 344 ? 6.289 20.484 -7.641 1 94.25 344 LEU A C 1
ATOM 2617 O O . LEU A 1 344 ? 7.457 20.109 -7.48 1 94.25 344 LEU A O 1
ATOM 2621 N N . PHE A 1 345 ? 5.32 19.688 -8.016 1 96.44 345 PHE A N 1
ATOM 2622 C CA . PHE A 1 345 ? 5.637 18.297 -8.328 1 96.44 345 PHE A CA 1
ATOM 2623 C C . PHE A 1 345 ? 6.516 18.219 -9.57 1 96.44 345 PHE A C 1
ATOM 2625 O O . PHE A 1 345 ? 7.453 17.422 -9.625 1 96.44 345 PHE A O 1
ATOM 2632 N N . ASP A 1 346 ? 6.195 19.047 -10.531 1 95.62 346 ASP A N 1
ATOM 2633 C CA . ASP A 1 346 ? 7.004 19.094 -11.742 1 95.62 346 ASP A CA 1
ATOM 2634 C C . ASP A 1 346 ? 8.43 19.547 -11.438 1 95.62 346 ASP A C 1
ATOM 2636 O O . ASP A 1 346 ? 9.391 19 -12 1 95.62 346 ASP A O 1
ATOM 2640 N N . ARG A 1 347 ? 8.547 20.5 -10.602 1 94.94 347 ARG A N 1
ATOM 2641 C CA . ARG A 1 347 ? 9.859 20.953 -10.164 1 94.94 347 ARG A CA 1
ATOM 2642 C C . ARG A 1 347 ? 10.641 19.812 -9.516 1 94.94 347 ARG A C 1
ATOM 2644 O O . ARG A 1 347 ? 11.828 19.641 -9.789 1 94.94 347 ARG A O 1
ATOM 2651 N N . PHE A 1 348 ? 9.992 19.125 -8.688 1 97.44 348 PHE A N 1
ATOM 2652 C CA . PHE A 1 348 ? 10.609 17.984 -8.016 1 97.44 348 PHE A CA 1
ATOM 2653 C C . PHE A 1 348 ? 11.102 16.953 -9.031 1 97.44 348 PHE A C 1
ATOM 2655 O O . PHE A 1 348 ? 12.234 16.484 -8.945 1 97.44 348 PHE A O 1
ATOM 2662 N N . ILE A 1 349 ? 10.266 16.641 -9.977 1 96.25 349 ILE A N 1
ATOM 2663 C CA . ILE A 1 349 ? 10.625 15.688 -11.023 1 96.25 349 ILE A CA 1
ATOM 2664 C C . ILE A 1 349 ? 11.805 16.234 -11.828 1 96.25 349 ILE A C 1
ATOM 2666 O O . ILE A 1 349 ? 12.727 15.484 -12.156 1 96.25 349 ILE A O 1
ATOM 2670 N N . GLY A 1 350 ? 11.797 17.5 -12.109 1 95.5 350 GLY A N 1
ATOM 2671 C CA . GLY A 1 350 ? 12.906 18.141 -12.805 1 95.5 350 GLY A CA 1
ATOM 2672 C C . GLY A 1 350 ? 14.219 18.016 -12.047 1 95.5 350 GLY A C 1
ATOM 2673 O O . GLY A 1 350 ? 15.266 17.766 -12.656 1 95.5 350 GLY A O 1
ATOM 2674 N N . MET A 1 351 ? 14.164 18.156 -10.742 1 96.06 351 MET A N 1
ATOM 2675 C CA . MET A 1 351 ? 15.344 18.031 -9.898 1 96.06 351 MET A CA 1
ATOM 2676 C C . MET A 1 351 ? 15.93 16.625 -9.992 1 96.06 351 MET A C 1
ATOM 2678 O O . MET A 1 351 ? 17.156 16.453 -10 1 96.06 351 MET A O 1
ATOM 2682 N N . MET A 1 352 ? 15.086 15.641 -10.062 1 95.5 352 MET A N 1
ATOM 2683 C CA . MET A 1 352 ? 15.531 14.258 -10.141 1 95.5 352 MET A CA 1
ATOM 2684 C C . MET A 1 352 ? 16.219 13.984 -11.477 1 95.5 352 MET A C 1
ATOM 2686 O O . MET A 1 352 ? 17.188 13.227 -11.539 1 95.5 352 MET A O 1
ATOM 2690 N N . HIS A 1 353 ? 15.742 14.57 -12.523 1 92.81 353 HIS A N 1
ATOM 2691 C CA . HIS A 1 353 ? 16.344 14.414 -13.844 1 92.81 353 HIS A CA 1
ATOM 2692 C C . HIS A 1 353 ? 17.734 15.039 -13.898 1 92.81 353 HIS A C 1
ATOM 2694 O O . HIS A 1 353 ? 18.641 14.477 -14.492 1 92.81 353 HIS A O 1
ATOM 2700 N N . THR A 1 354 ? 17.891 16.125 -13.305 1 88 354 THR A N 1
ATOM 2701 C CA . THR A 1 354 ? 19.156 16.859 -13.352 1 88 354 THR A CA 1
ATOM 2702 C C . THR A 1 354 ? 20.203 16.172 -12.477 1 88 354 THR A C 1
ATOM 2704 O O . THR A 1 354 ? 21.391 16.156 -12.828 1 88 354 THR A O 1
ATOM 2707 N N . ALA A 1 355 ? 19.844 15.711 -11.352 1 81.06 355 ALA A N 1
ATOM 2708 C CA . ALA A 1 355 ? 20.781 15.055 -10.438 1 81.06 355 ALA A CA 1
ATOM 2709 C C . ALA A 1 355 ? 21.406 13.82 -11.086 1 81.06 355 ALA A C 1
ATOM 2711 O O . ALA A 1 355 ? 22.562 13.508 -10.828 1 81.06 355 ALA A O 1
ATOM 2712 N N . LYS A 1 356 ? 20.672 13 -11.719 1 66.5 356 LYS A N 1
ATOM 2713 C CA . LYS A 1 356 ? 21.203 11.805 -12.367 1 66.5 356 LYS A CA 1
ATOM 2714 C C . LYS A 1 356 ? 22.172 12.164 -13.492 1 66.5 356 LYS A C 1
ATOM 2716 O O . LYS A 1 356 ? 23.156 11.461 -13.711 1 66.5 356 LYS A O 1
ATOM 2721 N N . THR A 1 357 ? 21.875 13.18 -14.117 1 55.03 357 THR A N 1
ATOM 2722 C CA . THR A 1 357 ? 22.75 13.602 -15.195 1 55.03 357 THR A CA 1
ATOM 2723 C C . THR A 1 357 ? 24.094 14.07 -14.641 1 55.03 357 THR A C 1
ATOM 2725 O O . THR A 1 357 ? 25.125 13.914 -15.297 1 55.03 357 THR A O 1
ATOM 2728 N N . ASN A 1 358 ? 24.141 14.578 -13.5 1 44.47 358 ASN A N 1
ATOM 2729 C CA . ASN A 1 358 ? 25.406 15.039 -12.945 1 44.47 358 ASN A CA 1
ATOM 2730 C C . ASN A 1 358 ? 26.281 13.875 -12.508 1 44.47 358 ASN A C 1
ATOM 2732 O O . ASN A 1 358 ? 27.516 14.008 -12.414 1 44.47 358 ASN A O 1
ATOM 2736 N N . VAL A 1 359 ? 25.781 12.758 -12.25 1 38.75 359 VAL A N 1
ATOM 2737 C CA . VAL A 1 359 ? 26.594 11.602 -11.883 1 38.75 359 VAL A CA 1
ATOM 2738 C C . VAL A 1 359 ? 27.125 10.922 -13.148 1 38.75 359 VAL A C 1
ATOM 2740 O O . VAL A 1 359 ? 28.172 10.258 -13.117 1 38.75 359 VAL A O 1
ATOM 2743 N N . LEU A 1 360 ? 26.5 10.836 -14.305 1 37.31 360 LEU A N 1
ATOM 2744 C CA . LEU A 1 360 ? 26.969 10.219 -15.539 1 37.31 360 LEU A CA 1
ATOM 2745 C C . LEU A 1 360 ? 28.016 11.102 -16.219 1 37.31 360 LEU A C 1
ATOM 2747 O O . LEU A 1 360 ? 28.656 10.688 -17.188 1 37.31 360 LEU A O 1
ATOM 2751 N N . VAL A 1 361 ? 28.172 12.367 -15.789 1 30.72 361 VAL A N 1
ATOM 2752 C CA . VAL A 1 361 ? 29.266 13.102 -16.422 1 30.72 361 VAL A CA 1
ATOM 2753 C C . VAL A 1 361 ? 30.516 13.016 -15.547 1 30.72 361 VAL A C 1
ATOM 2755 O O . VAL A 1 361 ? 30.453 13.266 -14.344 1 30.72 361 VAL A O 1
ATOM 2758 N N . MET B 1 1 ? 31.797 -20.797 1.056 1 81.44 1 MET B N 1
ATOM 2759 C CA . MET B 1 1 ? 31.766 -21.984 1.893 1 81.44 1 MET B CA 1
ATOM 2760 C C . MET B 1 1 ? 30.891 -23.062 1.261 1 81.44 1 MET B C 1
ATOM 2762 O O . MET B 1 1 ? 29.875 -22.766 0.623 1 81.44 1 MET B O 1
ATOM 2766 N N . ASP B 1 2 ? 31.312 -24.328 1.388 1 92.75 2 ASP B N 1
ATOM 2767 C CA . ASP B 1 2 ? 30.594 -25.453 0.792 1 92.75 2 ASP B CA 1
ATOM 2768 C C . ASP B 1 2 ? 29.312 -25.75 1.571 1 92.75 2 ASP B C 1
ATOM 2770 O O . ASP B 1 2 ? 29.297 -25.688 2.803 1 92.75 2 ASP B O 1
ATOM 2774 N N . LYS B 1 3 ? 28.25 -25.969 0.808 1 96.5 3 LYS B N 1
ATOM 2775 C CA . LYS B 1 3 ? 26.969 -26.391 1.347 1 96.5 3 LYS B CA 1
ATOM 2776 C C . LYS B 1 3 ? 26.438 -27.625 0.612 1 96.5 3 LYS B C 1
ATOM 2778 O O . LYS B 1 3 ? 26.984 -28.016 -0.416 1 96.5 3 LYS B O 1
ATOM 2783 N N . GLN B 1 4 ? 25.469 -28.219 1.206 1 97.25 4 GLN B N 1
ATOM 2784 C CA . GLN B 1 4 ? 24.828 -29.344 0.524 1 97.25 4 GLN B CA 1
ATOM 2785 C C . GLN B 1 4 ? 23.312 -29.156 0.446 1 97.25 4 GLN B C 1
ATOM 2787 O O . GLN B 1 4 ? 22.719 -28.547 1.34 1 97.25 4 GLN B O 1
ATOM 2792 N N . LEU B 1 5 ? 22.797 -29.594 -0.579 1 97.5 5 LEU B N 1
ATOM 2793 C CA . LEU B 1 5 ? 21.359 -29.75 -0.78 1 97.5 5 LEU B CA 1
ATOM 2794 C C . LEU B 1 5 ? 20.938 -31.219 -0.64 1 97.5 5 LEU B C 1
ATOM 2796 O O . LEU B 1 5 ? 21.375 -32.062 -1.424 1 97.5 5 LEU B O 1
ATOM 2800 N N . ILE B 1 6 ? 20.141 -31.469 0.382 1 97.5 6 ILE B N 1
ATOM 2801 C CA . ILE B 1 6 ? 19.656 -32.812 0.631 1 97.5 6 ILE B CA 1
ATOM 2802 C C . ILE B 1 6 ? 18.172 -32.906 0.259 1 97.5 6 ILE B C 1
ATOM 2804 O O . ILE B 1 6 ? 17.359 -32.094 0.729 1 97.5 6 ILE B O 1
ATOM 2808 N N . LEU B 1 7 ? 17.859 -33.875 -0.595 1 96.62 7 LEU B N 1
ATOM 2809 C CA . LEU B 1 7 ? 16.484 -34.062 -1.013 1 96.62 7 LEU B CA 1
ATOM 2810 C C . LEU B 1 7 ? 15.805 -35.125 -0.176 1 96.62 7 LEU B C 1
ATOM 2812 O O . LEU B 1 7 ? 16.469 -35.969 0.453 1 96.62 7 LEU B O 1
ATOM 2816 N N . GLU B 1 8 ? 14.539 -35.125 -0.174 1 95.44 8 GLU B N 1
ATOM 2817 C CA . GLU B 1 8 ? 13.758 -36.031 0.653 1 95.44 8 GLU B CA 1
ATOM 2818 C C . GLU B 1 8 ? 13.984 -37.469 0.231 1 95.44 8 GLU B C 1
ATOM 2820 O O . GLU B 1 8 ? 13.734 -38.406 1.008 1 95.44 8 GLU B O 1
ATOM 2825 N N . ASP B 1 9 ? 14.43 -37.75 -0.984 1 93.75 9 ASP B N 1
ATOM 2826 C CA . ASP B 1 9 ? 14.664 -39.094 -1.454 1 93.75 9 ASP B CA 1
ATOM 2827 C C . ASP B 1 9 ? 16.094 -39.562 -1.135 1 93.75 9 ASP B C 1
ATOM 2829 O O . ASP B 1 9 ? 16.5 -40.625 -1.528 1 93.75 9 ASP B O 1
ATOM 2833 N N . GLY B 1 10 ? 16.859 -38.625 -0.566 1 94.44 10 GLY B N 1
ATOM 2834 C CA . GLY B 1 10 ? 18.203 -39 -0.139 1 94.44 10 GLY B CA 1
ATOM 2835 C C . GLY B 1 10 ? 19.281 -38.469 -1.063 1 94.44 10 GLY B C 1
ATOM 2836 O O . GLY B 1 10 ? 20.469 -38.562 -0.747 1 94.44 10 GLY B O 1
ATOM 2837 N N . THR B 1 11 ? 18.922 -37.906 -2.146 1 95.75 11 THR B N 1
ATOM 2838 C CA . THR B 1 11 ? 19.906 -37.312 -3.064 1 95.75 11 THR B CA 1
ATOM 2839 C C . THR B 1 11 ? 20.641 -36.156 -2.404 1 95.75 11 THR B C 1
ATOM 2841 O O . THR B 1 11 ? 20.031 -35.312 -1.737 1 95.75 11 THR B O 1
ATOM 2844 N N . VAL B 1 12 ? 21.922 -36.156 -2.551 1 96.69 12 VAL B N 1
ATOM 2845 C CA . VAL B 1 12 ? 22.75 -35.094 -1.979 1 96.69 12 VAL B CA 1
ATOM 2846 C C . VAL B 1 12 ? 23.547 -34.406 -3.086 1 96.69 12 VAL B C 1
ATOM 2848 O O . VAL B 1 12 ? 24.203 -35.094 -3.896 1 96.69 12 VAL B O 1
ATOM 2851 N N . LEU B 1 13 ? 23.5 -33.156 -3.123 1 96.31 13 LEU B N 1
ATOM 2852 C CA . LEU B 1 13 ? 24.281 -32.312 -4.039 1 96.31 13 LEU B CA 1
ATOM 2853 C C . LEU B 1 13 ? 25.141 -31.328 -3.273 1 96.31 13 LEU B C 1
ATOM 2855 O O . LEU B 1 13 ? 24.641 -30.578 -2.439 1 96.31 13 LEU B O 1
ATOM 2859 N N . ILE B 1 14 ? 26.375 -31.344 -3.561 1 96.31 14 ILE B N 1
ATOM 2860 C CA . ILE B 1 14 ? 27.297 -30.422 -2.9 1 96.31 14 ILE B CA 1
ATOM 2861 C C . ILE B 1 14 ? 27.594 -29.25 -3.824 1 96.31 14 ILE B C 1
ATOM 2863 O O . ILE B 1 14 ? 27.797 -29.422 -5.027 1 96.31 14 ILE B O 1
ATOM 2867 N N . GLY B 1 15 ? 27.562 -28.078 -3.232 1 95.75 15 GLY B N 1
ATOM 2868 C CA . GLY B 1 15 ? 27.875 -26.875 -3.98 1 95.75 15 GLY B CA 1
ATOM 2869 C C . GLY B 1 15 ? 28.469 -25.781 -3.121 1 95.75 15 GLY B C 1
ATOM 2870 O O . GLY B 1 15 ? 28.906 -26.031 -1.995 1 95.75 15 GLY B O 1
ATOM 2871 N N . GLU B 1 16 ? 28.609 -24.641 -3.787 1 95.25 16 GLU B N 1
ATOM 2872 C CA . GLU B 1 16 ? 29.141 -23.469 -3.098 1 95.25 16 GLU B CA 1
ATOM 2873 C C . GLU B 1 16 ? 28.031 -22.562 -2.594 1 95.25 16 GLU B C 1
ATOM 2875 O O . GLU B 1 16 ? 27.172 -22.125 -3.373 1 95.25 16 GLU B O 1
ATOM 2880 N N . GLY B 1 17 ? 28.125 -22.297 -1.299 1 94.62 17 GLY B N 1
ATOM 2881 C CA . GLY B 1 17 ? 27.109 -21.438 -0.725 1 94.62 17 GLY B CA 1
ATOM 2882 C C . GLY B 1 17 ? 27.312 -19.969 -1.067 1 94.62 17 GLY B C 1
ATOM 2883 O O . GLY B 1 17 ? 28.453 -19.5 -1.135 1 94.62 17 GLY B O 1
ATOM 2884 N N . PHE B 1 18 ? 26.281 -19.281 -1.316 1 92.56 18 PHE B N 1
ATOM 2885 C CA . PHE B 1 18 ? 26.281 -17.828 -1.445 1 92.56 18 PHE B CA 1
ATOM 2886 C C . PHE B 1 18 ? 25 -17.234 -0.86 1 92.56 18 PHE B C 1
ATOM 2888 O O . PHE B 1 18 ? 24.078 -17.969 -0.508 1 92.56 18 PHE B O 1
ATOM 2895 N N . GLY B 1 19 ? 24.938 -15.914 -0.642 1 92.88 19 GLY B N 1
ATOM 2896 C CA . GLY B 1 19 ? 23.812 -15.305 0.056 1 92.88 19 GLY B CA 1
ATOM 2897 C C . GLY B 1 19 ? 23.875 -15.484 1.561 1 92.88 19 GLY B C 1
ATOM 2898 O O . GLY B 1 19 ? 24.969 -15.5 2.145 1 92.88 19 GLY B O 1
ATOM 2899 N N . ALA B 1 20 ? 22.766 -15.539 2.129 1 94.94 20 ALA B N 1
ATOM 2900 C CA . ALA B 1 20 ? 22.703 -15.656 3.584 1 94.94 20 ALA B CA 1
ATOM 2901 C C . ALA B 1 20 ? 23.172 -17.031 4.047 1 94.94 20 ALA B C 1
ATOM 2903 O O . ALA B 1 20 ? 22.922 -18.031 3.377 1 94.94 20 ALA B O 1
ATOM 2904 N N . ASP B 1 21 ? 23.812 -17.047 5.168 1 94.69 21 ASP B N 1
ATOM 2905 C CA . ASP B 1 21 ? 24.281 -18.312 5.75 1 94.69 21 ASP B CA 1
ATOM 2906 C C . ASP B 1 21 ? 23.266 -18.891 6.715 1 94.69 21 ASP B C 1
ATOM 2908 O O . ASP B 1 21 ? 23.453 -18.875 7.934 1 94.69 21 ASP B O 1
ATOM 2912 N N . VAL B 1 22 ? 22.281 -19.391 6.152 1 95.75 22 VAL B N 1
ATOM 2913 C CA . VAL B 1 22 ? 21.203 -19.984 6.945 1 95.75 22 VAL B CA 1
ATOM 2914 C C . VAL B 1 22 ? 20.781 -21.312 6.332 1 95.75 22 VAL B C 1
ATOM 2916 O O . VAL B 1 22 ? 21 -21.562 5.145 1 95.75 22 VAL B O 1
ATOM 2919 N N . GLU B 1 23 ? 20.281 -22.219 7.188 1 95.75 23 GLU B N 1
ATOM 2920 C CA . GLU B 1 23 ? 19.703 -23.484 6.738 1 95.75 23 GLU B CA 1
ATOM 2921 C C . GLU B 1 23 ? 18.203 -23.359 6.551 1 95.75 23 GLU B C 1
ATOM 2923 O O . GLU B 1 23 ? 17.516 -22.688 7.328 1 95.75 23 GLU B O 1
ATOM 2928 N N . ILE B 1 24 ? 17.766 -24 5.496 1 95.62 24 ILE B N 1
ATOM 2929 C CA . ILE B 1 24 ? 16.344 -23.828 5.219 1 95.62 24 ILE B CA 1
ATOM 2930 C C . ILE B 1 24 ? 15.828 -25.031 4.438 1 95.62 24 ILE B C 1
ATOM 2932 O O . ILE B 1 24 ? 16.578 -25.672 3.701 1 95.62 24 ILE B O 1
ATOM 2936 N N . SER B 1 25 ? 14.641 -25.359 4.703 1 95.75 25 SER B N 1
ATOM 2937 C CA . SER B 1 25 ? 13.938 -26.359 3.914 1 95.75 25 SER B CA 1
ATOM 2938 C C . SER B 1 25 ? 12.906 -25.719 2.99 1 95.75 25 SER B C 1
ATOM 2940 O O . SER B 1 25 ? 12.492 -24.578 3.205 1 95.75 25 SER B O 1
ATOM 2942 N N . GLY B 1 26 ? 12.547 -26.422 1.944 1 94.88 26 GLY B N 1
ATOM 2943 C CA . GLY B 1 26 ? 11.516 -26 1.013 1 94.88 26 GLY B CA 1
ATOM 2944 C C . GLY B 1 26 ? 11.305 -26.969 -0.13 1 94.88 26 GLY B C 1
ATOM 2945 O O . GLY B 1 26 ? 12.055 -27.938 -0.277 1 94.88 26 GLY B O 1
ATOM 2946 N N . GLU B 1 27 ? 10.297 -26.719 -0.822 1 94.25 27 GLU B N 1
ATOM 2947 C CA . GLU B 1 27 ? 10.055 -27.484 -2.039 1 94.25 27 GLU B CA 1
ATOM 2948 C C . GLU B 1 27 ? 10.953 -27.016 -3.18 1 94.25 27 GLU B C 1
ATOM 2950 O O . GLU B 1 27 ? 11.016 -25.812 -3.463 1 94.25 27 GLU B O 1
ATOM 2955 N N . VAL B 1 28 ? 11.609 -27.922 -3.842 1 94.81 28 VAL B N 1
ATOM 2956 C CA . VAL B 1 28 ? 12.5 -27.562 -4.938 1 94.81 28 VAL B CA 1
ATOM 2957 C C . VAL B 1 28 ? 11.719 -27.5 -6.246 1 94.81 28 VAL B C 1
ATOM 2959 O O . VAL B 1 28 ? 11.062 -28.469 -6.633 1 94.81 28 VAL B O 1
ATOM 2962 N N . VAL B 1 29 ? 11.805 -26.328 -6.871 1 93.62 29 VAL B N 1
ATOM 2963 C CA . VAL B 1 29 ? 11.141 -26.125 -8.156 1 93.62 29 VAL B CA 1
ATOM 2964 C C . VAL B 1 29 ? 12.125 -25.547 -9.164 1 93.62 29 VAL B C 1
ATOM 2966 O O . VAL B 1 29 ? 13.211 -25.094 -8.789 1 93.62 29 VAL B O 1
ATOM 2969 N N . PHE B 1 30 ? 11.812 -25.672 -10.414 1 90.38 30 PHE B N 1
ATOM 2970 C CA . PHE B 1 30 ? 12.719 -25.109 -11.414 1 90.38 30 PHE B CA 1
ATOM 2971 C C . PHE B 1 30 ? 11.961 -24.188 -12.367 1 90.38 30 PHE B C 1
ATOM 2973 O O . PHE B 1 30 ? 10.75 -24.312 -12.539 1 90.38 30 PHE B O 1
ATOM 2980 N N . ASN B 1 31 ? 12.594 -23.188 -12.812 1 86.25 31 ASN B N 1
ATOM 2981 C CA . ASN B 1 31 ? 12.102 -22.25 -13.812 1 86.25 31 ASN B CA 1
ATOM 2982 C C . ASN B 1 31 ? 12.914 -22.312 -15.102 1 86.25 31 ASN B C 1
ATOM 2984 O O . ASN B 1 31 ? 14.141 -22.234 -15.07 1 86.25 31 ASN B O 1
ATOM 2988 N N . THR B 1 32 ? 12.219 -22.469 -16.234 1 73.75 32 THR B N 1
ATOM 2989 C CA . THR B 1 32 ? 12.906 -22.656 -17.516 1 73.75 32 THR B CA 1
ATOM 2990 C C . THR B 1 32 ? 13.086 -21.312 -18.219 1 73.75 32 THR B C 1
ATOM 2992 O O . THR B 1 32 ? 13.742 -21.234 -19.266 1 73.75 32 THR B O 1
ATOM 2995 N N . GLY B 1 33 ? 12.492 -20.297 -17.781 1 65.81 33 GLY B N 1
ATOM 2996 C CA . GLY B 1 33 ? 12.453 -19.047 -18.5 1 65.81 33 GLY B CA 1
ATOM 2997 C C . GLY B 1 33 ? 13.781 -18.297 -18.5 1 65.81 33 GLY B C 1
ATOM 2998 O O . GLY B 1 33 ? 14.617 -18.531 -17.625 1 65.81 33 GLY B O 1
ATOM 2999 N N . MET B 1 34 ? 14.023 -17.719 -19.734 1 58.66 34 MET B N 1
ATOM 3000 C CA . MET B 1 34 ? 15.125 -16.781 -19.859 1 58.66 34 MET B CA 1
ATOM 3001 C C . MET B 1 34 ? 14.789 -15.461 -19.156 1 58.66 34 MET B C 1
ATOM 3003 O O . MET B 1 34 ? 15.414 -14.43 -19.438 1 58.66 34 MET B O 1
ATOM 3007 N N . THR B 1 35 ? 13.773 -15.586 -18.281 1 59.75 35 THR B N 1
ATOM 3008 C CA . THR B 1 35 ? 13.375 -14.375 -17.562 1 59.75 35 THR B CA 1
ATOM 3009 C C . THR B 1 35 ? 14.461 -13.945 -16.578 1 59.75 35 THR B C 1
ATOM 3011 O O . THR B 1 35 ? 15.242 -14.773 -16.109 1 59.75 35 THR B O 1
ATOM 3014 N N . GLY B 1 36 ? 14.562 -12.664 -16.359 1 69.5 36 GLY B N 1
ATOM 3015 C CA . GLY B 1 36 ? 15.531 -12.109 -15.422 1 69.5 36 GLY B CA 1
ATOM 3016 C C . GLY B 1 36 ? 15.391 -12.664 -14.016 1 69.5 36 GLY B C 1
ATOM 3017 O O . GLY B 1 36 ? 14.281 -12.812 -13.508 1 69.5 36 GLY B O 1
ATOM 3018 N N . TYR B 1 37 ? 16.438 -13.297 -13.469 1 76 37 TYR B N 1
ATOM 3019 C CA . TYR B 1 37 ? 16.484 -13.914 -12.148 1 76 37 TYR B CA 1
ATOM 3020 C C . TYR B 1 37 ? 15.875 -12.984 -11.102 1 76 37 TYR B C 1
ATOM 3022 O O . TYR B 1 37 ? 15.328 -13.453 -10.094 1 76 37 TYR B O 1
ATOM 3030 N N . GLN B 1 38 ? 15.844 -11.703 -11.367 1 78.44 38 GLN B N 1
ATOM 3031 C CA . GLN B 1 38 ? 15.281 -10.773 -10.391 1 78.44 38 GLN B CA 1
ATOM 3032 C C . GLN B 1 38 ? 13.758 -10.898 -10.328 1 78.44 38 GLN B C 1
ATOM 3034 O O . GLN B 1 38 ? 13.172 -10.836 -9.25 1 78.44 38 GLN B O 1
ATOM 3039 N N . GLU B 1 39 ? 13.211 -11.102 -11.461 1 80.94 39 GLU B N 1
ATOM 3040 C CA . GLU B 1 39 ? 11.766 -11.305 -11.508 1 80.94 39 GLU B CA 1
ATOM 3041 C C . GLU B 1 39 ? 11.359 -12.578 -10.773 1 80.94 39 GLU B C 1
ATOM 3043 O O . GLU B 1 39 ? 10.367 -12.594 -10.047 1 80.94 39 GLU B O 1
ATOM 3048 N N . ILE B 1 40 ? 12.172 -13.492 -10.914 1 83.44 40 ILE B N 1
ATOM 3049 C CA . ILE B 1 40 ? 11.906 -14.781 -10.289 1 83.44 40 ILE B CA 1
ATOM 3050 C C . ILE B 1 40 ? 12.086 -14.664 -8.781 1 83.44 40 ILE B C 1
ATOM 3052 O O . ILE B 1 40 ? 11.242 -15.125 -8.008 1 83.44 40 ILE B O 1
ATOM 3056 N N . LEU B 1 41 ? 13.117 -14 -8.375 1 85.75 41 LEU B N 1
ATOM 3057 C CA . LEU B 1 41 ? 13.414 -13.828 -6.957 1 85.75 41 LEU B CA 1
ATOM 3058 C C . LEU B 1 41 ? 12.297 -13.055 -6.258 1 85.75 41 LEU B C 1
ATOM 3060 O O . LEU B 1 41 ? 11.992 -13.312 -5.09 1 85.75 41 LEU B O 1
ATOM 3064 N N . SER B 1 42 ? 11.711 -12.227 -7.039 1 88 42 SER B N 1
ATOM 3065 C CA . SER B 1 42 ? 10.766 -11.312 -6.418 1 88 42 SER B CA 1
ATOM 3066 C C . SER B 1 42 ? 9.328 -11.734 -6.691 1 88 42 SER B C 1
ATOM 3068 O O . SER B 1 42 ? 8.383 -11.031 -6.312 1 88 42 SER B O 1
ATOM 3070 N N . ASP B 1 43 ? 9.148 -12.875 -7.375 1 90.69 43 ASP B N 1
ATOM 3071 C CA . ASP B 1 43 ? 7.812 -13.422 -7.602 1 90.69 43 ASP B CA 1
ATOM 3072 C C . ASP B 1 43 ? 7.266 -14.078 -6.336 1 90.69 43 ASP B C 1
ATOM 3074 O O . ASP B 1 43 ? 7.754 -15.125 -5.91 1 90.69 43 ASP B O 1
ATOM 3078 N N . PRO B 1 44 ? 6.16 -13.5 -5.816 1 94.44 44 PRO B N 1
ATOM 3079 C CA . PRO B 1 44 ? 5.641 -14.039 -4.559 1 94.44 44 PRO B CA 1
ATOM 3080 C C . PRO B 1 44 ? 5.102 -15.461 -4.703 1 94.44 44 PRO B C 1
ATOM 3082 O O . PRO B 1 44 ? 4.949 -16.172 -3.707 1 94.44 44 PRO B O 1
ATOM 3085 N N . SER B 1 45 ? 4.828 -15.812 -5.871 1 95 45 SER B N 1
ATOM 3086 C CA . SER B 1 45 ? 4.273 -17.141 -6.117 1 95 45 SER B CA 1
ATOM 3087 C C . SER B 1 45 ? 5.266 -18.234 -5.746 1 95 45 SER B C 1
ATOM 3089 O O . SER B 1 45 ? 4.891 -19.391 -5.613 1 95 45 SER B O 1
ATOM 3091 N N . TYR B 1 46 ? 6.551 -17.875 -5.527 1 94.44 46 TYR B N 1
ATOM 3092 C CA . TYR B 1 46 ? 7.586 -18.828 -5.176 1 94.44 46 TYR B CA 1
ATOM 3093 C C . TYR B 1 46 ? 7.777 -18.906 -3.668 1 94.44 46 TYR B C 1
ATOM 3095 O O . TYR B 1 46 ? 8.703 -19.562 -3.182 1 94.44 46 TYR B O 1
ATOM 3103 N N . CYS B 1 47 ? 6.914 -18.281 -2.947 1 95.44 47 CYS B N 1
ATOM 3104 C CA . CYS B 1 47 ? 7.078 -18.234 -1.498 1 95.44 47 CYS B CA 1
ATOM 3105 C C . CYS B 1 47 ? 7.227 -19.641 -0.922 1 95.44 47 CYS B C 1
ATOM 3107 O O . CYS B 1 47 ? 6.395 -20.5 -1.176 1 95.44 47 CYS B O 1
ATOM 3109 N N . GLY B 1 48 ? 8.32 -19.812 -0.166 1 93.88 48 GLY B N 1
ATOM 3110 C CA . GLY B 1 48 ? 8.562 -21.078 0.513 1 93.88 48 GLY B CA 1
ATOM 3111 C C . GLY B 1 48 ? 9.234 -22.109 -0.369 1 93.88 48 GLY B C 1
ATOM 3112 O O . GLY B 1 48 ? 9.523 -23.219 0.077 1 93.88 48 GLY B O 1
ATOM 3113 N N . GLN B 1 49 ? 9.531 -21.75 -1.54 1 95.56 49 GLN B N 1
ATOM 3114 C CA . GLN B 1 49 ? 10.125 -22.719 -2.469 1 95.56 49 GLN B CA 1
ATOM 3115 C C . GLN B 1 49 ? 11.594 -22.391 -2.727 1 95.56 49 GLN B C 1
ATOM 3117 O O . GLN B 1 49 ? 12.016 -21.25 -2.588 1 95.56 49 GLN B O 1
ATOM 3122 N N . MET B 1 50 ? 12.344 -23.453 -2.998 1 96.12 50 MET B N 1
ATOM 3123 C CA . MET B 1 50 ? 13.703 -23.312 -3.514 1 96.12 50 MET B CA 1
ATOM 3124 C C . MET B 1 50 ? 13.711 -23.312 -5.039 1 96.12 50 MET B C 1
ATOM 3126 O O . MET B 1 50 ? 13.414 -24.328 -5.664 1 96.12 50 MET B O 1
ATOM 3130 N N . VAL B 1 51 ? 14.125 -22.188 -5.574 1 94.12 51 VAL B N 1
ATOM 3131 C CA . VAL B 1 51 ? 13.969 -22.031 -7.02 1 94.12 51 VAL B CA 1
ATOM 3132 C C . VAL B 1 51 ? 15.297 -22.328 -7.715 1 94.12 51 VAL B C 1
ATOM 3134 O O . VAL B 1 51 ? 16.328 -21.719 -7.391 1 94.12 51 VAL B O 1
ATOM 3137 N N . MET B 1 52 ? 15.25 -23.219 -8.57 1 92.88 52 MET B N 1
ATOM 3138 C CA . MET B 1 52 ? 16.422 -23.562 -9.383 1 92.88 52 MET B CA 1
ATOM 3139 C C . MET B 1 52 ? 16.312 -22.922 -10.766 1 92.88 52 MET B C 1
ATOM 3141 O O . MET B 1 52 ? 15.32 -23.109 -11.469 1 92.88 52 MET B O 1
ATOM 3145 N N . LEU B 1 53 ? 17.328 -22.219 -11.047 1 88.25 53 LEU B N 1
ATOM 3146 C CA . LEU B 1 53 ? 17.391 -21.625 -12.383 1 88.25 53 LEU B CA 1
ATOM 3147 C C . LEU B 1 53 ? 18.203 -22.484 -13.328 1 88.25 53 LEU B C 1
ATOM 3149 O O . LEU B 1 53 ? 19.328 -22.906 -13 1 88.25 53 LEU B O 1
ATOM 3153 N N . THR B 1 54 ? 17.703 -22.734 -14.445 1 79.69 54 THR B N 1
ATOM 3154 C CA . THR B 1 54 ? 18.344 -23.688 -15.344 1 79.69 54 THR B CA 1
ATOM 3155 C C . THR B 1 54 ? 19.328 -22.969 -16.266 1 79.69 54 THR B C 1
ATOM 3157 O O . THR B 1 54 ? 20.109 -23.625 -16.969 1 79.69 54 THR B O 1
ATOM 3160 N N . TYR B 1 55 ? 19.344 -21.641 -16.266 1 74.94 55 TYR B N 1
ATOM 3161 C CA . TYR B 1 55 ? 20.328 -20.922 -17.062 1 74.94 55 TYR B CA 1
ATOM 3162 C C . TYR B 1 55 ? 21.734 -21.078 -16.469 1 74.94 55 TYR B C 1
ATOM 3164 O O . TYR B 1 55 ? 21.906 -21.078 -15.25 1 74.94 55 TYR B O 1
ATOM 3172 N N . PRO B 1 56 ? 22.672 -21.156 -17.391 1 66.19 56 PRO B N 1
ATOM 3173 C CA . PRO B 1 56 ? 24.016 -21.516 -16.922 1 66.19 56 PRO B CA 1
ATOM 3174 C C . PRO B 1 56 ? 24.641 -20.453 -16.016 1 66.19 56 PRO B C 1
ATOM 3176 O O . PRO B 1 56 ? 25.328 -20.797 -15.062 1 66.19 56 PRO B O 1
ATOM 3179 N N . LEU B 1 57 ? 24.531 -19.141 -16.391 1 68.56 57 LEU B N 1
ATOM 3180 C CA . LEU B 1 57 ? 25.156 -18.094 -15.602 1 68.56 57 LEU B CA 1
ATOM 3181 C C . LEU B 1 57 ? 24.109 -17.094 -15.102 1 68.56 57 LEU B C 1
ATOM 3183 O O . LEU B 1 57 ? 23.328 -16.547 -15.898 1 68.56 57 LEU B O 1
ATOM 3187 N N . ILE B 1 58 ? 24.094 -17 -13.742 1 71.81 58 ILE B N 1
ATOM 3188 C CA . ILE B 1 58 ? 23.141 -16.078 -13.125 1 71.81 58 ILE B CA 1
ATOM 3189 C C . ILE B 1 58 ? 23.906 -14.953 -12.43 1 71.81 58 ILE B C 1
ATOM 3191 O O . ILE B 1 58 ? 25.016 -15.156 -11.945 1 71.81 58 ILE B O 1
ATOM 3195 N N . GLY B 1 59 ? 23.344 -13.703 -12.406 1 66.94 59 GLY B N 1
ATOM 3196 C CA . GLY B 1 59 ? 23.922 -12.57 -11.711 1 66.94 59 GLY B CA 1
ATOM 3197 C C . GLY B 1 59 ? 24.781 -11.695 -12.594 1 66.94 59 GLY B C 1
ATOM 3198 O O . GLY B 1 59 ? 25.453 -10.773 -12.109 1 66.94 59 GLY B O 1
ATOM 3199 N N . ASN B 1 60 ? 24.875 -12.008 -13.867 1 62.31 60 ASN B N 1
ATOM 3200 C CA . ASN B 1 60 ? 25.781 -11.336 -14.797 1 62.31 60 ASN B CA 1
ATOM 3201 C C . ASN B 1 60 ? 25.422 -9.867 -14.969 1 62.31 60 ASN B C 1
ATOM 3203 O O . ASN B 1 60 ? 26.281 -9.047 -15.289 1 62.31 60 ASN B O 1
ATOM 3207 N N . TYR B 1 61 ? 24.125 -9.586 -14.828 1 59.78 61 TYR B N 1
ATOM 3208 C CA . TYR B 1 61 ? 23.781 -8.18 -15.047 1 59.78 61 TYR B CA 1
ATOM 3209 C C . TYR B 1 61 ? 23.516 -7.469 -13.727 1 59.78 61 TYR B C 1
ATOM 3211 O O . TYR B 1 61 ? 23.047 -6.328 -13.719 1 59.78 61 TYR B O 1
ATOM 3219 N N . GLY B 1 62 ? 23.875 -8.023 -12.695 1 63 62 GLY B N 1
ATOM 3220 C CA . GLY B 1 62 ? 23.641 -7.383 -11.406 1 63 62 GLY B CA 1
ATOM 3221 C C . GLY B 1 62 ? 22.156 -7.219 -11.094 1 63 62 GLY B C 1
ATOM 3222 O O . GLY B 1 62 ? 21.328 -7.984 -11.578 1 63 62 GLY B O 1
ATOM 3223 N N . ILE B 1 63 ? 21.828 -6.453 -10.102 1 64.38 63 ILE B N 1
ATOM 3224 C CA . ILE B 1 63 ? 20.453 -6.23 -9.625 1 64.38 63 ILE B CA 1
ATOM 3225 C C . ILE B 1 63 ? 19.984 -4.852 -10.07 1 64.38 63 ILE B C 1
ATOM 3227 O O . ILE B 1 63 ? 20.656 -3.85 -9.859 1 64.38 63 ILE B O 1
ATOM 3231 N N . ASN B 1 64 ? 18.938 -4.887 -10.953 1 65.19 64 ASN B N 1
ATOM 3232 C CA . ASN B 1 64 ? 18.281 -3.668 -11.406 1 65.19 64 ASN B CA 1
ATOM 3233 C C . ASN B 1 64 ? 16.969 -3.426 -10.648 1 65.19 64 ASN B C 1
ATOM 3235 O O . ASN B 1 64 ? 16.141 -4.328 -10.516 1 65.19 64 ASN B O 1
ATOM 3239 N N . ARG B 1 65 ? 16.812 -2.291 -10.18 1 62.69 65 ARG B N 1
ATOM 3240 C CA . ARG B 1 65 ? 15.656 -1.93 -9.359 1 62.69 65 ARG B CA 1
ATOM 3241 C C . ARG B 1 65 ? 14.352 -2.143 -10.117 1 62.69 65 ARG B C 1
ATOM 3243 O O . ARG B 1 65 ? 13.312 -2.402 -9.516 1 62.69 65 ARG B O 1
ATOM 3250 N N . ASP B 1 66 ? 14.406 -2.141 -11.391 1 62.5 66 ASP B N 1
ATOM 3251 C CA . ASP B 1 66 ? 13.188 -2.127 -12.195 1 62.5 66 ASP B CA 1
ATOM 3252 C C . ASP B 1 66 ? 12.656 -3.541 -12.414 1 62.5 66 ASP B C 1
ATOM 3254 O O . ASP B 1 66 ? 11.508 -3.721 -12.812 1 62.5 66 ASP B O 1
ATOM 3258 N N . ASP B 1 67 ? 13.359 -4.469 -11.945 1 66 67 ASP B N 1
ATOM 3259 C CA . ASP B 1 67 ? 12.992 -5.82 -12.367 1 66 67 ASP B CA 1
ATOM 3260 C C . ASP B 1 67 ? 12.352 -6.594 -11.219 1 66 67 ASP B C 1
ATOM 3262 O O . ASP B 1 67 ? 12.117 -7.801 -11.328 1 66 67 ASP B O 1
ATOM 3266 N N . PHE B 1 68 ? 11.961 -5.887 -10.234 1 73.19 68 PHE B N 1
ATOM 3267 C CA . PHE B 1 68 ? 11.375 -6.602 -9.102 1 73.19 68 PHE B CA 1
ATOM 3268 C C . PHE B 1 68 ? 9.859 -6.652 -9.211 1 73.19 68 PHE B C 1
ATOM 3270 O O . PHE B 1 68 ? 9.227 -5.676 -9.625 1 73.19 68 PHE B O 1
ATOM 3277 N N . GLU B 1 69 ? 9.359 -7.809 -8.93 1 73.88 69 GLU B N 1
ATOM 3278 C CA . GLU B 1 69 ? 7.914 -8.031 -8.945 1 73.88 69 GLU B CA 1
ATOM 3279 C C . GLU B 1 69 ? 7.301 -7.758 -7.574 1 73.88 69 GLU B C 1
ATOM 3281 O O . GLU B 1 69 ? 6.078 -7.738 -7.43 1 73.88 69 GLU B O 1
ATOM 3286 N N . SER B 1 70 ? 8.031 -7.648 -6.625 1 78.81 70 SER B N 1
ATOM 3287 C CA . SER B 1 70 ? 7.656 -7.289 -5.262 1 78.81 70 SER B CA 1
ATOM 3288 C C . SER B 1 70 ? 8.828 -6.668 -4.508 1 78.81 70 SER B C 1
ATOM 3290 O O . SER B 1 70 ? 9.977 -6.758 -4.953 1 78.81 70 SER B O 1
ATOM 3292 N N . LEU B 1 71 ? 8.492 -6.082 -3.418 1 78.88 71 LEU B N 1
ATOM 3293 C CA . LEU B 1 71 ? 9.539 -5.422 -2.641 1 78.88 71 LEU B CA 1
ATOM 3294 C C . LEU B 1 71 ? 10.328 -6.438 -1.825 1 78.88 71 LEU B C 1
ATOM 3296 O O . LEU B 1 71 ? 11.516 -6.227 -1.543 1 78.88 71 LEU B O 1
ATOM 3300 N N . ASN B 1 72 ? 9.703 -7.527 -1.527 1 81.69 72 ASN B N 1
ATOM 3301 C CA . ASN B 1 72 ? 10.344 -8.492 -0.639 1 81.69 72 ASN B CA 1
ATOM 3302 C C . ASN B 1 72 ? 10.352 -9.891 -1.241 1 81.69 72 ASN B C 1
ATOM 3304 O O . ASN B 1 72 ? 9.328 -10.586 -1.226 1 81.69 72 ASN B O 1
ATOM 3308 N N . PRO B 1 73 ? 11.523 -10.289 -1.668 1 86.81 73 PRO B N 1
ATOM 3309 C CA . PRO B 1 73 ? 11.602 -11.672 -2.137 1 86.81 73 PRO B CA 1
ATOM 3310 C C . PRO B 1 73 ? 11.188 -12.68 -1.07 1 86.81 73 PRO B C 1
ATOM 3312 O O . PRO B 1 73 ? 11.508 -12.508 0.108 1 86.81 73 PRO B O 1
ATOM 3315 N N . ALA B 1 74 ? 10.453 -13.672 -1.523 1 90.06 74 ALA B N 1
ATOM 3316 C CA . ALA B 1 74 ? 9.898 -14.609 -0.549 1 90.06 74 ALA B CA 1
ATOM 3317 C C . ALA B 1 74 ? 10.328 -16.047 -0.852 1 90.06 74 ALA B C 1
ATOM 3319 O O . ALA B 1 74 ? 9.805 -16.984 -0.267 1 90.06 74 ALA B O 1
ATOM 3320 N N . ILE B 1 75 ? 11.281 -16.219 -1.75 1 94.06 75 ILE B N 1
ATOM 3321 C CA . ILE B 1 75 ? 11.758 -17.562 -2.033 1 94.06 75 ILE B CA 1
ATOM 3322 C C . ILE B 1 75 ? 12.523 -18.109 -0.832 1 94.06 75 ILE B C 1
ATOM 3324 O O . ILE B 1 75 ? 13.07 -17.344 -0.04 1 94.06 75 ILE B O 1
ATOM 3328 N N . ALA B 1 76 ? 12.547 -19.406 -0.723 1 95.31 76 ALA B N 1
ATOM 3329 C CA . ALA B 1 76 ? 13.297 -20.031 0.367 1 95.31 76 ALA B CA 1
ATOM 3330 C C . ALA B 1 76 ? 14.789 -20.047 0.065 1 95.31 76 ALA B C 1
ATOM 3332 O O . ALA B 1 76 ? 15.609 -19.797 0.953 1 95.31 76 ALA B O 1
ATOM 3333 N N . ALA B 1 77 ? 15.102 -20.344 -1.166 1 96.62 77 ALA B N 1
ATOM 3334 C CA . ALA B 1 77 ? 16.5 -20.422 -1.562 1 96.62 77 ALA B CA 1
ATOM 3335 C C . ALA B 1 77 ? 16.656 -20.359 -3.08 1 96.62 77 ALA B C 1
ATOM 3337 O O . ALA B 1 77 ? 15.68 -20.562 -3.812 1 96.62 77 ALA B O 1
ATOM 3338 N N . LEU B 1 78 ? 17.859 -20.031 -3.434 1 94.44 78 LEU B N 1
ATOM 3339 C CA . LEU B 1 78 ? 18.203 -20 -4.852 1 94.44 78 LEU B CA 1
ATOM 3340 C C . LEU B 1 78 ? 19.234 -21.062 -5.191 1 94.44 78 LEU B C 1
ATOM 3342 O O . LEU B 1 78 ? 20.25 -21.188 -4.516 1 94.44 78 LEU B O 1
ATOM 3346 N N . ILE B 1 79 ? 18.938 -21.891 -6.184 1 94.06 79 ILE B N 1
ATOM 3347 C CA . ILE B 1 79 ? 19.828 -22.953 -6.645 1 94.06 79 ILE B CA 1
ATOM 3348 C C . ILE B 1 79 ? 20.281 -22.656 -8.07 1 94.06 79 ILE B C 1
ATOM 3350 O O . ILE B 1 79 ? 19.453 -22.484 -8.969 1 94.06 79 ILE B O 1
ATOM 3354 N N . VAL B 1 80 ? 21.609 -22.609 -8.258 1 91.5 80 VAL B N 1
ATOM 3355 C CA . VAL B 1 80 ? 22.094 -22.266 -9.594 1 91.5 80 VAL B CA 1
ATOM 3356 C C . VAL B 1 80 ? 23.297 -23.141 -9.953 1 91.5 80 VAL B C 1
ATOM 3358 O O . VAL B 1 80 ? 23.906 -23.766 -9.086 1 91.5 80 VAL B O 1
ATOM 3361 N N . ARG B 1 81 ? 23.547 -23.156 -11.266 1 89.88 81 ARG B N 1
ATOM 3362 C CA . ARG B 1 81 ? 24.75 -23.859 -11.734 1 89.88 81 ARG B CA 1
ATOM 3363 C C . ARG B 1 81 ? 26 -23.031 -11.461 1 89.88 81 ARG B C 1
ATOM 3365 O O . ARG B 1 81 ? 26.969 -23.531 -10.891 1 89.88 81 ARG B O 1
ATOM 3372 N N . GLU B 1 82 ? 25.922 -21.766 -11.945 1 85.69 82 GLU B N 1
ATOM 3373 C CA . GLU B 1 82 ? 27.016 -20.828 -11.75 1 85.69 82 GLU B CA 1
ATOM 3374 C C . GLU B 1 82 ? 26.5 -19.453 -11.352 1 85.69 82 GLU B C 1
ATOM 3376 O O . GLU B 1 82 ? 25.453 -19.016 -11.82 1 85.69 82 GLU B O 1
ATOM 3381 N N . VAL B 1 83 ? 27.203 -18.859 -10.391 1 79.88 83 VAL B N 1
ATOM 3382 C CA . VAL B 1 83 ? 26.828 -17.516 -9.953 1 79.88 83 VAL B CA 1
ATOM 3383 C C . VAL B 1 83 ? 28 -16.547 -10.172 1 79.88 83 VAL B C 1
ATOM 3385 O O . VAL B 1 83 ? 29.156 -16.906 -9.922 1 79.88 83 VAL B O 1
ATOM 3388 N N . GLU B 1 84 ? 27.688 -15.469 -10.805 1 75.81 84 GLU B N 1
ATOM 3389 C CA . GLU B 1 84 ? 28.703 -14.445 -10.977 1 75.81 84 GLU B CA 1
ATOM 3390 C C . GLU B 1 84 ? 28.844 -13.578 -9.727 1 75.81 84 GLU B C 1
ATOM 3392 O O . GLU B 1 84 ? 27.875 -12.945 -9.297 1 75.81 84 GLU B O 1
ATOM 3397 N N . HIS B 1 85 ? 29.922 -13.531 -9.133 1 67.25 85 HIS B N 1
ATOM 3398 C CA . HIS B 1 85 ? 30.141 -12.789 -7.895 1 67.25 85 HIS B CA 1
ATOM 3399 C C . HIS B 1 85 ? 30.469 -11.328 -8.18 1 67.25 85 HIS B C 1
ATOM 3401 O O . HIS B 1 85 ? 30.219 -10.461 -7.34 1 67.25 85 HIS B O 1
ATOM 3407 N N . GLU B 1 86 ? 31.141 -10.977 -9.242 1 62.97 86 GLU B N 1
ATOM 3408 C CA . GLU B 1 86 ? 31.531 -9.609 -9.562 1 62.97 86 GLU B CA 1
ATOM 3409 C C . GLU B 1 86 ? 30.922 -9.156 -10.883 1 62.97 86 GLU B C 1
ATOM 3411 O O . GLU B 1 86 ? 31.547 -9.297 -11.938 1 62.97 86 GLU B O 1
ATOM 3416 N N . PRO B 1 87 ? 29.734 -8.758 -10.758 1 59.47 87 PRO B N 1
ATOM 3417 C CA . PRO B 1 87 ? 29.141 -8.375 -12.039 1 59.47 87 PRO B CA 1
ATOM 3418 C C . PRO B 1 87 ? 29.844 -7.188 -12.688 1 59.47 87 PRO B C 1
ATOM 3420 O O . PRO B 1 87 ? 30.375 -6.32 -11.984 1 59.47 87 PRO B O 1
ATOM 3423 N N . SER B 1 88 ? 30.562 -7.348 -14.008 1 52.62 88 SER B N 1
ATOM 3424 C CA . SER B 1 88 ? 31.297 -6.34 -14.773 1 52.62 88 SER B CA 1
ATOM 3425 C C . SER B 1 88 ? 30.469 -5.082 -14.969 1 52.62 88 SER B C 1
ATOM 3427 O O . SER B 1 88 ? 30.984 -4.059 -15.43 1 52.62 88 SER B O 1
ATOM 3429 N N . HIS B 1 89 ? 29.312 -5.188 -15.07 1 49.34 89 HIS B N 1
ATOM 3430 C CA . HIS B 1 89 ? 28.641 -4.008 -15.625 1 49.34 89 HIS B CA 1
ATOM 3431 C C . HIS B 1 89 ? 28.688 -2.848 -14.633 1 49.34 89 HIS B C 1
ATOM 3433 O O . HIS B 1 89 ? 28.797 -3.057 -13.422 1 49.34 89 HIS B O 1
ATOM 3439 N N . TYR B 1 90 ? 29.078 -1.591 -15.227 1 41.19 90 TYR B N 1
ATOM 3440 C CA . TYR B 1 90 ? 29.25 -0.271 -14.633 1 41.19 90 TYR B CA 1
ATOM 3441 C C . TYR B 1 90 ? 28.359 -0.096 -13.414 1 41.19 90 TYR B C 1
ATOM 3443 O O . TYR B 1 90 ? 28.422 0.923 -12.727 1 41.19 90 TYR B O 1
ATOM 3451 N N . ARG B 1 91 ? 27.109 -0.433 -13.523 1 43.56 91 ARG B N 1
ATOM 3452 C CA . ARG B 1 91 ? 26.203 0.136 -12.523 1 43.56 91 ARG B CA 1
ATOM 3453 C C . ARG B 1 91 ? 26.422 -0.522 -11.164 1 43.56 91 ARG B C 1
ATOM 3455 O O . ARG B 1 91 ? 26.531 -1.746 -11.07 1 43.56 91 ARG B O 1
ATOM 3462 N N . GLU B 1 92 ? 27.047 0.039 -10.086 1 47.88 92 GLU B N 1
ATOM 3463 C CA . GLU B 1 92 ? 27.188 -0.003 -8.633 1 47.88 92 GLU B CA 1
ATOM 3464 C C . GLU B 1 92 ? 26.078 -0.829 -7.988 1 47.88 92 GLU B C 1
ATOM 3466 O O . GLU B 1 92 ? 25.766 -0.64 -6.812 1 47.88 92 GLU B O 1
ATOM 3471 N N . GLN B 1 93 ? 25.344 -1.568 -8.727 1 54.56 93 GLN B N 1
ATOM 3472 C CA . GLN B 1 93 ? 24.188 -2.189 -8.102 1 54.56 93 GLN B CA 1
ATOM 3473 C C . GLN B 1 93 ? 24.594 -3.4 -7.27 1 54.56 93 GLN B C 1
ATOM 3475 O O . GLN B 1 93 ? 25.656 -3.992 -7.496 1 54.56 93 GLN B O 1
ATOM 3480 N N . GLU B 1 94 ? 24.016 -3.539 -6.105 1 67.38 94 GLU B N 1
ATOM 3481 C CA . GLU B 1 94 ? 24.172 -4.625 -5.145 1 67.38 94 GLU B CA 1
ATOM 3482 C C . GLU B 1 94 ? 24.266 -5.977 -5.848 1 67.38 94 GLU B C 1
ATOM 3484 O O . GLU B 1 94 ? 23.578 -6.215 -6.836 1 67.38 94 GLU B O 1
ATOM 3489 N N . SER B 1 95 ? 25.375 -6.703 -5.555 1 78.19 95 SER B N 1
ATOM 3490 C CA . SER B 1 95 ? 25.516 -8.047 -6.102 1 78.19 95 SER B CA 1
ATOM 3491 C C . SER B 1 95 ? 24.359 -8.938 -5.676 1 78.19 95 SER B C 1
ATOM 3493 O O . SER B 1 95 ? 23.641 -8.625 -4.727 1 78.19 95 SER B O 1
ATOM 3495 N N . LEU B 1 96 ? 24.156 -9.93 -6.445 1 83.44 96 LEU B N 1
ATOM 3496 C CA . LEU B 1 96 ? 23.156 -10.93 -6.086 1 83.44 96 LEU B CA 1
ATOM 3497 C C . LEU B 1 96 ? 23.422 -11.484 -4.691 1 83.44 96 LEU B C 1
ATOM 3499 O O . LEU B 1 96 ? 22.484 -11.672 -3.904 1 83.44 96 LEU B O 1
ATOM 3503 N N . HIS B 1 97 ? 24.688 -11.695 -4.414 1 86.56 97 HIS B N 1
ATOM 3504 C CA . HIS B 1 97 ? 25.094 -12.172 -3.096 1 86.56 97 HIS B CA 1
ATOM 3505 C C . HIS B 1 97 ? 24.641 -11.203 -2.002 1 86.56 97 HIS B C 1
ATOM 3507 O O . HIS B 1 97 ? 24.031 -11.617 -1.016 1 86.56 97 HIS B O 1
ATOM 3513 N N . ASP B 1 98 ? 24.938 -10.016 -2.211 1 84.12 98 ASP B N 1
ATOM 3514 C CA . ASP B 1 98 ? 24.625 -9.008 -1.204 1 84.12 98 ASP B CA 1
ATOM 3515 C C . ASP B 1 98 ? 23.109 -8.898 -0.988 1 84.12 98 ASP B C 1
ATOM 3517 O O . ASP B 1 98 ? 22.656 -8.734 0.143 1 84.12 98 ASP B O 1
ATOM 3521 N N . LEU B 1 99 ? 22.375 -8.977 -2.031 1 82.5 99 LEU B N 1
ATOM 3522 C CA . LEU B 1 99 ? 20.922 -8.922 -1.947 1 82.5 99 LEU B CA 1
ATOM 3523 C C . LEU B 1 99 ? 20.375 -10.094 -1.145 1 82.5 99 LEU B C 1
ATOM 3525 O O . LEU B 1 99 ? 19.531 -9.914 -0.265 1 82.5 99 LEU B O 1
ATOM 3529 N N . LEU B 1 100 ? 20.859 -11.219 -1.422 1 89.88 100 LEU B N 1
ATOM 3530 C CA . LEU B 1 100 ? 20.375 -12.43 -0.758 1 89.88 100 LEU B CA 1
ATOM 3531 C C . LEU B 1 100 ? 20.75 -12.422 0.722 1 89.88 100 LEU B C 1
ATOM 3533 O O . LEU B 1 100 ? 19.969 -12.859 1.564 1 89.88 100 LEU B O 1
ATOM 3537 N N . VAL B 1 101 ? 21.938 -11.898 1.03 1 90.25 101 VAL B N 1
ATOM 3538 C CA . VAL B 1 101 ? 22.328 -11.766 2.426 1 90.25 101 VAL B CA 1
ATOM 3539 C C . VAL B 1 101 ? 21.391 -10.805 3.145 1 90.25 101 VAL B C 1
ATOM 3541 O O . VAL B 1 101 ? 20.891 -11.109 4.23 1 90.25 101 VAL B O 1
ATOM 3544 N N . ALA B 1 102 ? 21.141 -9.734 2.447 1 83.62 102 ALA B N 1
ATOM 3545 C CA . ALA B 1 102 ? 20.281 -8.703 3.031 1 83.62 102 ALA B CA 1
ATOM 3546 C C . ALA B 1 102 ? 18.875 -9.234 3.273 1 83.62 102 ALA B C 1
ATOM 3548 O O . ALA B 1 102 ? 18.219 -8.844 4.238 1 83.62 102 ALA B O 1
ATOM 3549 N N . LYS B 1 103 ? 18.359 -10.125 2.471 1 87.44 103 LYS B N 1
ATOM 3550 C CA . LYS B 1 103 ? 17 -10.648 2.559 1 87.44 103 LYS B CA 1
ATOM 3551 C C . LYS B 1 103 ? 16.969 -11.977 3.299 1 87.44 103 LYS B C 1
ATOM 3553 O O . LYS B 1 103 ? 15.906 -12.594 3.432 1 87.44 103 LYS B O 1
ATOM 3558 N N . ASN B 1 104 ? 18.078 -12.453 3.76 1 93.62 104 ASN B N 1
ATOM 3559 C CA . ASN B 1 104 ? 18.234 -13.68 4.527 1 93.62 104 ASN B CA 1
ATOM 3560 C C . ASN B 1 104 ? 17.812 -14.906 3.711 1 93.62 104 ASN B C 1
ATOM 3562 O O . ASN B 1 104 ? 17.109 -15.781 4.211 1 93.62 104 ASN B O 1
ATOM 3566 N N . ILE B 1 105 ? 18.219 -14.883 2.477 1 94.25 105 ILE B N 1
ATOM 3567 C CA . ILE B 1 105 ? 17.922 -15.977 1.559 1 94.25 105 ILE B CA 1
ATOM 3568 C C . ILE B 1 105 ? 19.219 -16.719 1.199 1 94.25 105 ILE B C 1
ATOM 3570 O O . ILE B 1 105 ? 20.172 -16.109 0.7 1 94.25 105 ILE B O 1
ATOM 3574 N N . PRO B 1 106 ? 19.359 -17.953 1.436 1 96.5 106 PRO B N 1
ATOM 3575 C CA . PRO B 1 106 ? 20.547 -18.703 1.038 1 96.5 106 PRO B CA 1
ATOM 3576 C C . PRO B 1 106 ? 20.516 -19.125 -0.43 1 96.5 106 PRO B C 1
ATOM 3578 O O . PRO B 1 106 ? 19.453 -19.25 -1.021 1 96.5 106 PRO B O 1
ATOM 3581 N N . GLY B 1 107 ? 21.688 -19.25 -0.953 1 95.12 107 GLY B N 1
ATOM 3582 C CA . GLY B 1 107 ? 21.859 -19.797 -2.291 1 95.12 107 GLY B CA 1
ATOM 3583 C C . GLY B 1 107 ? 22.922 -20.875 -2.355 1 95.12 107 GLY B C 1
ATOM 3584 O O . GLY B 1 107 ? 23.781 -20.984 -1.47 1 95.12 107 GLY B O 1
ATOM 3585 N N . ILE B 1 108 ? 22.859 -21.688 -3.301 1 95.25 108 ILE B N 1
ATOM 3586 C CA . ILE B 1 108 ? 23.859 -22.719 -3.537 1 95.25 108 ILE B CA 1
ATOM 3587 C C . ILE B 1 108 ? 24.172 -22.797 -5.027 1 95.25 108 ILE B C 1
ATOM 3589 O O . ILE B 1 108 ? 23.266 -22.828 -5.863 1 95.25 108 ILE B O 1
ATOM 3593 N N . ALA B 1 109 ? 25.438 -22.734 -5.328 1 94 109 ALA B N 1
ATOM 3594 C CA . ALA B 1 109 ? 25.922 -22.766 -6.707 1 94 109 ALA B CA 1
ATOM 3595 C C . ALA B 1 109 ? 26.703 -24.047 -6.973 1 94 109 ALA B C 1
ATOM 3597 O O . ALA B 1 109 ? 27.078 -24.766 -6.035 1 94 109 ALA B O 1
ATOM 3598 N N . GLY B 1 110 ? 26.875 -24.312 -8.281 1 92.94 110 GLY B N 1
ATOM 3599 C CA . GLY B 1 110 ? 27.641 -25.484 -8.656 1 92.94 110 GLY B CA 1
ATOM 3600 C C . GLY B 1 110 ? 26.812 -26.75 -8.703 1 92.94 110 GLY B C 1
ATOM 3601 O O . GLY B 1 110 ? 27.344 -27.859 -8.578 1 92.94 110 GLY B O 1
ATOM 3602 N N . ILE B 1 111 ? 25.609 -26.609 -8.75 1 92.31 111 ILE B N 1
ATOM 3603 C CA . ILE B 1 111 ? 24.688 -27.734 -8.703 1 92.31 111 ILE B CA 1
ATOM 3604 C C . ILE B 1 111 ? 24.406 -28.234 -10.125 1 92.31 111 ILE B C 1
ATOM 3606 O O . ILE B 1 111 ? 24.297 -27.438 -11.055 1 92.31 111 ILE B O 1
ATOM 3610 N N . ASP B 1 112 ? 24.328 -29.5 -10.281 1 91.88 112 ASP B N 1
ATOM 3611 C CA . ASP B 1 112 ? 23.875 -30.078 -11.539 1 91.88 112 ASP B CA 1
ATOM 3612 C C . ASP B 1 112 ? 22.391 -29.844 -11.75 1 91.88 112 ASP B C 1
ATOM 3614 O O . ASP B 1 112 ? 21.578 -30.734 -11.5 1 91.88 112 ASP B O 1
ATOM 3618 N N . THR B 1 113 ? 22.078 -28.75 -12.289 1 90.44 113 THR B N 1
ATOM 3619 C CA . THR B 1 113 ? 20.688 -28.328 -12.422 1 90.44 113 THR B CA 1
ATOM 3620 C C . THR B 1 113 ? 19.953 -29.203 -13.445 1 90.44 113 THR B C 1
ATOM 3622 O O . THR B 1 113 ? 18.75 -29.391 -13.352 1 90.44 113 THR B O 1
ATOM 3625 N N . ARG B 1 114 ? 20.625 -29.734 -14.398 1 89.5 114 ARG B N 1
ATOM 3626 C CA . ARG B 1 114 ? 20 -30.609 -15.383 1 89.5 114 ARG B CA 1
ATOM 3627 C C . ARG B 1 114 ? 19.5 -31.891 -14.742 1 89.5 114 ARG B C 1
ATOM 3629 O O . ARG B 1 114 ? 18.391 -32.344 -15.008 1 89.5 114 ARG B O 1
ATOM 3636 N N . MET B 1 115 ? 20.375 -32.469 -14 1 91.25 115 MET B N 1
ATOM 3637 C CA . MET B 1 115 ? 20 -33.688 -13.297 1 91.25 115 MET B CA 1
ATOM 3638 C C . MET B 1 115 ? 18.781 -33.438 -12.406 1 91.25 115 MET B C 1
ATOM 3640 O O . MET B 1 115 ? 17.844 -34.25 -12.406 1 91.25 115 MET B O 1
ATOM 3644 N N . LEU B 1 116 ? 18.781 -32.438 -11.672 1 91.62 116 LEU B N 1
ATOM 3645 C CA . LEU B 1 116 ? 17.688 -32.125 -10.75 1 91.62 116 LEU B CA 1
ATOM 3646 C C . LEU B 1 116 ? 16.391 -31.859 -11.516 1 91.62 116 LEU B C 1
ATOM 3648 O O . LEU B 1 116 ? 15.32 -32.281 -11.078 1 91.62 116 LEU B O 1
ATOM 3652 N N . THR B 1 117 ? 16.5 -31.141 -12.594 1 89.88 117 THR B N 1
ATOM 3653 C CA . THR B 1 117 ? 15.32 -30.891 -13.43 1 89.88 117 THR B CA 1
ATOM 3654 C C . THR B 1 117 ? 14.703 -32.188 -13.898 1 89.88 117 THR B C 1
ATOM 3656 O O . THR B 1 117 ? 13.484 -32.375 -13.82 1 89.88 117 THR B O 1
ATOM 3659 N N . ARG B 1 118 ? 15.516 -33.094 -14.367 1 91.19 118 ARG B N 1
ATOM 3660 C CA . ARG B 1 118 ? 15.047 -34.375 -14.836 1 91.19 118 ARG B CA 1
ATOM 3661 C C . ARG B 1 118 ? 14.375 -35.156 -13.711 1 91.19 118 ARG B C 1
ATOM 3663 O O . ARG B 1 118 ? 13.344 -35.812 -13.93 1 91.19 118 ARG B O 1
ATOM 3670 N N . LYS B 1 119 ? 14.961 -35.094 -12.641 1 91.38 119 LYS B N 1
ATOM 3671 C CA . LYS B 1 119 ? 14.406 -35.812 -11.484 1 91.38 119 LYS B CA 1
ATOM 3672 C C . LYS B 1 119 ? 13.016 -35.281 -11.141 1 91.38 119 LYS B C 1
ATOM 3674 O O . LYS B 1 119 ? 12.094 -36.062 -10.922 1 91.38 119 LYS B O 1
ATOM 3679 N N . ILE B 1 120 ? 12.891 -34 -11.07 1 88.81 120 ILE B N 1
ATOM 3680 C CA . ILE B 1 120 ? 11.625 -33.344 -10.711 1 88.81 120 ILE B CA 1
ATOM 3681 C C . ILE B 1 120 ? 10.578 -33.656 -11.781 1 88.81 120 ILE B C 1
ATOM 3683 O O . ILE B 1 120 ? 9.422 -33.938 -11.469 1 88.81 120 ILE B O 1
ATOM 3687 N N . ARG B 1 121 ? 10.977 -33.625 -12.977 1 87.19 121 ARG B N 1
ATOM 3688 C CA . ARG B 1 121 ? 10.055 -33.938 -14.07 1 87.19 121 ARG B CA 1
ATOM 3689 C C . ARG B 1 121 ? 9.562 -35.375 -14 1 87.19 121 ARG B C 1
ATOM 3691 O O . ARG B 1 121 ? 8.406 -35.656 -14.312 1 87.19 121 ARG B O 1
ATOM 3698 N N . ALA B 1 122 ? 10.422 -36.219 -13.539 1 88.81 122 ALA B N 1
ATOM 3699 C CA . ALA B 1 122 ? 10.117 -37.656 -13.516 1 88.81 122 ALA B CA 1
ATOM 3700 C C . ALA B 1 122 ? 9.281 -38 -12.289 1 88.81 122 ALA B C 1
ATOM 3702 O O . ALA B 1 122 ? 8.367 -38.844 -12.367 1 88.81 122 ALA B O 1
ATOM 3703 N N . HIS B 1 123 ? 9.562 -37.438 -11.188 1 87.75 123 HIS B N 1
ATOM 3704 C CA . HIS B 1 123 ? 8.984 -37.906 -9.945 1 87.75 123 HIS B CA 1
ATOM 3705 C C . HIS B 1 123 ? 8.141 -36.844 -9.266 1 87.75 123 HIS B C 1
ATOM 3707 O O . HIS B 1 123 ? 7.48 -37.125 -8.258 1 87.75 123 HIS B O 1
ATOM 3713 N N . GLY B 1 124 ? 8.156 -35.656 -9.82 1 88.19 124 GLY B N 1
ATOM 3714 C CA . GLY B 1 124 ? 7.434 -34.562 -9.188 1 88.19 124 GLY B CA 1
ATOM 3715 C C . GLY B 1 124 ? 8.305 -33.719 -8.266 1 88.19 124 GLY B C 1
ATOM 3716 O O . GLY B 1 124 ? 9.477 -34.062 -8.055 1 88.19 124 GLY B O 1
ATOM 3717 N N . THR B 1 125 ? 7.711 -32.719 -7.73 1 87.44 125 THR B N 1
ATOM 3718 C CA . THR B 1 125 ? 8.453 -31.828 -6.848 1 87.44 125 THR B CA 1
ATOM 3719 C C . THR B 1 125 ? 8.875 -32.562 -5.57 1 87.44 125 THR B C 1
ATOM 3721 O O . THR B 1 125 ? 8.156 -33.438 -5.094 1 87.44 125 THR B O 1
ATOM 3724 N N . VAL B 1 126 ? 10.047 -32.188 -5.09 1 91 126 VAL B N 1
ATOM 3725 C CA . VAL B 1 126 ? 10.617 -32.812 -3.91 1 91 126 VAL B CA 1
ATOM 3726 C C . VAL B 1 126 ? 11.031 -31.75 -2.893 1 91 126 VAL B C 1
ATOM 3728 O O . VAL B 1 126 ? 11.406 -30.641 -3.268 1 91 126 VAL B O 1
ATOM 3731 N N . LYS B 1 127 ? 10.969 -32.156 -1.641 1 95.75 127 LYS B N 1
ATOM 3732 C CA . LYS B 1 127 ? 11.469 -31.266 -0.596 1 95.75 127 LYS B CA 1
ATOM 3733 C C . LYS B 1 127 ? 12.992 -31.328 -0.51 1 95.75 127 LYS B C 1
ATOM 3735 O O . LYS B 1 127 ? 13.594 -32.375 -0.736 1 95.75 127 LYS B O 1
ATOM 3740 N N . GLY B 1 128 ? 13.555 -30.219 -0.219 1 96.5 128 GLY B N 1
ATOM 3741 C CA . GLY B 1 128 ? 15 -30.125 -0.04 1 96.5 128 GLY B CA 1
ATOM 3742 C C . GLY B 1 128 ? 15.398 -29.344 1.192 1 96.5 128 GLY B C 1
ATOM 3743 O O . GLY B 1 128 ? 14.57 -28.641 1.786 1 96.5 128 GLY B O 1
ATOM 3744 N N . TYR B 1 129 ? 16.609 -29.531 1.546 1 97.44 129 TYR B N 1
ATOM 3745 C CA . TYR B 1 129 ? 17.219 -28.859 2.691 1 97.44 129 TYR B CA 1
ATOM 3746 C C . TYR B 1 129 ? 18.641 -28.406 2.375 1 97.44 129 TYR B C 1
ATOM 3748 O O . TYR B 1 129 ? 19.469 -29.234 1.986 1 97.44 129 TYR B O 1
ATOM 3756 N N . ILE B 1 130 ? 18.875 -27.156 2.438 1 97.19 130 ILE B N 1
ATOM 3757 C CA . ILE B 1 130 ? 20.219 -26.625 2.279 1 97.19 130 ILE B CA 1
ATOM 3758 C C . ILE B 1 130 ? 20.875 -26.453 3.648 1 97.19 130 ILE B C 1
ATOM 3760 O O . ILE B 1 130 ? 20.328 -25.797 4.531 1 97.19 130 ILE B O 1
ATOM 3764 N N . CYS B 1 131 ? 22.031 -27.016 3.799 1 96.69 131 CYS B N 1
ATOM 3765 C CA . CYS B 1 131 ? 22.688 -27.016 5.102 1 96.69 131 CYS B CA 1
ATOM 3766 C C . CYS B 1 131 ? 24.203 -27.219 4.957 1 96.69 131 CYS B C 1
ATOM 3768 O O . CYS B 1 131 ? 24.703 -27.328 3.84 1 96.69 131 CYS B O 1
ATOM 3770 N N . SER B 1 132 ? 24.828 -27.188 6.094 1 95 132 SER B N 1
ATOM 3771 C CA . SER B 1 132 ? 26.266 -27.422 6.125 1 95 132 SER B CA 1
ATOM 3772 C C . SER B 1 132 ? 26.578 -28.891 5.883 1 95 132 SER B C 1
ATOM 3774 O O . SER B 1 132 ? 25.703 -29.75 6.039 1 95 132 SER B O 1
ATOM 3776 N N . LEU B 1 133 ? 27.844 -29.109 5.566 1 94.25 133 LEU B N 1
ATOM 3777 C CA . LEU B 1 133 ? 28.297 -30.469 5.258 1 94.25 133 LEU B CA 1
ATOM 3778 C C . LEU B 1 133 ? 28.328 -31.328 6.516 1 94.25 133 LEU B C 1
ATOM 3780 O O . LEU B 1 133 ? 28.406 -32.562 6.43 1 94.25 133 LEU B O 1
ATOM 3784 N N . SER B 1 134 ? 28.203 -30.719 7.621 1 93 134 SER B N 1
ATOM 3785 C CA . SER B 1 134 ? 28.312 -31.453 8.883 1 93 134 SER B CA 1
ATOM 3786 C C . SER B 1 134 ? 26.984 -32.125 9.25 1 93 134 SER B C 1
ATOM 3788 O O . SER B 1 134 ? 26.953 -33 10.117 1 93 134 SER B O 1
ATOM 3790 N N . VAL B 1 135 ? 25.938 -31.766 8.609 1 94.25 135 VAL B N 1
ATOM 3791 C CA . VAL B 1 135 ? 24.609 -32.281 8.93 1 94.25 135 VAL B CA 1
ATOM 3792 C C . VAL B 1 135 ? 24.453 -33.688 8.375 1 94.25 135 VAL B C 1
ATOM 3794 O O . VAL B 1 135 ? 24.859 -33.969 7.242 1 94.25 135 VAL B O 1
ATOM 3797 N N . GLN B 1 136 ? 23.891 -34.562 9.125 1 95.31 136 GLN B N 1
ATOM 3798 C CA . GLN B 1 136 ? 23.719 -35.938 8.719 1 95.31 136 GLN B CA 1
ATOM 3799 C C . GLN B 1 136 ? 22.547 -36.094 7.738 1 95.31 136 GLN B C 1
ATOM 3801 O O . GLN B 1 136 ? 21.422 -35.688 8.047 1 95.31 136 GLN B O 1
ATOM 3806 N N . VAL B 1 137 ? 22.781 -36.719 6.707 1 96.25 137 VAL B N 1
ATOM 3807 C CA . VAL B 1 137 ? 21.844 -36.844 5.598 1 96.25 137 VAL B CA 1
ATOM 3808 C C . VAL B 1 137 ? 20.594 -37.594 6.055 1 96.25 137 VAL B C 1
ATOM 3810 O O . VAL B 1 137 ? 19.469 -37.188 5.762 1 96.25 137 VAL B O 1
ATOM 3813 N N . GLU B 1 138 ? 20.766 -38.656 6.809 1 96 138 GLU B N 1
ATOM 3814 C CA . GLU B 1 138 ? 19.656 -39.5 7.227 1 96 138 GLU B CA 1
ATOM 3815 C C . GLU B 1 138 ? 18.672 -38.75 8.102 1 96 138 GLU B C 1
ATOM 3817 O O . GLU B 1 138 ? 17.453 -38.906 7.984 1 96 138 GLU B O 1
ATOM 3822 N N . ASP B 1 139 ? 19.203 -37.938 8.875 1 96.62 139 ASP B N 1
ATOM 3823 C CA . ASP B 1 139 ? 18.359 -37.125 9.75 1 96.62 139 ASP B CA 1
ATOM 3824 C C . ASP B 1 139 ? 17.531 -36.125 8.945 1 96.62 139 ASP B C 1
ATOM 3826 O O . ASP B 1 139 ? 16.359 -35.906 9.25 1 96.62 139 ASP B O 1
ATOM 3830 N N . VAL B 1 140 ? 18.156 -35.562 8.016 1 96.25 140 VAL B N 1
ATOM 3831 C CA . VAL B 1 140 ? 17.5 -34.562 7.184 1 96.25 140 VAL B CA 1
ATOM 3832 C C . VAL B 1 140 ? 16.406 -35.219 6.359 1 96.25 140 VAL B C 1
ATOM 3834 O O . VAL B 1 140 ? 15.297 -34.688 6.242 1 96.25 140 VAL B O 1
ATOM 3837 N N . VAL B 1 141 ? 16.703 -36.344 5.797 1 96.5 141 VAL B N 1
ATOM 3838 C CA . VAL B 1 141 ? 15.734 -37.062 4.98 1 96.5 141 VAL B CA 1
ATOM 3839 C C . VAL B 1 141 ? 14.5 -37.375 5.816 1 96.5 141 VAL B C 1
ATOM 3841 O O . VAL B 1 141 ? 13.367 -37.156 5.379 1 96.5 141 VAL B O 1
ATOM 3844 N N . LYS B 1 142 ? 14.688 -37.844 7.008 1 96.06 142 LYS B N 1
ATOM 3845 C CA . LYS B 1 142 ? 13.578 -38.156 7.902 1 96.06 142 LYS B CA 1
ATOM 3846 C C . LYS B 1 142 ? 12.773 -36.906 8.234 1 96.06 142 LYS B C 1
ATOM 3848 O O . LYS B 1 142 ? 11.539 -36.938 8.219 1 96.06 142 LYS B O 1
ATOM 3853 N N . MET B 1 143 ? 13.516 -35.938 8.477 1 95.69 143 MET B N 1
ATOM 3854 C CA . MET B 1 143 ? 12.867 -34.688 8.797 1 95.69 143 MET B CA 1
ATOM 3855 C C . MET B 1 143 ? 12.008 -34.188 7.629 1 95.69 143 MET B C 1
ATOM 3857 O O . MET B 1 143 ? 10.859 -33.781 7.824 1 95.69 143 MET B O 1
ATOM 3861 N N . LEU B 1 144 ? 12.539 -34.219 6.465 1 95.94 144 LEU B N 1
ATOM 3862 C CA . LEU B 1 144 ? 11.836 -33.75 5.273 1 95.94 144 LEU B CA 1
ATOM 3863 C C . LEU B 1 144 ? 10.602 -34.594 5.008 1 95.94 144 LEU B C 1
ATOM 3865 O O . LEU B 1 144 ? 9.547 -34.094 4.641 1 95.94 144 LEU B O 1
ATOM 3869 N N . GLN B 1 145 ? 10.742 -35.844 5.172 1 94.12 145 GLN B N 1
ATOM 3870 C CA . GLN B 1 145 ? 9.633 -36.75 4.918 1 94.12 145 GLN B CA 1
ATOM 3871 C C . GLN B 1 145 ? 8.516 -36.531 5.941 1 94.12 145 GLN B C 1
ATOM 3873 O O . GLN B 1 145 ? 7.34 -36.688 5.621 1 94.12 145 GLN B O 1
ATOM 3878 N N . ASP B 1 146 ? 8.859 -36.156 7.152 1 93.31 146 ASP B N 1
ATOM 3879 C CA . ASP B 1 146 ? 7.895 -36 8.234 1 93.31 146 ASP B CA 1
ATOM 3880 C C . ASP B 1 146 ? 7.305 -34.594 8.258 1 93.31 146 ASP B C 1
ATOM 3882 O O . ASP B 1 146 ? 6.309 -34.344 8.945 1 93.31 146 ASP B O 1
ATOM 3886 N N . SER B 1 147 ? 7.871 -33.75 7.578 1 91.5 147 SER B N 1
ATOM 3887 C CA . SER B 1 147 ? 7.422 -32.344 7.621 1 91.5 147 SER B CA 1
ATOM 3888 C C . SER B 1 147 ? 6.305 -32.094 6.613 1 91.5 147 SER B C 1
ATOM 3890 O O . SER B 1 147 ? 6.445 -32.406 5.43 1 91.5 147 SER B O 1
ATOM 3892 N N . PRO B 1 148 ? 5.234 -31.578 7.16 1 89.06 148 PRO B N 1
ATOM 3893 C CA . PRO B 1 148 ? 4.172 -31.234 6.211 1 89.06 148 PRO B CA 1
ATOM 3894 C C . PRO B 1 148 ? 4.547 -30.047 5.312 1 89.06 148 PRO B C 1
ATOM 3896 O O . PRO B 1 148 ? 5.488 -29.312 5.621 1 89.06 148 PRO B O 1
ATOM 3899 N N . LEU B 1 149 ? 3.871 -29.938 4.199 1 87.75 149 LEU B N 1
ATOM 3900 C CA . LEU B 1 149 ? 4.059 -28.797 3.322 1 87.75 149 LEU B CA 1
ATOM 3901 C C . LEU B 1 149 ? 3.576 -27.516 3.992 1 87.75 149 LEU B C 1
ATOM 3903 O O . LEU B 1 149 ? 2.674 -27.547 4.836 1 87.75 149 LEU B O 1
ATOM 3907 N N . LEU B 1 150 ? 4.234 -26.422 3.584 1 90.75 150 LEU B N 1
ATOM 3908 C CA . LEU B 1 150 ? 3.842 -25.109 4.086 1 90.75 150 LEU B CA 1
ATOM 3909 C C . LEU B 1 150 ? 2.422 -24.766 3.652 1 90.75 150 LEU B C 1
ATOM 3911 O O . LEU B 1 150 ? 2.037 -25.016 2.51 1 90.75 150 LEU B O 1
ATOM 3915 N N . THR B 1 151 ? 1.599 -24.172 4.59 1 94.25 151 THR B N 1
ATOM 3916 C CA . THR B 1 151 ? 0.217 -23.828 4.27 1 94.25 151 THR B CA 1
ATOM 3917 C C . THR B 1 151 ? -0.04 -22.344 4.504 1 94.25 151 THR B C 1
ATOM 3919 O O . THR B 1 151 ? -1.171 -21.875 4.359 1 94.25 151 THR B O 1
ATOM 3922 N N . THR B 1 152 ? 1.001 -21.578 4.832 1 95.5 152 THR B N 1
ATOM 3923 C CA . THR B 1 152 ? 0.815 -20.188 5.238 1 95.5 152 THR B CA 1
ATOM 3924 C C . THR B 1 152 ? 1.46 -19.234 4.227 1 95.5 152 THR B C 1
ATOM 3926 O O . THR B 1 152 ? 1.829 -18.109 4.574 1 95.5 152 THR B O 1
ATOM 3929 N N . GLN B 1 153 ? 1.674 -19.734 3.062 1 96.62 153 GLN B N 1
ATOM 3930 C CA . GLN B 1 153 ? 2.422 -18.938 2.086 1 96.62 153 GLN B CA 1
ATOM 3931 C C . GLN B 1 153 ? 1.7 -17.641 1.755 1 96.62 153 GLN B C 1
ATOM 3933 O O . GLN B 1 153 ? 2.32 -16.578 1.708 1 96.62 153 GLN B O 1
ATOM 3938 N N . VAL B 1 154 ? 0.367 -17.688 1.562 1 97.75 154 VAL B N 1
ATOM 3939 C CA . VAL B 1 154 ? -0.389 -16.5 1.179 1 97.75 154 VAL B CA 1
ATOM 3940 C C . VAL B 1 154 ? -0.354 -15.484 2.312 1 97.75 154 VAL B C 1
ATOM 3942 O O . VAL B 1 154 ? -0.124 -14.289 2.078 1 97.75 154 VAL B O 1
ATOM 3945 N N . SER B 1 155 ? -0.532 -15.914 3.547 1 96.69 155 SER B N 1
ATOM 3946 C CA . SER B 1 155 ? -0.505 -14.992 4.68 1 96.69 155 SER B CA 1
ATOM 3947 C C . SER B 1 155 ? 0.868 -14.352 4.836 1 96.69 155 SER B C 1
ATOM 3949 O O . SER B 1 155 ? 0.979 -13.227 5.332 1 96.69 155 SER B O 1
ATOM 3951 N N . GLN B 1 156 ? 1.889 -15.023 4.352 1 94.75 156 GLN B N 1
ATOM 3952 C CA . GLN B 1 156 ? 3.254 -14.523 4.469 1 94.75 156 GLN B CA 1
ATOM 3953 C C . GLN B 1 156 ? 3.523 -13.414 3.457 1 94.75 156 GLN B C 1
ATOM 3955 O O . GLN B 1 156 ? 4.336 -12.516 3.707 1 94.75 156 GLN B O 1
ATOM 3960 N N . VAL B 1 157 ? 2.814 -13.445 2.334 1 96 157 VAL B N 1
ATOM 3961 C CA . VAL B 1 157 ? 3.193 -12.523 1.271 1 96 157 VAL B CA 1
ATOM 3962 C C . VAL B 1 157 ? 2.096 -11.477 1.081 1 96 157 VAL B C 1
ATOM 3964 O O . VAL B 1 157 ? 2.312 -10.453 0.43 1 96 157 VAL B O 1
ATOM 3967 N N . SER B 1 158 ? 0.883 -11.68 1.595 1 96.81 158 SER B N 1
ATOM 3968 C CA . SER B 1 158 ? -0.213 -10.719 1.503 1 96.81 158 SER B CA 1
ATOM 3969 C C . SER B 1 158 ? 0.094 -9.453 2.293 1 96.81 158 SER B C 1
ATOM 3971 O O . SER B 1 158 ? 0.856 -9.484 3.262 1 96.81 158 SER B O 1
ATOM 3973 N N . VAL B 1 159 ? -0.414 -8.328 1.858 1 94.62 159 VAL B N 1
ATOM 3974 C CA . VAL B 1 159 ? -0.306 -7.105 2.645 1 94.62 159 VAL B CA 1
ATOM 3975 C C . VAL B 1 159 ? -1.023 -7.281 3.98 1 94.62 159 VAL B C 1
ATOM 3977 O O . VAL B 1 159 ? -2.012 -8.016 4.07 1 94.62 159 VAL B O 1
ATOM 3980 N N . ASN B 1 160 ? -0.539 -6.586 4.945 1 91.25 160 ASN B N 1
ATOM 3981 C CA . ASN B 1 160 ? -1.137 -6.684 6.273 1 91.25 160 ASN B CA 1
ATOM 3982 C C . ASN B 1 160 ? -2.287 -5.695 6.441 1 91.25 160 ASN B C 1
ATOM 3984 O O . ASN B 1 160 ? -3.209 -5.934 7.223 1 91.25 160 ASN B O 1
ATOM 3988 N N . THR B 1 161 ? -2.158 -4.562 5.77 1 91.19 161 THR B N 1
ATOM 3989 C CA . THR B 1 161 ? -3.166 -3.508 5.84 1 91.19 161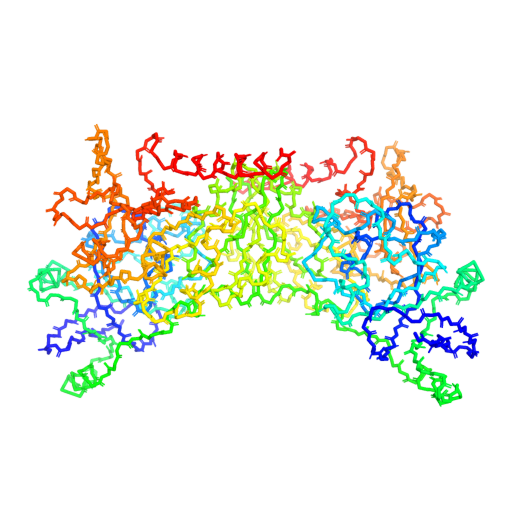 THR B CA 1
ATOM 3990 C C . THR B 1 161 ? -3.529 -3.014 4.441 1 91.19 161 THR B C 1
ATOM 3992 O O . THR B 1 161 ? -2.656 -2.861 3.586 1 91.19 161 THR B O 1
ATOM 3995 N N . ALA B 1 162 ? -4.805 -2.736 4.32 1 93.94 162 ALA B N 1
ATOM 3996 C CA . ALA B 1 162 ? -5.262 -2.229 3.027 1 93.94 162 ALA B CA 1
ATOM 3997 C C . ALA B 1 162 ? -4.629 -0.875 2.717 1 93.94 162 ALA B C 1
ATOM 3999 O O . ALA B 1 162 ? -4.344 -0.092 3.625 1 93.94 162 ALA B O 1
ATOM 4000 N N . TYR B 1 163 ? -4.375 -0.611 1.44 1 92.75 163 TYR B N 1
ATOM 4001 C CA . TYR B 1 163 ? -3.926 0.713 1.026 1 92.75 163 TYR B CA 1
ATOM 4002 C C . TYR B 1 163 ? -4.586 1.128 -0.284 1 92.75 163 TYR B C 1
ATOM 4004 O O . TYR B 1 163 ? -5.047 0.279 -1.05 1 92.75 163 TYR B O 1
ATOM 4012 N N . HIS B 1 164 ? -4.621 2.414 -0.483 1 93.25 164 HIS B N 1
ATOM 4013 C CA . HIS B 1 164 ? -5.344 3.014 -1.6 1 93.25 164 HIS B CA 1
ATOM 4014 C C . HIS B 1 164 ? -4.383 3.568 -2.643 1 93.25 164 HIS B C 1
ATOM 4016 O O . HIS B 1 164 ? -3.426 4.27 -2.303 1 93.25 164 HIS B O 1
ATOM 4022 N N . VAL B 1 165 ? -4.523 3.152 -3.818 1 94.75 165 VAL B N 1
ATOM 4023 C CA . VAL B 1 165 ? -3.859 3.723 -4.984 1 94.75 165 VAL B CA 1
ATOM 4024 C C . VAL B 1 165 ? -4.863 4.523 -5.809 1 94.75 165 VAL B C 1
ATOM 4026 O O . VAL B 1 165 ? -5.605 3.959 -6.617 1 94.75 165 VAL B O 1
ATOM 4029 N N . PRO B 1 166 ? -4.801 5.832 -5.648 1 91.81 166 PRO B N 1
ATOM 4030 C CA . PRO B 1 166 ? -5.863 6.656 -6.227 1 91.81 166 PRO B CA 1
ATOM 4031 C C . PRO B 1 166 ? -5.82 6.691 -7.75 1 91.81 166 PRO B C 1
ATOM 4033 O O . PRO B 1 166 ? -4.734 6.711 -8.344 1 91.81 166 PRO B O 1
ATOM 4036 N N . GLY B 1 167 ? -6.984 6.66 -8.367 1 90.62 167 GLY B N 1
ATOM 4037 C CA . GLY B 1 167 ? -7.215 6.816 -9.789 1 90.62 167 GLY B CA 1
ATOM 4038 C C . GLY B 1 167 ? -8.539 7.484 -10.109 1 90.62 167 GLY B C 1
ATOM 4039 O O . GLY B 1 167 ? -9.391 7.645 -9.234 1 90.62 167 GLY B O 1
ATOM 4040 N N . LYS B 1 168 ? -8.742 7.891 -11.273 1 88.5 168 LYS B N 1
ATOM 4041 C CA . LYS B 1 168 ? -9.914 8.664 -11.664 1 88.5 168 LYS B CA 1
ATOM 4042 C C . LYS B 1 168 ? -11 7.762 -12.258 1 88.5 168 LYS B C 1
ATOM 4044 O O . LYS B 1 168 ? -12.133 8.195 -12.461 1 88.5 168 LYS B O 1
ATOM 4049 N N . GLY B 1 169 ? -10.688 6.535 -12.469 1 92.25 169 GLY B N 1
ATOM 4050 C CA . GLY B 1 169 ? -11.617 5.621 -13.117 1 92.25 169 GLY B CA 1
ATOM 4051 C C . GLY B 1 169 ? -12.367 4.738 -12.141 1 92.25 169 GLY B C 1
ATOM 4052 O O . GLY B 1 169 ? -12.695 5.168 -11.039 1 92.25 169 GLY B O 1
ATOM 4053 N N . LYS B 1 170 ? -12.797 3.533 -12.578 1 95 170 LYS B N 1
ATOM 4054 C CA . LYS B 1 170 ? -13.539 2.564 -11.781 1 95 170 LYS B CA 1
ATOM 4055 C C . LYS B 1 170 ? -12.734 2.119 -10.562 1 95 170 LYS B C 1
ATOM 4057 O O . LYS B 1 170 ? -11.508 2.016 -10.633 1 95 170 LYS B O 1
ATOM 4062 N N . ARG B 1 171 ? -13.453 1.914 -9.508 1 95.19 171 ARG B N 1
ATOM 4063 C CA . ARG B 1 171 ? -12.805 1.458 -8.281 1 95.19 171 ARG B CA 1
ATOM 4064 C C . ARG B 1 171 ? -12.727 -0.065 -8.242 1 95.19 171 ARG B C 1
ATOM 4066 O O . ARG B 1 171 ? -13.742 -0.747 -8.367 1 95.19 171 ARG B O 1
ATOM 4073 N N . VAL B 1 172 ? -11.523 -0.565 -8.039 1 98 172 VAL B N 1
ATOM 4074 C CA . VAL B 1 172 ? -11.281 -2.004 -7.996 1 98 172 VAL B CA 1
ATOM 4075 C C . VAL B 1 172 ? -10.703 -2.389 -6.633 1 98 172 VAL B C 1
ATOM 4077 O O . VAL B 1 172 ? -9.766 -1.762 -6.152 1 98 172 VAL B O 1
ATOM 4080 N N . ALA B 1 173 ? -11.344 -3.316 -5.945 1 98.12 173 ALA B N 1
ATOM 4081 C CA . ALA B 1 173 ? -10.664 -3.984 -4.84 1 98.12 173 ALA B CA 1
ATOM 4082 C C . ALA B 1 173 ? -9.719 -5.074 -5.352 1 98.12 173 ALA B C 1
ATOM 4084 O O . ALA B 1 173 ? -10.148 -5.992 -6.055 1 98.12 173 ALA B O 1
ATOM 4085 N N . LEU B 1 174 ? -8.516 -4.926 -5.086 1 98.75 174 LEU B N 1
ATOM 4086 C CA . LEU B 1 174 ? -7.52 -5.934 -5.43 1 98.75 174 LEU B CA 1
ATOM 4087 C C . LEU B 1 174 ? -7.16 -6.777 -4.211 1 98.75 174 LEU B C 1
ATOM 4089 O O . LEU B 1 174 ? -6.461 -6.309 -3.309 1 98.75 174 LEU B O 1
ATOM 4093 N N . ILE B 1 175 ? -7.664 -7.984 -4.168 1 98.88 175 ILE B N 1
ATOM 4094 C CA . ILE B 1 175 ? -7.34 -8.883 -3.066 1 98.88 175 ILE B CA 1
ATOM 4095 C C . ILE B 1 175 ? -5.93 -9.438 -3.248 1 98.88 175 ILE B C 1
ATOM 4097 O O . ILE B 1 175 ? -5.664 -10.188 -4.188 1 98.88 175 ILE B O 1
ATOM 4101 N N . ASP B 1 176 ? -5.086 -9.125 -2.316 1 98.38 176 ASP B N 1
ATOM 4102 C CA . ASP B 1 176 ? -3.674 -9.484 -2.414 1 98.38 176 ASP B CA 1
ATOM 4103 C C . ASP B 1 176 ? -3.412 -10.867 -1.81 1 98.38 176 ASP B C 1
ATOM 4105 O O . ASP B 1 176 ? -3.309 -11 -0.589 1 98.38 176 ASP B O 1
ATOM 4109 N N . CYS B 1 177 ? -3.166 -11.797 -2.625 1 98.5 177 CYS B N 1
ATOM 4110 C CA . CYS B 1 177 ? -2.758 -13.125 -2.193 1 98.5 177 CYS B CA 1
ATOM 4111 C C . CYS B 1 177 ? -1.285 -13.375 -2.496 1 98.5 177 CYS B C 1
ATOM 4113 O O . CYS B 1 177 ? -0.808 -14.5 -2.402 1 98.5 177 CYS B O 1
ATOM 4115 N N . GLY B 1 178 ? -0.647 -12.43 -2.854 1 96.81 178 GLY B N 1
ATOM 4116 C CA . GLY B 1 178 ? 0.707 -12.453 -3.385 1 96.81 178 GLY B CA 1
ATOM 4117 C C . GLY B 1 178 ? 0.83 -11.773 -4.734 1 96.81 178 GLY B C 1
ATOM 4118 O O . GLY B 1 178 ? 1.369 -12.352 -5.68 1 96.81 178 GLY B O 1
ATOM 4119 N N . MET B 1 179 ? 0.371 -10.516 -4.789 1 95.31 179 MET B N 1
ATOM 4120 C CA . MET B 1 179 ? 0.174 -9.781 -6.035 1 95.31 179 MET B CA 1
ATOM 4121 C C . MET B 1 179 ? 1.512 -9.391 -6.656 1 95.31 179 MET B C 1
ATOM 4123 O O . MET B 1 179 ? 2.406 -8.906 -5.957 1 95.31 179 MET B O 1
ATOM 4127 N N . LYS B 1 180 ? 1.631 -9.672 -7.879 1 92.31 180 LYS B N 1
ATOM 4128 C CA . LYS B 1 180 ? 2.742 -9.141 -8.664 1 92.31 180 LYS B CA 1
ATOM 4129 C C . LYS B 1 180 ? 2.49 -7.695 -9.07 1 92.31 180 LYS B C 1
ATOM 4131 O O . LYS B 1 180 ? 1.355 -7.316 -9.367 1 92.31 180 LYS B O 1
ATOM 4136 N N . HIS B 1 181 ? 3.525 -6.977 -9.234 1 90.88 181 HIS B N 1
ATOM 4137 C CA . HIS B 1 181 ? 3.441 -5.551 -9.539 1 90.88 181 HIS B CA 1
ATOM 4138 C C . HIS B 1 181 ? 2.74 -5.316 -10.867 1 90.88 181 HIS B C 1
ATOM 4140 O O . HIS B 1 181 ? 2.041 -4.312 -11.039 1 90.88 181 HIS B O 1
ATOM 4146 N N . GLY B 1 182 ? 2.969 -6.285 -11.766 1 91 182 GLY B N 1
ATOM 4147 C CA . GLY B 1 182 ? 2.389 -6.125 -13.086 1 91 182 GLY B CA 1
ATOM 4148 C C . GLY B 1 182 ? 0.875 -6.035 -13.07 1 91 182 GLY B C 1
ATOM 4149 O O . GLY B 1 182 ? 0.278 -5.352 -13.906 1 91 182 GLY B O 1
ATOM 4150 N N . ILE B 1 183 ? 0.314 -6.684 -12.117 1 94.69 183 ILE B N 1
ATOM 4151 C CA . ILE B 1 183 ? -1.141 -6.672 -12.008 1 94.69 183 ILE B CA 1
ATOM 4152 C C . ILE B 1 183 ? -1.618 -5.281 -11.594 1 94.69 183 ILE B C 1
ATOM 4154 O O . ILE B 1 183 ? -2.512 -4.711 -12.227 1 94.69 183 ILE B O 1
ATOM 4158 N N . LEU B 1 184 ? -1.045 -4.734 -10.539 1 95.44 184 LEU B N 1
ATOM 4159 C CA . LEU B 1 184 ? -1.392 -3.393 -10.086 1 95.44 184 LEU B CA 1
ATOM 4160 C C . LEU B 1 184 ? -1.094 -2.359 -11.164 1 95.44 184 LEU B C 1
ATOM 4162 O O . LEU B 1 184 ? -1.903 -1.464 -11.414 1 95.44 184 LEU B O 1
ATOM 4166 N N . GLN B 1 185 ? 0.015 -2.521 -11.836 1 92.94 185 GLN B N 1
ATOM 4167 C CA . GLN B 1 185 ? 0.404 -1.605 -12.906 1 92.94 185 GLN B CA 1
ATOM 4168 C C . GLN B 1 185 ? -0.632 -1.593 -14.023 1 92.94 185 GLN B C 1
ATOM 4170 O O . GLN B 1 185 ? -0.95 -0.535 -14.57 1 92.94 185 GLN B O 1
ATOM 4175 N N . SER B 1 186 ? -1.083 -2.746 -14.352 1 94.56 186 SER B N 1
ATOM 4176 C CA . SER B 1 186 ? -2.078 -2.863 -15.414 1 94.56 186 SER B CA 1
ATOM 4177 C C . SER B 1 186 ? -3.348 -2.094 -15.07 1 94.56 186 SER B C 1
ATOM 4179 O O . SER B 1 186 ? -3.951 -1.458 -15.938 1 94.56 186 SER B O 1
ATOM 4181 N N . LEU B 1 187 ? -3.748 -2.131 -13.836 1 96.38 187 LEU B N 1
ATOM 4182 C CA . LEU B 1 187 ? -4.934 -1.405 -13.391 1 96.38 187 LEU B CA 1
ATOM 4183 C C . LEU B 1 187 ? -4.68 0.098 -13.383 1 96.38 187 LEU B C 1
ATOM 4185 O O . LEU B 1 187 ? -5.539 0.88 -13.797 1 96.38 187 LEU B O 1
ATOM 4189 N N . ILE B 1 188 ? -3.49 0.495 -12.891 1 93.81 188 ILE B N 1
ATOM 4190 C CA . ILE B 1 188 ? -3.117 1.904 -12.828 1 93.81 188 ILE B CA 1
ATOM 4191 C C . ILE B 1 188 ? -3.109 2.506 -14.227 1 93.81 188 ILE B C 1
ATOM 4193 O O . ILE B 1 188 ? -3.641 3.598 -14.445 1 93.81 188 ILE B O 1
ATOM 4197 N N . GLU B 1 189 ? -2.527 1.773 -15.164 1 91.75 189 GLU B N 1
ATOM 4198 C CA . GLU B 1 189 ? -2.434 2.236 -16.547 1 91.75 189 GLU B CA 1
ATOM 4199 C C . GLU B 1 189 ? -3.816 2.455 -17.156 1 91.75 189 GLU B C 1
ATOM 4201 O O . GLU B 1 189 ? -3.967 3.219 -18.109 1 91.75 189 GLU B O 1
ATOM 4206 N N . ARG B 1 190 ? -4.723 1.812 -16.594 1 94.19 190 ARG B N 1
ATOM 4207 C CA . ARG B 1 190 ? -6.094 1.946 -17.078 1 94.19 190 ARG B CA 1
ATOM 4208 C C . ARG B 1 190 ? -6.895 2.902 -16.203 1 94.19 190 ARG B C 1
ATOM 4210 O O . ARG B 1 190 ? -8.125 2.912 -16.234 1 94.19 190 ARG B O 1
ATOM 4217 N N . HIS B 1 191 ? -6.223 3.635 -15.328 1 93.38 191 HIS B N 1
ATOM 4218 C CA . HIS B 1 191 ? -6.707 4.754 -14.523 1 93.38 191 HIS B CA 1
ATOM 4219 C C . HIS B 1 191 ? -7.676 4.281 -13.445 1 93.38 191 HIS B C 1
ATOM 4221 O O . HIS B 1 191 ? -8.539 5.043 -13.008 1 93.38 191 HIS B O 1
ATOM 4227 N N . CYS B 1 192 ? -7.594 3.012 -13.109 1 95.56 192 CYS B N 1
ATOM 4228 C CA . CYS B 1 192 ? -8.453 2.492 -12.055 1 95.56 192 CYS B CA 1
ATOM 4229 C C . CYS B 1 192 ? -8.102 3.107 -10.711 1 95.56 192 CYS B C 1
ATOM 4231 O O . CYS B 1 192 ? -6.945 3.451 -10.461 1 95.56 192 CYS B O 1
ATOM 4233 N N . ASP B 1 193 ? -9.133 3.348 -9.906 1 94.75 193 ASP B N 1
ATOM 4234 C CA . ASP B 1 193 ? -8.992 3.584 -8.477 1 94.75 193 ASP B CA 1
ATOM 4235 C C . ASP B 1 193 ? -8.891 2.266 -7.711 1 94.75 193 ASP B C 1
ATOM 4237 O O . ASP B 1 193 ? -9.867 1.514 -7.625 1 94.75 193 ASP B O 1
ATOM 4241 N N . VAL B 1 194 ? -7.684 1.977 -7.148 1 97.19 194 VAL B N 1
ATOM 4242 C CA . VAL B 1 194 ? -7.453 0.62 -6.664 1 97.19 194 VAL B CA 1
ATOM 4243 C C . VAL B 1 194 ? -7.301 0.631 -5.145 1 97.19 194 VAL B C 1
ATOM 4245 O O . VAL B 1 194 ? -6.543 1.434 -4.598 1 97.19 194 VAL B O 1
ATOM 4248 N N . VAL B 1 195 ? -8.055 -0.164 -4.457 1 96.31 195 VAL B N 1
ATOM 4249 C CA . VAL B 1 195 ? -7.824 -0.467 -3.049 1 96.31 195 VAL B CA 1
ATOM 4250 C C . VAL B 1 195 ? -7.273 -1.886 -2.908 1 96.31 195 VAL B C 1
ATOM 4252 O O . VAL B 1 195 ? -7.98 -2.859 -3.174 1 96.31 195 VAL B O 1
ATOM 4255 N N . VAL B 1 196 ? -6.004 -1.971 -2.547 1 97.5 196 VAL B N 1
ATOM 4256 C CA . VAL B 1 196 ? -5.398 -3.275 -2.303 1 97.5 196 VAL B CA 1
ATOM 4257 C C . VAL B 1 196 ? -5.738 -3.748 -0.892 1 97.5 196 VAL B C 1
ATOM 4259 O O . VAL B 1 196 ? -5.527 -3.021 0.082 1 97.5 196 VAL B O 1
ATOM 4262 N N . VAL B 1 197 ? -6.277 -4.949 -0.766 1 97.62 197 VAL B N 1
ATOM 4263 C CA . VAL B 1 197 ? -6.727 -5.434 0.533 1 97.62 197 VAL B CA 1
ATOM 4264 C C . VAL B 1 197 ? -6.059 -6.773 0.843 1 97.62 197 VAL B C 1
ATOM 4266 O O . VAL B 1 197 ? -5.66 -7.5 -0.069 1 97.62 197 VAL B O 1
ATOM 4269 N N . PRO B 1 198 ? -5.961 -7.109 2.096 1 97.88 198 PRO B N 1
ATOM 4270 C CA . PRO B 1 198 ? -5.402 -8.398 2.496 1 97.88 198 PRO B CA 1
ATOM 4271 C C . PRO B 1 198 ? -6.234 -9.586 2.004 1 97.88 198 PRO B C 1
ATOM 4273 O O . PRO B 1 198 ? -7.43 -9.43 1.729 1 97.88 198 PRO B O 1
ATOM 4276 N N . TYR B 1 199 ? -5.641 -10.727 1.995 1 98.62 199 TYR B N 1
ATOM 4277 C CA . TYR B 1 199 ? -6.246 -11.938 1.463 1 98.62 199 TYR B CA 1
ATOM 4278 C C . TYR B 1 199 ? -7.473 -12.336 2.275 1 98.62 199 TYR B C 1
ATOM 4280 O O . TYR B 1 199 ? -8.367 -13.023 1.768 1 98.62 199 TYR B O 1
ATOM 4288 N N . ASP B 1 200 ? -7.551 -11.922 3.494 1 98.25 200 ASP B N 1
ATOM 4289 C CA . ASP B 1 200 ? -8.609 -12.391 4.379 1 98.25 200 ASP B CA 1
ATOM 4290 C C . ASP B 1 200 ? -9.68 -11.312 4.578 1 98.25 200 ASP B C 1
ATOM 4292 O O . ASP B 1 200 ? -10.477 -11.383 5.516 1 98.25 200 ASP B O 1
ATOM 4296 N N . THR B 1 201 ? -9.664 -10.305 3.779 1 97.56 201 THR B N 1
ATOM 4297 C CA . THR B 1 201 ? -10.695 -9.273 3.846 1 97.56 201 THR B CA 1
ATOM 4298 C C . THR B 1 201 ? -12.062 -9.852 3.49 1 97.56 201 THR B C 1
ATOM 4300 O O . THR B 1 201 ? -12.188 -10.594 2.512 1 97.56 201 THR B O 1
ATOM 4303 N N . THR B 1 202 ? -13.055 -9.516 4.219 1 97.19 202 THR B N 1
ATOM 4304 C CA . THR B 1 202 ? -14.375 -10.102 4.023 1 97.19 202 THR B CA 1
ATOM 4305 C C . THR B 1 202 ? -15.102 -9.414 2.869 1 97.19 202 THR B C 1
ATOM 4307 O O . THR B 1 202 ? -14.758 -8.297 2.486 1 97.19 202 THR B O 1
ATOM 4310 N N . ALA B 1 203 ? -16.094 -10.109 2.365 1 97.5 203 ALA B N 1
ATOM 4311 C CA . ALA B 1 203 ? -16.938 -9.562 1.298 1 97.5 203 ALA B CA 1
ATOM 4312 C C . ALA B 1 203 ? -17.641 -8.281 1.756 1 97.5 203 ALA B C 1
ATOM 4314 O O . ALA B 1 203 ? -17.766 -7.328 0.988 1 97.5 203 ALA B O 1
ATOM 4315 N N . GLN B 1 204 ? -18.047 -8.266 2.975 1 92.25 204 GLN B N 1
ATOM 4316 C CA . GLN B 1 204 ? -18.734 -7.105 3.527 1 92.25 204 GLN B CA 1
ATOM 4317 C C . GLN B 1 204 ? -17.828 -5.883 3.537 1 92.25 204 GLN B C 1
ATOM 4319 O O . GLN B 1 204 ? -18.234 -4.785 3.152 1 92.25 204 GLN B O 1
ATOM 4324 N N . GLU B 1 205 ? -16.609 -6.094 3.967 1 90.75 205 GLU B N 1
ATOM 4325 C CA . GLU B 1 205 ? -15.648 -5.004 3.992 1 90.75 205 GLU B CA 1
ATOM 4326 C C . GLU B 1 205 ? -15.375 -4.477 2.588 1 90.75 205 GLU B C 1
ATOM 4328 O O . GLU B 1 205 ? -15.258 -3.266 2.383 1 90.75 205 GLU B O 1
ATOM 4333 N N . ILE B 1 206 ? -15.281 -5.367 1.662 1 94.94 206 ILE B N 1
ATOM 4334 C CA . ILE B 1 206 ? -15.008 -4.996 0.28 1 94.94 206 ILE B CA 1
ATOM 4335 C C . ILE B 1 206 ? -16.188 -4.211 -0.292 1 94.94 206 ILE B C 1
ATOM 4337 O O . ILE B 1 206 ? -16 -3.18 -0.94 1 94.94 206 ILE B O 1
ATOM 4341 N N . LYS B 1 207 ? -17.359 -4.645 -0.05 1 90.06 207 LYS B N 1
ATOM 4342 C CA . LYS B 1 207 ? -18.562 -3.959 -0.549 1 90.06 207 LYS B CA 1
ATOM 4343 C C . LYS B 1 207 ? -18.672 -2.555 0.034 1 90.06 207 LYS B C 1
ATOM 4345 O O . LYS B 1 207 ? -19.094 -1.623 -0.655 1 90.06 207 LYS B O 1
ATOM 4350 N N . ARG B 1 208 ? -18.234 -2.41 1.243 1 83.25 208 ARG B N 1
ATOM 4351 C CA . ARG B 1 208 ? -18.297 -1.118 1.919 1 83.25 208 ARG B CA 1
ATOM 4352 C C . ARG B 1 208 ? -17.391 -0.101 1.25 1 83.25 208 ARG B C 1
ATOM 4354 O O . ARG B 1 208 ? -17.578 1.108 1.404 1 83.25 208 ARG B O 1
ATOM 4361 N N . LEU B 1 209 ? -16.438 -0.619 0.511 1 86.19 209 LEU B N 1
ATOM 4362 C CA . LEU B 1 209 ? -15.508 0.273 -0.186 1 86.19 209 LEU B CA 1
ATOM 4363 C C . LEU B 1 209 ? -16.172 0.872 -1.426 1 86.19 209 LEU B C 1
ATOM 4365 O O . LEU B 1 209 ? -15.609 1.771 -2.057 1 86.19 209 LEU B O 1
ATOM 4369 N N . GLY B 1 210 ? -17.375 0.384 -1.807 1 87.75 210 GLY B N 1
ATOM 4370 C CA . GLY B 1 210 ? -18.062 0.885 -2.988 1 87.75 210 GLY B CA 1
ATOM 4371 C C . GLY B 1 210 ? -17.344 0.552 -4.281 1 87.75 210 GLY B C 1
ATOM 4372 O O . GLY B 1 210 ? -17.188 1.415 -5.145 1 87.75 210 GLY B O 1
ATOM 4373 N N . VAL B 1 211 ? -16.906 -0.678 -4.434 1 93.75 211 VAL B N 1
ATOM 4374 C CA . VAL B 1 211 ? -16.078 -1.058 -5.57 1 93.75 211 VAL B CA 1
ATOM 4375 C C . VAL B 1 211 ? -16.953 -1.389 -6.77 1 93.75 211 VAL B C 1
ATOM 4377 O O . VAL B 1 211 ? -18.094 -1.838 -6.609 1 93.75 211 VAL B O 1
ATOM 4380 N N . ASP B 1 212 ? -16.422 -1.146 -7.957 1 96.38 212 ASP B N 1
ATOM 4381 C CA . ASP B 1 212 ? -17.078 -1.494 -9.211 1 96.38 212 ASP B CA 1
ATOM 4382 C C . ASP B 1 212 ? -16.703 -2.908 -9.648 1 96.38 212 ASP B C 1
ATOM 4384 O O . ASP B 1 212 ? -17.406 -3.516 -10.469 1 96.38 212 ASP B O 1
ATOM 4388 N N . GLY B 1 213 ? -15.633 -3.43 -9.148 1 98.06 213 GLY B N 1
ATOM 4389 C CA . GLY B 1 213 ? -15.133 -4.754 -9.469 1 98.06 213 GLY B CA 1
ATOM 4390 C C . GLY B 1 213 ? -14.094 -5.258 -8.484 1 98.06 213 GLY B C 1
ATOM 4391 O O . GLY B 1 213 ? -13.57 -4.484 -7.68 1 98.06 213 GLY B O 1
ATOM 4392 N N . VAL B 1 214 ? -13.867 -6.539 -8.539 1 98.75 214 VAL B N 1
ATOM 4393 C CA . VAL B 1 214 ? -12.898 -7.18 -7.66 1 98.75 214 VAL B CA 1
ATOM 4394 C C . VAL B 1 214 ? -11.93 -8.023 -8.484 1 98.75 214 VAL B C 1
ATOM 4396 O O . VAL B 1 214 ? -12.344 -8.773 -9.367 1 98.75 214 VAL B O 1
ATOM 4399 N N . LEU B 1 215 ? -10.703 -7.801 -8.281 1 98.88 215 LEU B N 1
ATOM 4400 C CA . LEU B 1 215 ? -9.672 -8.641 -8.875 1 98.88 215 LEU B CA 1
ATOM 4401 C C . LEU B 1 215 ? -8.945 -9.453 -7.809 1 98.88 215 LEU B C 1
ATOM 4403 O O . LEU B 1 215 ? -8.508 -8.906 -6.793 1 98.88 215 LEU B O 1
ATOM 4407 N N . VAL B 1 216 ? -8.906 -10.758 -7.949 1 98.88 216 VAL B N 1
ATOM 4408 C CA . VAL B 1 216 ? -8.164 -11.641 -7.059 1 98.88 216 VAL B CA 1
ATOM 4409 C C . VAL B 1 216 ? -6.801 -11.969 -7.672 1 98.88 216 VAL B C 1
ATOM 4411 O O . VAL B 1 216 ? -6.727 -12.516 -8.773 1 98.88 216 VAL B O 1
ATOM 4414 N N . SER B 1 217 ? -5.742 -11.664 -6.965 1 98.62 217 SER B N 1
ATOM 4415 C CA . SER B 1 217 ? -4.395 -11.703 -7.527 1 98.62 217 SER B CA 1
ATOM 4416 C C . SER B 1 217 ? -3.867 -13.133 -7.586 1 98.62 217 SER B C 1
ATOM 4418 O O . SER B 1 217 ? -4.535 -14.062 -7.137 1 98.62 217 SER B O 1
ATOM 4420 N N . ASN B 1 218 ? -2.652 -13.219 -8.18 1 97.94 218 ASN B N 1
ATOM 4421 C CA . ASN B 1 218 ? -1.86 -14.445 -8.078 1 97.94 218 ASN B CA 1
ATOM 4422 C C . ASN B 1 218 ? -1.388 -14.688 -6.645 1 97.94 218 ASN B C 1
ATOM 4424 O O . ASN B 1 218 ? -1.608 -13.852 -5.766 1 97.94 218 ASN B O 1
ATOM 4428 N N . GLY B 1 219 ? -0.745 -15.797 -6.449 1 97.62 219 GLY B N 1
ATOM 4429 C CA . GLY B 1 219 ? -0.189 -16.109 -5.145 1 97.62 219 GLY B CA 1
ATOM 4430 C C . GLY B 1 219 ? 0.437 -17.484 -5.078 1 97.62 219 GLY B C 1
ATOM 4431 O O . GLY B 1 219 ? 0.388 -18.25 -6.051 1 97.62 219 GLY B O 1
ATOM 4432 N N . PRO B 1 220 ? 1.021 -17.719 -3.975 1 97.25 220 PRO B N 1
ATOM 4433 C CA . PRO B 1 220 ? 1.693 -19.016 -3.764 1 97.25 220 PRO B CA 1
ATOM 4434 C C . PRO B 1 220 ? 0.781 -20.062 -3.129 1 97.25 220 PRO B C 1
ATOM 4436 O O . PRO B 1 220 ? -0.316 -19.734 -2.67 1 97.25 220 PRO B O 1
ATOM 4439 N N . GLY B 1 221 ? 1.231 -21.312 -3.215 1 95.75 221 GLY B N 1
ATOM 4440 C CA . GLY B 1 221 ? 0.702 -22.344 -2.33 1 95.75 221 GLY B CA 1
ATOM 4441 C C . GLY B 1 221 ? -0.515 -23.047 -2.898 1 95.75 221 GLY B C 1
ATOM 4442 O O . GLY B 1 221 ? -0.829 -22.891 -4.082 1 95.75 221 GLY B O 1
ATOM 4443 N N . ASN B 1 222 ? -1.08 -23.844 -2.012 1 97.5 222 ASN B N 1
ATOM 4444 C CA . ASN B 1 222 ? -2.311 -24.594 -2.273 1 97.5 222 ASN B CA 1
ATOM 4445 C C . ASN B 1 222 ? -3.543 -23.703 -2.117 1 97.5 222 ASN B C 1
ATOM 4447 O O . ASN B 1 222 ? -3.777 -23.141 -1.044 1 97.5 222 ASN B O 1
ATOM 4451 N N . PRO B 1 223 ? -4.309 -23.578 -3.227 1 98.38 223 PRO B N 1
ATOM 4452 C CA . PRO B 1 223 ? -5.488 -22.703 -3.127 1 98.38 223 PRO B CA 1
ATOM 4453 C C . PRO B 1 223 ? -6.426 -23.125 -1.996 1 98.38 223 PRO B C 1
ATOM 4455 O O . PRO B 1 223 ? -7.137 -22.281 -1.438 1 98.38 223 PRO B O 1
ATOM 4458 N N . GLU B 1 224 ? -6.406 -24.344 -1.637 1 97.94 224 GLU B N 1
ATOM 4459 C CA . GLU B 1 224 ? -7.312 -24.828 -0.596 1 97.94 224 GLU B CA 1
ATOM 4460 C C . GLU B 1 224 ? -6.895 -24.297 0.778 1 97.94 224 GLU B C 1
ATOM 4462 O O . GLU B 1 224 ? -7.68 -24.359 1.729 1 97.94 224 GLU B O 1
ATOM 4467 N N . ASP B 1 225 ? -5.715 -23.828 0.867 1 97.81 225 ASP B N 1
ATOM 4468 C CA . ASP B 1 225 ? -5.18 -23.391 2.148 1 97.81 225 ASP B CA 1
ATOM 4469 C C . ASP B 1 225 ? -5.586 -21.953 2.445 1 97.81 225 ASP B C 1
ATOM 4471 O O . ASP B 1 225 ? -5.109 -21.344 3.41 1 97.81 225 ASP B O 1
ATOM 4475 N N . VAL B 1 226 ? -6.434 -21.359 1.638 1 98 226 VAL B N 1
ATOM 4476 C CA . VAL B 1 226 ? -6.863 -19.984 1.856 1 98 226 VAL B CA 1
ATOM 4477 C C . VAL B 1 226 ? -8.383 -19.906 1.87 1 98 226 VAL B C 1
ATOM 4479 O O . VAL B 1 226 ? -8.984 -19.172 1.075 1 98 226 VAL B O 1
ATOM 4482 N N . PRO B 1 227 ? -8.977 -20.562 2.828 1 98.38 227 PRO B N 1
ATOM 4483 C CA . PRO B 1 227 ? -10.445 -20.625 2.869 1 98.38 227 PRO B CA 1
ATOM 4484 C C . PRO B 1 227 ? -11.094 -19.266 3.027 1 98.38 227 PRO B C 1
ATOM 4486 O O . PRO B 1 227 ? -12.203 -19.047 2.551 1 98.38 227 PRO B O 1
ATOM 4489 N N . GLU B 1 228 ? -10.438 -18.312 3.65 1 98.25 228 GLU B N 1
ATOM 4490 C CA . GLU B 1 228 ? -10.984 -16.969 3.836 1 98.25 228 GLU B CA 1
ATOM 4491 C C . GLU B 1 228 ? -11.258 -16.297 2.496 1 98.25 228 GLU B C 1
ATOM 4493 O O . GLU B 1 228 ? -12.32 -15.719 2.293 1 98.25 228 GLU B O 1
ATOM 4498 N N . THR B 1 229 ? -10.297 -16.406 1.613 1 98.69 229 THR B N 1
ATOM 4499 C CA . THR B 1 229 ? -10.461 -15.781 0.304 1 98.69 229 THR B CA 1
ATOM 4500 C C . THR B 1 229 ? -11.539 -16.5 -0.503 1 98.69 229 THR B C 1
ATOM 4502 O O . THR B 1 229 ? -12.312 -15.859 -1.218 1 98.69 229 THR B O 1
ATOM 4505 N N . ILE B 1 230 ? -11.586 -17.844 -0.394 1 98.81 230 ILE B N 1
ATOM 4506 C CA . ILE B 1 230 ? -12.602 -18.625 -1.095 1 98.81 230 ILE B CA 1
ATOM 4507 C C . ILE B 1 230 ? -13.992 -18.141 -0.681 1 98.81 230 ILE B C 1
ATOM 4509 O O . ILE B 1 230 ? -14.859 -17.906 -1.531 1 98.81 230 ILE B O 1
ATOM 4513 N N . GLN B 1 231 ? -14.164 -17.953 0.58 1 98.69 231 GLN B N 1
ATOM 4514 C CA . GLN B 1 231 ? -15.453 -17.516 1.103 1 98.69 231 GLN B CA 1
ATOM 4515 C C . GLN B 1 231 ? -15.789 -16.109 0.599 1 98.69 231 GLN B C 1
ATOM 4517 O O . GLN B 1 231 ? -16.938 -15.836 0.231 1 98.69 231 GLN B O 1
ATOM 4522 N N . THR B 1 232 ? -14.836 -15.25 0.643 1 98.75 232 THR B N 1
ATOM 4523 C CA . THR B 1 232 ? -15.039 -13.891 0.163 1 98.75 232 THR B CA 1
ATOM 4524 C C . THR B 1 232 ? -15.438 -13.891 -1.309 1 98.75 232 THR B C 1
ATOM 4526 O O . THR B 1 232 ? -16.406 -13.234 -1.69 1 98.75 232 THR B O 1
ATOM 4529 N N . VAL B 1 233 ? -14.75 -14.641 -2.123 1 98.81 233 VAL B N 1
ATOM 4530 C CA . VAL B 1 233 ? -15.016 -14.711 -3.555 1 98.81 233 VAL B CA 1
ATOM 4531 C C . VAL B 1 233 ? -16.422 -15.281 -3.789 1 98.81 233 VAL B C 1
ATOM 4533 O O . VAL B 1 233 ? -17.188 -14.734 -4.582 1 98.81 233 VAL B O 1
ATOM 4536 N N . ALA B 1 234 ? -16.75 -16.328 -3.068 1 98.69 234 ALA B N 1
ATOM 4537 C CA . ALA B 1 234 ? -18.062 -16.938 -3.203 1 98.69 234 ALA B CA 1
ATOM 4538 C C . ALA B 1 234 ? -19.172 -15.938 -2.918 1 98.69 234 ALA B C 1
ATOM 4540 O O . ALA B 1 234 ? -20.188 -15.914 -3.613 1 98.69 234 ALA B O 1
ATOM 4541 N N . SER B 1 235 ? -18.953 -15.102 -1.924 1 98.31 235 SER B N 1
ATOM 4542 C CA . SER B 1 235 ? -19.953 -14.125 -1.507 1 98.31 235 SER B CA 1
ATOM 4543 C C . SER B 1 235 ? -20.062 -12.992 -2.514 1 98.31 235 SER B C 1
ATOM 4545 O O . SER B 1 235 ? -21.109 -12.336 -2.607 1 98.31 235 SER B O 1
ATOM 4547 N N . LEU B 1 236 ? -19.047 -12.773 -3.287 1 98.19 236 LEU B N 1
ATOM 4548 C CA . LEU B 1 236 ? -19 -11.609 -4.168 1 98.19 236 LEU B CA 1
ATOM 4549 C C . LEU B 1 236 ? -19.516 -11.969 -5.562 1 98.19 236 LEU B C 1
ATOM 4551 O O . LEU B 1 236 ? -19.859 -11.086 -6.344 1 98.19 236 LEU B O 1
ATOM 4555 N N . ILE B 1 237 ? -19.5 -13.258 -5.867 1 98 237 ILE B N 1
ATOM 4556 C CA . ILE B 1 237 ? -19.984 -13.711 -7.168 1 98 237 ILE B CA 1
ATOM 4557 C C . ILE B 1 237 ? -21.453 -13.32 -7.336 1 98 237 ILE B C 1
ATOM 4559 O O . ILE B 1 237 ? -22.281 -13.609 -6.469 1 98 237 ILE B O 1
ATOM 4563 N N . GLY B 1 238 ? -21.719 -12.609 -8.422 1 96.12 238 GLY B N 1
ATOM 4564 C CA . GLY B 1 238 ? -23.078 -12.188 -8.695 1 96.12 238 GLY B CA 1
ATOM 4565 C C . GLY B 1 238 ? -23.406 -10.812 -8.133 1 96.12 238 GLY B C 1
ATOM 4566 O O . GLY B 1 238 ? -24.438 -10.227 -8.453 1 96.12 238 GLY B O 1
ATOM 4567 N N . GLU B 1 239 ? -22.5 -10.359 -7.336 1 95.69 239 GLU B N 1
ATOM 4568 C CA . GLU B 1 239 ? -22.719 -9.047 -6.727 1 95.69 239 GLU B CA 1
ATOM 4569 C C . GLU B 1 239 ? -21.906 -7.973 -7.434 1 95.69 239 GLU B C 1
ATOM 4571 O O . GLU B 1 239 ? -22.375 -6.855 -7.637 1 95.69 239 GLU B O 1
ATOM 4576 N N . VAL B 1 240 ? -20.734 -8.258 -7.77 1 96.25 240 VAL B N 1
ATOM 4577 C CA . VAL B 1 240 ? -19.812 -7.348 -8.445 1 96.25 240 VAL B CA 1
ATOM 4578 C C . VAL B 1 240 ? -18.984 -8.117 -9.469 1 96.25 240 VAL B C 1
ATOM 4580 O O . VAL B 1 240 ? -18.672 -9.297 -9.266 1 96.25 240 VAL B O 1
ATOM 4583 N N . PRO B 1 241 ? -18.609 -7.473 -10.562 1 98.31 241 PRO B N 1
ATOM 4584 C CA . PRO B 1 241 ? -17.734 -8.141 -11.523 1 98.31 241 PRO B CA 1
ATOM 4585 C C . PRO B 1 241 ? -16.438 -8.633 -10.883 1 98.31 241 PRO B C 1
ATOM 4587 O O . PRO B 1 241 ? -15.852 -7.941 -10.039 1 98.31 241 PRO B O 1
ATOM 4590 N N . LEU B 1 242 ? -16.047 -9.836 -11.281 1 98.69 242 LEU B N 1
ATOM 4591 C CA . LEU B 1 242 ? -14.906 -10.469 -10.633 1 98.69 242 LEU B CA 1
ATOM 4592 C C . LEU B 1 242 ? -13.93 -11.016 -11.672 1 98.69 242 LEU B C 1
ATOM 4594 O O . LEU B 1 242 ? -14.352 -11.625 -12.664 1 98.69 242 LEU B O 1
ATOM 4598 N N . PHE B 1 243 ? -12.617 -10.773 -11.508 1 98.75 243 PHE B N 1
ATOM 4599 C CA . PHE B 1 243 ? -11.539 -11.266 -12.352 1 98.75 243 PHE B CA 1
ATOM 4600 C C . PHE B 1 243 ? -10.469 -11.953 -11.508 1 98.75 243 PHE B C 1
ATOM 4602 O O . PHE B 1 243 ? -9.953 -11.367 -10.555 1 98.75 243 PHE B O 1
ATOM 4609 N N . GLY B 1 244 ? -10.156 -13.164 -11.781 1 98.69 244 GLY B N 1
ATOM 4610 C CA . GLY B 1 244 ? -9.125 -13.898 -11.07 1 98.69 244 GLY B CA 1
ATOM 4611 C C . GLY B 1 244 ? -7.918 -14.219 -11.93 1 98.69 244 GLY B C 1
ATOM 4612 O O . GLY B 1 244 ? -8.062 -14.57 -13.102 1 98.69 244 GLY B O 1
ATOM 4613 N N . ILE B 1 245 ? -6.715 -14.141 -11.352 1 98.12 245 ILE B N 1
ATOM 4614 C CA . ILE B 1 245 ? -5.477 -14.414 -12.07 1 98.12 245 ILE B CA 1
ATOM 4615 C C . ILE B 1 245 ? -4.648 -15.438 -11.297 1 98.12 245 ILE B C 1
ATOM 4617 O O . ILE B 1 245 ? -4.363 -15.25 -10.117 1 98.12 245 ILE B O 1
ATOM 4621 N N . CYS B 1 246 ? -4.207 -16.531 -11.93 1 97.75 246 CYS B N 1
ATOM 4622 C CA . CYS B 1 246 ? -3.35 -17.578 -11.383 1 97.75 246 CYS B CA 1
ATOM 4623 C C . CYS B 1 246 ? -3.969 -18.188 -10.133 1 97.75 246 CYS B C 1
ATOM 4625 O O . CYS B 1 246 ? -4.973 -18.891 -10.211 1 97.75 246 CYS B O 1
ATOM 4627 N N . LEU B 1 247 ? -3.5 -17.812 -8.93 1 98.75 247 LEU B N 1
ATOM 4628 C CA . LEU B 1 247 ? -4.176 -18.312 -7.738 1 98.75 247 LEU B CA 1
ATOM 4629 C C . LEU B 1 247 ? -5.629 -17.859 -7.703 1 98.75 247 LEU B C 1
ATOM 4631 O O . LEU B 1 247 ? -6.516 -18.609 -7.312 1 98.75 247 LEU B O 1
ATOM 4635 N N . GLY B 1 248 ? -5.906 -16.656 -8.102 1 98.81 248 GLY B N 1
ATOM 4636 C CA . GLY B 1 248 ? -7.262 -16.125 -8.172 1 98.81 248 GLY B CA 1
ATOM 4637 C C . GLY B 1 248 ? -8.172 -16.953 -9.062 1 98.81 248 GLY B C 1
ATOM 4638 O O . GLY B 1 248 ? -9.375 -17.062 -8.805 1 98.81 248 GLY B O 1
ATOM 4639 N N . HIS B 1 249 ? -7.621 -17.531 -10.109 1 98.75 249 HIS B N 1
ATOM 4640 C CA . HIS B 1 249 ? -8.328 -18.453 -10.992 1 98.75 249 HIS B CA 1
ATOM 4641 C C . HIS B 1 249 ? -8.789 -19.703 -10.242 1 98.75 249 HIS B C 1
ATOM 4643 O O . HIS B 1 249 ? -9.945 -20.109 -10.352 1 98.75 249 HIS B O 1
ATOM 4649 N N . GLN B 1 250 ? -7.883 -20.219 -9.5 1 98.88 250 GLN B N 1
ATOM 4650 C CA . GLN B 1 250 ? -8.172 -21.422 -8.727 1 98.88 250 GLN B CA 1
ATOM 4651 C C . GLN B 1 250 ? -9.172 -21.125 -7.613 1 98.88 250 GLN B C 1
ATOM 4653 O O . GLN B 1 250 ? -10.062 -21.938 -7.344 1 98.88 250 GLN B O 1
ATOM 4658 N N . LEU B 1 251 ? -9.031 -19.984 -7.012 1 98.88 251 LEU B N 1
ATOM 4659 C CA . LEU B 1 251 ? -9.93 -19.609 -5.926 1 98.88 251 LEU B CA 1
ATOM 4660 C C . LEU B 1 251 ? -11.352 -19.391 -6.445 1 98.88 251 LEU B C 1
ATOM 4662 O O . LEU B 1 251 ? -12.32 -19.734 -5.773 1 98.88 251 LEU B O 1
ATOM 4666 N N . LEU B 1 252 ? -11.469 -18.797 -7.617 1 98.81 252 LEU B N 1
ATOM 4667 C CA . LEU B 1 252 ? -12.781 -18.656 -8.234 1 98.81 252 LEU B CA 1
ATOM 4668 C C . LEU B 1 252 ? -13.414 -20.016 -8.484 1 98.81 252 LEU B C 1
ATOM 4670 O O . LEU B 1 252 ? -14.594 -20.219 -8.219 1 98.81 252 LEU B O 1
ATOM 4674 N N . ALA B 1 253 ? -12.625 -20.953 -8.984 1 98.88 253 ALA B N 1
ATOM 4675 C CA . ALA B 1 253 ? -13.109 -22.297 -9.258 1 98.88 253 ALA B CA 1
ATOM 4676 C C . ALA B 1 253 ? -13.609 -22.969 -7.977 1 98.88 253 ALA B C 1
ATOM 4678 O O . ALA B 1 253 ? -14.711 -23.516 -7.945 1 98.88 253 ALA B O 1
ATOM 4679 N N . LEU B 1 254 ? -12.797 -22.859 -6.941 1 98.88 254 LEU B N 1
ATOM 4680 C CA . LEU B 1 254 ? -13.164 -23.469 -5.66 1 98.88 254 LEU B CA 1
ATOM 4681 C C . LEU B 1 254 ? -14.43 -22.812 -5.105 1 98.88 254 LEU B C 1
ATOM 4683 O O . LEU B 1 254 ? -15.297 -23.5 -4.566 1 98.88 254 LEU B O 1
ATOM 4687 N N . ALA B 1 255 ? -14.531 -21.516 -5.234 1 98.75 255 ALA B N 1
ATOM 4688 C CA . ALA B 1 255 ? -15.688 -20.766 -4.742 1 98.75 255 ALA B CA 1
ATOM 4689 C C . ALA B 1 255 ? -16.969 -21.234 -5.426 1 98.75 255 ALA B C 1
ATOM 4691 O O . ALA B 1 255 ? -18.047 -21.141 -4.852 1 98.75 255 ALA B O 1
ATOM 4692 N N . CYS B 1 256 ? -16.859 -21.797 -6.605 1 98.56 256 CYS B N 1
ATOM 4693 C CA . CYS B 1 256 ? -18.016 -22.219 -7.383 1 98.56 256 CYS B CA 1
ATOM 4694 C C . CYS B 1 256 ? -18.266 -23.719 -7.215 1 98.56 256 CYS B C 1
ATOM 4696 O O . CYS B 1 256 ? -19.188 -24.266 -7.828 1 98.56 256 CYS B O 1
ATOM 4698 N N . GLY B 1 257 ? -17.391 -24.391 -6.461 1 98.25 257 GLY B N 1
ATOM 4699 C CA . GLY B 1 257 ? -17.641 -25.781 -6.145 1 98.25 257 GLY B CA 1
ATOM 4700 C C . GLY B 1 257 ? -16.75 -26.734 -6.898 1 98.25 257 GLY B C 1
ATOM 4701 O O . GLY B 1 257 ? -16.828 -27.953 -6.723 1 98.25 257 GLY B O 1
ATOM 4702 N N . ALA B 1 258 ? -15.883 -26.219 -7.773 1 98.62 258 ALA B N 1
ATOM 4703 C CA . ALA B 1 258 ? -14.922 -27.078 -8.453 1 98.62 258 ALA B CA 1
ATOM 4704 C C . ALA B 1 258 ? -13.797 -27.5 -7.516 1 98.62 258 ALA B C 1
ATOM 4706 O O . ALA B 1 258 ? -13.758 -27.094 -6.355 1 98.62 258 ALA B O 1
ATOM 4707 N N . THR B 1 259 ? -12.898 -28.359 -7.992 1 98.5 259 THR B N 1
ATOM 4708 C CA . THR B 1 259 ? -11.781 -28.844 -7.188 1 98.5 259 THR B CA 1
ATOM 4709 C C . THR B 1 259 ? -10.453 -28.547 -7.887 1 98.5 259 THR B C 1
ATOM 4711 O O . THR B 1 259 ? -10.43 -28.203 -9.07 1 98.5 259 THR B O 1
ATOM 4714 N N . THR B 1 260 ? -9.406 -28.594 -7.133 1 98.31 260 THR B N 1
ATOM 4715 C CA . THR B 1 260 ? -8.062 -28.406 -7.656 1 98.31 260 THR B CA 1
ATOM 4716 C C . THR B 1 260 ? -7.164 -29.578 -7.273 1 98.31 260 THR B C 1
ATOM 4718 O O . THR B 1 260 ? -7.469 -30.312 -6.336 1 98.31 260 THR B O 1
ATOM 4721 N N . SER B 1 261 ? -6.094 -29.781 -7.996 1 97.5 261 SER B N 1
ATOM 4722 C CA . SER B 1 261 ? -5.113 -30.812 -7.707 1 97.5 261 SER B CA 1
ATOM 4723 C C . SER B 1 261 ? -3.695 -30.328 -7.992 1 97.5 261 SER B C 1
ATOM 4725 O O . SER B 1 261 ? -3.494 -29.406 -8.781 1 97.5 261 SER B O 1
ATOM 4727 N N . LYS B 1 262 ? -2.805 -30.938 -7.305 1 94.94 262 LYS B N 1
ATOM 4728 C CA . LYS B 1 262 ? -1.397 -30.609 -7.512 1 94.94 262 LYS B CA 1
ATOM 4729 C C . LYS B 1 262 ? -0.874 -31.234 -8.805 1 94.94 262 LYS B C 1
ATOM 4731 O O . LYS B 1 262 ? -1.154 -32.406 -9.094 1 94.94 262 LYS B O 1
ATOM 4736 N N . LEU B 1 263 ? -0.129 -30.406 -9.578 1 93.5 263 LEU B N 1
ATOM 4737 C CA . LEU B 1 263 ? 0.531 -30.922 -10.781 1 93.5 263 LEU B CA 1
ATOM 4738 C C . LEU B 1 263 ? 1.78 -31.719 -10.414 1 93.5 263 LEU B C 1
ATOM 4740 O O . LEU B 1 263 ? 2.4 -31.469 -9.375 1 93.5 263 LEU B O 1
ATOM 4744 N N . ARG B 1 264 ? 2.082 -32.688 -11.281 1 85.94 264 ARG B N 1
ATOM 4745 C CA . ARG B 1 264 ? 3.314 -33.438 -11.086 1 85.94 264 ARG B CA 1
ATOM 4746 C C . ARG B 1 264 ? 4.523 -32.531 -11.023 1 85.94 264 ARG B C 1
ATOM 4748 O O . ARG B 1 264 ? 5.383 -32.656 -10.156 1 85.94 264 ARG B O 1
ATOM 4755 N N . PHE B 1 265 ? 4.473 -31.672 -12.07 1 84 265 PHE B N 1
ATOM 4756 C CA . PHE B 1 265 ? 5.434 -30.578 -12.031 1 84 265 PHE B CA 1
ATOM 4757 C C . PHE B 1 265 ? 4.789 -29.281 -12.492 1 84 265 PHE B C 1
ATOM 4759 O O . PHE B 1 265 ? 3.93 -29.281 -13.375 1 84 265 PHE B O 1
ATOM 4766 N N . GLY B 1 266 ? 4.859 -28.281 -11.828 1 90 266 GLY B N 1
ATOM 4767 C CA . GLY B 1 266 ? 4.242 -26.984 -12.047 1 90 266 GLY B CA 1
ATOM 4768 C C . GLY B 1 266 ? 4.582 -26.375 -13.391 1 90 266 GLY B C 1
ATOM 4769 O O . GLY B 1 266 ? 5.477 -26.859 -14.086 1 90 266 GLY B O 1
ATOM 4770 N N . HIS B 1 267 ? 3.738 -25.594 -13.945 1 90.56 267 HIS B N 1
ATOM 4771 C CA . HIS B 1 267 ? 4.047 -24.781 -15.117 1 90.56 267 HIS B CA 1
ATOM 4772 C C . HIS B 1 267 ? 4.801 -23.516 -14.719 1 90.56 267 HIS B C 1
ATOM 4774 O O . HIS B 1 267 ? 4.25 -22.641 -14.039 1 90.56 267 HIS B O 1
ATOM 4780 N N . ARG B 1 268 ? 6.031 -23.453 -15.086 1 89.44 268 ARG B N 1
ATOM 4781 C CA . ARG B 1 268 ? 6.871 -22.312 -14.734 1 89.44 268 ARG B CA 1
ATOM 4782 C C . ARG B 1 268 ? 7.719 -21.875 -15.922 1 89.44 268 ARG B C 1
ATOM 4784 O O . ARG B 1 268 ? 8.57 -22.625 -16.406 1 89.44 268 ARG B O 1
ATOM 4791 N N . GLY B 1 269 ? 7.418 -20.641 -16.312 1 86.69 269 GLY B N 1
ATOM 4792 C CA . GLY B 1 269 ? 8.164 -20.125 -17.438 1 86.69 269 GLY B CA 1
ATOM 4793 C C . GLY B 1 269 ? 7.355 -19.156 -18.281 1 86.69 269 GLY B C 1
ATOM 4794 O O . GLY B 1 269 ? 6.215 -18.828 -17.953 1 86.69 269 GLY B O 1
ATOM 4795 N N . SER B 1 270 ? 7.914 -18.641 -19.391 1 85.5 270 SER B N 1
ATOM 4796 C CA . SER B 1 270 ? 7.293 -17.625 -20.219 1 85.5 270 SER B CA 1
ATOM 4797 C C . SER B 1 270 ? 6.895 -18.172 -21.578 1 85.5 270 SER B C 1
ATOM 4799 O O . SER B 1 270 ? 6.602 -17.406 -22.5 1 85.5 270 SER B O 1
ATOM 4801 N N . ASN B 1 271 ? 6.77 -19.484 -21.734 1 87.06 271 ASN B N 1
ATOM 4802 C CA . ASN B 1 271 ? 6.562 -20.062 -23.062 1 87.06 271 ASN B CA 1
ATOM 4803 C C . ASN B 1 271 ? 5.453 -21.109 -23.031 1 87.06 271 ASN B C 1
ATOM 4805 O O . ASN B 1 271 ? 5.551 -22.141 -23.703 1 87.06 271 ASN B O 1
ATOM 4809 N N . HIS B 1 272 ? 4.449 -20.875 -22.344 1 91.5 272 HIS B N 1
ATOM 4810 C CA . HIS B 1 272 ? 3.35 -21.828 -22.234 1 91.5 272 HIS B CA 1
ATOM 4811 C C . HIS B 1 272 ? 2.207 -21.453 -23.172 1 91.5 272 HIS B C 1
ATOM 4813 O O . HIS B 1 272 ? 1.55 -20.438 -22.984 1 91.5 272 HIS B O 1
ATOM 4819 N N . PRO B 1 273 ? 1.971 -22.266 -24.156 1 94.62 273 PRO B N 1
ATOM 4820 C CA . PRO B 1 273 ? 0.882 -21.969 -25.094 1 94.62 273 PRO B CA 1
ATOM 4821 C C . PRO B 1 273 ? -0.496 -22.281 -24.516 1 94.62 273 PRO B C 1
ATOM 4823 O O . PRO B 1 273 ? -0.697 -23.344 -23.922 1 94.62 273 PRO B O 1
ATOM 4826 N N . VAL B 1 274 ? -1.417 -21.375 -24.656 1 95.88 274 VAL B N 1
ATOM 4827 C CA . VAL B 1 274 ? -2.793 -21.5 -24.188 1 95.88 274 VAL B CA 1
ATOM 4828 C C . VAL B 1 274 ? -3.76 -21.219 -25.328 1 95.88 274 VAL B C 1
ATOM 4830 O O . VAL B 1 274 ? -3.564 -20.281 -26.109 1 95.88 274 VAL B O 1
ATOM 4833 N N . ARG B 1 275 ? -4.773 -22.016 -25.438 1 96.69 275 ARG B N 1
ATOM 4834 C CA . ARG B 1 275 ? -5.777 -21.875 -26.484 1 96.69 275 ARG B CA 1
ATOM 4835 C C . ARG B 1 275 ? -7.086 -21.328 -25.922 1 96.69 275 ARG B C 1
ATOM 4837 O O . ARG B 1 275 ? -7.602 -21.859 -24.922 1 96.69 275 ARG B O 1
ATOM 4844 N N . GLU B 1 276 ? -7.551 -20.312 -26.5 1 95.25 276 GLU B N 1
ATOM 4845 C CA . GLU B 1 276 ? -8.922 -19.875 -26.234 1 95.25 276 GLU B CA 1
ATOM 4846 C C . GLU B 1 276 ? -9.922 -20.734 -27 1 95.25 276 GLU B C 1
ATOM 4848 O O . GLU B 1 276 ? -9.883 -20.797 -28.234 1 95.25 276 GLU B O 1
ATOM 4853 N N . ILE B 1 277 ? -10.836 -21.234 -26.344 1 96.56 277 ILE B N 1
ATOM 4854 C CA . ILE B 1 277 ? -11.711 -22.25 -26.906 1 96.56 277 ILE B CA 1
ATOM 4855 C C . ILE B 1 277 ? -12.648 -21.625 -27.938 1 96.56 277 ILE B C 1
ATOM 4857 O O . ILE B 1 277 ? -12.875 -22.172 -29.016 1 96.56 277 ILE B O 1
ATOM 4861 N N . GLU B 1 278 ? -13.172 -20.516 -27.594 1 94.06 278 GLU B N 1
ATOM 4862 C CA . GLU B 1 278 ? -14.172 -19.859 -28.438 1 94.06 278 GLU B CA 1
ATOM 4863 C C . GLU B 1 278 ? -13.586 -19.469 -29.797 1 94.06 278 GLU B C 1
ATOM 4865 O O . GLU B 1 278 ? -14.227 -19.656 -30.828 1 94.06 278 GLU B O 1
ATOM 4870 N N . THR B 1 279 ? -12.383 -19.031 -29.859 1 93 279 THR B N 1
ATOM 4871 C CA . THR B 1 279 ? -11.812 -18.469 -31.078 1 93 279 THR B CA 1
ATOM 4872 C C . THR B 1 279 ? -10.797 -19.422 -31.703 1 93 279 THR B C 1
ATOM 4874 O O . THR B 1 279 ? -10.477 -19.312 -32.875 1 93 279 THR B O 1
ATOM 4877 N N . GLY B 1 280 ? -10.156 -20.234 -30.875 1 93.88 280 GLY B N 1
ATOM 4878 C CA . GLY B 1 280 ? -9.086 -21.109 -31.328 1 93.88 280 GLY B CA 1
ATOM 4879 C C . GLY B 1 280 ? -7.719 -20.438 -31.297 1 93.88 280 GLY B C 1
ATOM 4880 O O . GLY B 1 280 ? -6.707 -21.078 -31.594 1 93.88 280 GLY B O 1
ATOM 4881 N N . ARG B 1 281 ? -7.742 -19.266 -30.859 1 92.38 281 ARG B N 1
ATOM 4882 C CA . ARG B 1 281 ? -6.496 -18.5 -30.797 1 92.38 281 ARG B CA 1
ATOM 4883 C C . ARG B 1 281 ? -5.543 -19.078 -29.766 1 92.38 281 ARG B C 1
ATOM 4885 O O . ARG B 1 281 ? -5.969 -19.469 -28.672 1 92.38 281 ARG B O 1
ATOM 4892 N N . ILE B 1 282 ? -4.234 -19.109 -30.172 1 93.88 282 ILE B N 1
ATOM 4893 C CA . ILE B 1 282 ? -3.207 -19.609 -29.266 1 93.88 282 ILE B CA 1
ATOM 4894 C C . ILE B 1 282 ? -2.293 -18.453 -28.859 1 93.88 282 ILE B C 1
ATOM 4896 O O . ILE B 1 282 ? -1.766 -17.734 -29.703 1 93.88 282 ILE B O 1
ATOM 4900 N N . ASP B 1 283 ? -2.133 -18.281 -27.562 1 91.25 283 ASP B N 1
ATOM 4901 C CA . ASP B 1 283 ? -1.231 -17.266 -27.016 1 91.25 283 ASP B CA 1
ATOM 4902 C C . 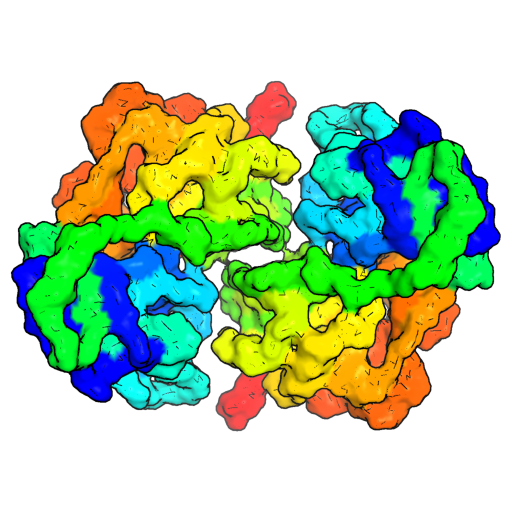ASP B 1 283 ? -0.104 -17.922 -26.219 1 91.25 283 ASP B C 1
ATOM 4904 O O . ASP B 1 283 ? -0.325 -18.906 -25.516 1 91.25 283 ASP B O 1
ATOM 4908 N N . ILE B 1 284 ? 1.095 -17.391 -26.391 1 91 284 ILE B N 1
ATOM 4909 C CA . ILE B 1 284 ? 2.193 -17.781 -25.516 1 91 284 ILE B CA 1
ATOM 4910 C C . ILE B 1 284 ? 2.117 -17.016 -24.203 1 91 284 ILE B C 1
ATOM 4912 O O . ILE B 1 284 ? 2.021 -15.789 -24.203 1 91 284 ILE B O 1
ATOM 4916 N N . THR B 1 285 ? 2.104 -17.75 -23.109 1 91.25 285 THR B N 1
ATOM 4917 C CA . THR B 1 285 ? 1.821 -17.094 -21.828 1 91.25 285 THR B CA 1
ATOM 4918 C C . THR B 1 285 ? 2.934 -17.375 -20.828 1 91.25 285 THR B C 1
ATOM 4920 O O . THR B 1 285 ? 3.684 -18.344 -20.969 1 91.25 285 THR B O 1
ATOM 4923 N N . ALA B 1 286 ? 3.043 -16.422 -19.844 1 89.94 286 ALA B N 1
ATOM 4924 C CA . ALA B 1 286 ? 3.883 -16.625 -18.656 1 89.94 286 ALA B CA 1
ATOM 4925 C C . ALA B 1 286 ? 3.096 -17.297 -17.547 1 89.94 286 ALA B C 1
ATOM 4927 O O . ALA B 1 286 ? 1.932 -16.969 -17.312 1 89.94 286 ALA B O 1
ATOM 4928 N N . GLN B 1 287 ? 3.75 -18.312 -16.953 1 92.19 287 GLN B N 1
ATOM 4929 C CA . GLN B 1 287 ? 3.045 -19.062 -15.922 1 92.19 287 GLN B CA 1
ATOM 4930 C C . GLN B 1 287 ? 3.971 -19.375 -14.75 1 92.19 287 GLN B C 1
ATOM 4932 O O . GLN B 1 287 ? 5.188 -19.469 -14.922 1 92.19 287 GLN B O 1
ATOM 4937 N N . ASN B 1 288 ? 3.389 -19.484 -13.586 1 92.69 288 ASN B N 1
ATOM 4938 C CA . ASN B 1 288 ? 4.031 -19.953 -12.359 1 92.69 288 ASN B CA 1
ATOM 4939 C C . ASN B 1 288 ? 3.012 -20.516 -11.375 1 92.69 288 ASN B C 1
ATOM 4941 O O . ASN B 1 288 ? 2.492 -19.797 -10.531 1 92.69 288 ASN B O 1
ATOM 4945 N N . HIS B 1 289 ? 2.752 -21.781 -11.531 1 95.06 289 HIS B N 1
ATOM 4946 C CA . HIS B 1 289 ? 1.798 -22.406 -10.625 1 95.06 289 HIS B CA 1
ATOM 4947 C C . HIS B 1 289 ? 2.062 -23.906 -10.5 1 95.06 289 HIS B C 1
ATOM 4949 O O . HIS B 1 289 ? 2.604 -24.516 -11.422 1 95.06 289 HIS B O 1
ATOM 4955 N N . GLY B 1 290 ? 1.696 -24.453 -9.406 1 95.5 290 GLY B N 1
ATOM 4956 C CA . GLY B 1 290 ? 1.872 -25.875 -9.133 1 95.5 290 GLY B CA 1
ATOM 4957 C C . GLY B 1 290 ? 0.561 -26.625 -8.977 1 95.5 290 GLY B C 1
ATOM 4958 O O . GLY B 1 290 ? 0.55 -27.844 -8.812 1 95.5 290 GLY B O 1
ATOM 4959 N N . TYR B 1 291 ? -0.545 -25.953 -9.031 1 97.44 291 TYR B N 1
ATOM 4960 C CA . TYR B 1 291 ? -1.877 -26.531 -8.922 1 97.44 291 TYR B CA 1
ATOM 4961 C C . TYR B 1 291 ? -2.725 -26.188 -10.148 1 97.44 291 TYR B C 1
ATOM 4963 O O . TYR B 1 291 ? -2.428 -25.234 -10.867 1 97.44 291 TYR B O 1
ATOM 4971 N N . THR B 1 292 ? -3.721 -27 -10.391 1 98 292 THR B N 1
ATOM 4972 C CA . THR B 1 292 ? -4.637 -26.781 -11.508 1 98 292 THR B CA 1
ATOM 4973 C C . THR B 1 292 ? -6.07 -27.094 -11.102 1 98 292 THR B C 1
ATOM 4975 O O . THR B 1 292 ? -6.301 -27.812 -10.117 1 98 292 THR B O 1
ATOM 4978 N N . VAL B 1 293 ? -7.004 -26.531 -11.789 1 98.69 293 VAL B N 1
ATOM 4979 C CA . VAL B 1 293 ? -8.414 -26.875 -11.625 1 98.69 293 VAL B CA 1
ATOM 4980 C C . VAL B 1 293 ? -8.703 -28.203 -12.312 1 98.69 293 VAL B C 1
ATOM 4982 O O . VAL B 1 293 ? -8.242 -28.453 -13.43 1 98.69 293 VAL B O 1
ATOM 4985 N N . ASP B 1 294 ? -9.461 -29.047 -11.625 1 98.25 294 ASP B N 1
ATOM 4986 C CA . ASP B 1 294 ? -9.828 -30.328 -12.211 1 98.25 294 ASP B CA 1
ATOM 4987 C C . ASP B 1 294 ? -10.922 -30.156 -13.266 1 98.25 294 ASP B C 1
ATOM 4989 O O . ASP B 1 294 ? -12.031 -29.734 -12.945 1 98.25 294 ASP B O 1
ATOM 4993 N N . LEU B 1 295 ? -10.594 -30.562 -14.414 1 97.38 295 LEU B N 1
ATOM 4994 C CA . LEU B 1 295 ? -11.508 -30.375 -15.539 1 97.38 295 LEU B CA 1
ATOM 4995 C C . LEU B 1 295 ? -12.852 -31.031 -15.273 1 97.38 295 LEU B C 1
ATOM 4997 O O . LEU B 1 295 ? -13.898 -30.422 -15.469 1 97.38 295 LEU B O 1
ATOM 5001 N N . ASP B 1 296 ? -12.891 -32.219 -14.789 1 97.06 296 ASP B N 1
ATOM 5002 C CA . ASP B 1 296 ? -14.117 -33 -14.578 1 97.06 296 ASP B CA 1
ATOM 5003 C C . ASP B 1 296 ? -15 -32.344 -13.516 1 97.06 296 ASP B C 1
ATOM 5005 O O . ASP B 1 296 ? -16.219 -32.531 -13.516 1 97.06 296 ASP B O 1
ATOM 5009 N N . SER B 1 297 ? -14.383 -31.578 -12.672 1 97.75 297 SER B N 1
ATOM 5010 C CA . SER B 1 297 ? -15.125 -30.984 -11.555 1 97.75 297 SER B CA 1
ATOM 5011 C C . SER B 1 297 ? -15.945 -29.797 -12.008 1 97.75 297 SER B C 1
ATOM 5013 O O . SER B 1 297 ? -16.828 -29.328 -11.281 1 97.75 297 SER B O 1
ATOM 5015 N N . ILE B 1 298 ? -15.727 -29.281 -13.141 1 97.5 298 ILE B N 1
ATOM 5016 C CA . ILE B 1 298 ? -16.391 -28.109 -13.672 1 97.5 298 ILE B CA 1
ATOM 5017 C C . ILE B 1 298 ? -17.828 -28.453 -14.039 1 97.5 298 ILE B C 1
ATOM 5019 O O . ILE B 1 298 ? -18.734 -27.625 -13.922 1 97.5 298 ILE B O 1
ATOM 5023 N N . GLU B 1 299 ? -18.219 -29.656 -14.594 1 94.56 299 GLU B N 1
ATOM 5024 C CA . GLU B 1 299 ? -19.531 -30.094 -15.086 1 94.56 299 GLU B CA 1
ATOM 5025 C C . GLU B 1 299 ? -20.609 -29.875 -14.031 1 94.56 299 GLU B C 1
ATOM 5027 O O . GLU B 1 299 ? -21.734 -29.5 -14.359 1 94.56 299 GLU B O 1
ATOM 5032 N N . GLY B 1 300 ? -20.375 -29.875 -12.75 1 91.25 300 GLY B N 1
ATOM 5033 C CA . GLY B 1 300 ? -21.359 -29.719 -11.695 1 91.25 300 GLY B CA 1
ATOM 5034 C C . GLY B 1 300 ? -21.453 -28.297 -11.172 1 91.25 300 GLY B C 1
ATOM 5035 O O . GLY B 1 300 ? -22.188 -28.031 -10.211 1 91.25 300 GLY B O 1
ATOM 5036 N N . THR B 1 301 ? -20.844 -27.406 -11.922 1 97.56 301 THR B N 1
ATOM 5037 C CA . THR B 1 301 ? -20.812 -26.016 -11.477 1 97.56 301 THR B CA 1
ATOM 5038 C C . THR B 1 301 ? -21.375 -25.094 -12.547 1 97.56 301 THR B C 1
ATOM 5040 O O . THR B 1 301 ? -21.828 -25.547 -13.594 1 97.56 301 THR B O 1
ATOM 5043 N N . GLU B 1 302 ? -21.438 -23.828 -12.266 1 98 302 GLU B N 1
ATOM 5044 C CA . GLU B 1 302 ? -21.891 -22.828 -13.227 1 98 302 GLU B CA 1
ATOM 5045 C C . GLU B 1 302 ? -20.719 -22.234 -14 1 98 302 GLU B C 1
ATOM 5047 O O . GLU B 1 302 ? -20.844 -21.125 -14.547 1 98 302 GLU B O 1
ATOM 5052 N N . LEU B 1 303 ? -19.625 -22.969 -14.008 1 98.5 303 LEU B N 1
ATOM 5053 C CA . LEU B 1 303 ? -18.438 -22.469 -14.703 1 98.5 303 LEU B CA 1
ATOM 5054 C C . LEU B 1 303 ? -18.344 -23.062 -16.109 1 98.5 303 LEU B C 1
ATOM 5056 O O . LEU B 1 303 ? -18.812 -24.188 -16.344 1 98.5 303 LEU B O 1
ATOM 5060 N N . MET B 1 304 ? -17.734 -22.297 -16.953 1 98.25 304 MET B N 1
ATOM 5061 C CA . MET B 1 304 ? -17.438 -22.719 -18.328 1 98.25 304 MET B CA 1
ATOM 5062 C C . MET B 1 304 ? -15.953 -22.594 -18.625 1 98.25 304 MET B C 1
ATOM 5064 O O . MET B 1 304 ? -15.32 -21.609 -18.25 1 98.25 304 MET B O 1
ATOM 5068 N N . LEU B 1 305 ? -15.492 -23.594 -19.25 1 98.38 305 LEU B N 1
ATOM 5069 C CA . LEU B 1 305 ? -14.102 -23.562 -19.688 1 98.38 305 LEU B CA 1
ATOM 5070 C C . LEU B 1 305 ? -13.906 -22.578 -20.828 1 98.38 305 LEU B C 1
ATOM 5072 O O . LEU B 1 305 ? -14.648 -22.594 -21.812 1 98.38 305 LEU B O 1
ATOM 5076 N N . THR B 1 306 ? -12.93 -21.688 -20.703 1 98 306 THR B N 1
ATOM 5077 C CA . THR B 1 306 ? -12.695 -20.688 -21.75 1 98 306 THR B CA 1
ATOM 5078 C C . THR B 1 306 ? -11.32 -20.891 -22.375 1 98 306 THR B C 1
ATOM 5080 O O . THR B 1 306 ? -11.117 -20.562 -23.547 1 98 306 THR B O 1
ATOM 5083 N N . HIS B 1 307 ? -10.305 -21.312 -21.594 1 97.69 307 HIS B N 1
ATOM 5084 C CA . HIS B 1 307 ? -8.945 -21.516 -22.062 1 97.69 307 HIS B CA 1
ATOM 5085 C C . HIS B 1 307 ? -8.383 -22.859 -21.609 1 97.69 307 HIS B C 1
ATOM 5087 O O . HIS B 1 307 ? -8.672 -23.312 -20.5 1 97.69 307 HIS B O 1
ATOM 5093 N N . GLU B 1 308 ? -7.562 -23.453 -22.422 1 97.81 308 GLU B N 1
ATOM 5094 C CA . GLU B 1 308 ? -6.902 -24.719 -22.078 1 97.81 308 GLU B CA 1
ATOM 5095 C C . GLU B 1 308 ? -5.434 -24.688 -22.484 1 97.81 308 GLU B C 1
ATOM 5097 O O . GLU B 1 308 ? -5.066 -24.047 -23.469 1 97.81 308 GLU B O 1
ATOM 5102 N N . ALA B 1 309 ? -4.684 -25.391 -21.734 1 97.06 309 ALA B N 1
ATOM 5103 C CA . ALA B 1 309 ? -3.275 -25.531 -22.094 1 97.06 309 ALA B CA 1
ATOM 5104 C C . ALA B 1 309 ? -3.117 -26.438 -23.312 1 97.06 309 ALA B C 1
ATOM 5106 O O . ALA B 1 309 ? -3.672 -27.531 -23.359 1 97.06 309 ALA B O 1
ATOM 5107 N N . VAL B 1 310 ? -2.312 -26.031 -24.203 1 96.44 310 VAL B N 1
ATOM 5108 C CA . VAL B 1 310 ? -2.129 -26.781 -25.438 1 96.44 310 VAL B CA 1
ATOM 5109 C C . VAL B 1 310 ? -1.308 -28.047 -25.156 1 96.44 310 VAL B C 1
ATOM 5111 O O . VAL B 1 310 ? -1.582 -29.109 -25.719 1 96.44 310 VAL B O 1
ATOM 5114 N N . ASN B 1 311 ? -0.404 -27.938 -24.25 1 93.94 311 ASN B N 1
ATOM 5115 C CA . ASN B 1 311 ? 0.57 -29 -24.016 1 93.94 311 ASN B CA 1
ATOM 5116 C C . ASN B 1 311 ? -0.052 -30.188 -23.281 1 93.94 311 ASN B C 1
ATOM 5118 O O . ASN B 1 311 ? 0.302 -31.344 -23.531 1 93.94 311 ASN B O 1
ATOM 5122 N N . ASP B 1 312 ? -0.994 -29.906 -22.375 1 94.56 312 ASP B N 1
ATOM 5123 C CA . ASP B 1 312 ? -1.42 -31.031 -21.547 1 94.56 312 ASP B CA 1
ATOM 5124 C C . ASP B 1 312 ? -2.918 -30.969 -21.266 1 94.56 312 ASP B C 1
ATOM 5126 O O . ASP B 1 312 ? -3.453 -31.797 -20.531 1 94.56 312 ASP B O 1
ATOM 5130 N N . GLY B 1 313 ? -3.535 -29.922 -21.719 1 95.5 313 GLY B N 1
ATOM 5131 C CA . GLY B 1 313 ? -4.984 -29.859 -21.641 1 95.5 313 GLY B CA 1
ATOM 5132 C C . GLY B 1 313 ? -5.484 -29.359 -20.297 1 95.5 313 GLY B C 1
ATOM 5133 O O . GLY B 1 313 ? -6.691 -29.375 -20.031 1 95.5 313 GLY B O 1
ATOM 5134 N N . THR B 1 314 ? -4.605 -28.891 -19.438 1 97.31 314 THR B N 1
ATOM 5135 C CA . THR B 1 314 ? -5.035 -28.391 -18.125 1 97.31 314 THR B CA 1
ATOM 5136 C C . THR B 1 314 ? -5.887 -27.141 -18.297 1 97.31 314 THR B C 1
ATOM 5138 O O . THR B 1 314 ? -5.84 -26.484 -19.344 1 97.31 314 THR B O 1
ATOM 5141 N N . VAL B 1 315 ? -6.734 -26.828 -17.344 1 98.38 315 VAL B N 1
ATOM 5142 C CA . VAL B 1 315 ? -7.656 -25.703 -17.375 1 98.38 315 VAL B CA 1
ATOM 5143 C C . VAL B 1 315 ? -6.883 -24.391 -17.203 1 98.38 315 VAL B C 1
ATOM 5145 O O . VAL B 1 315 ? -6.184 -24.203 -16.219 1 98.38 315 VAL B O 1
ATOM 5148 N N . GLU B 1 316 ? -7.078 -23.469 -18.203 1 98.06 316 GLU B N 1
ATOM 5149 C CA . GLU B 1 316 ? -6.301 -22.234 -18.172 1 98.06 316 GLU B CA 1
ATOM 5150 C C . GLU B 1 316 ? -7.211 -21.016 -18.109 1 98.06 316 GLU B C 1
ATOM 5152 O O . GLU B 1 316 ? -6.73 -19.875 -18.016 1 98.06 316 GLU B O 1
ATOM 5157 N N . GLY B 1 317 ? -8.469 -21.156 -18.141 1 98.25 317 GLY B N 1
ATOM 5158 C CA . GLY B 1 317 ? -9.414 -20.047 -18.031 1 98.25 317 GLY B CA 1
ATOM 5159 C C . GLY B 1 317 ? -10.844 -20.516 -17.797 1 98.25 317 GLY B C 1
ATOM 5160 O O . GLY B 1 317 ? -11.258 -21.547 -18.312 1 98.25 317 GLY B O 1
ATOM 5161 N N . LEU B 1 318 ? -11.578 -19.781 -17.047 1 98.75 318 LEU B N 1
ATOM 5162 C CA . LEU B 1 318 ? -12.969 -20.078 -16.719 1 98.75 318 LEU B CA 1
ATOM 5163 C C . LEU B 1 318 ? -13.805 -18.797 -16.75 1 98.75 318 LEU B C 1
ATOM 5165 O O . LEU B 1 318 ? -13.281 -17.703 -16.531 1 98.75 318 LEU B O 1
ATOM 5169 N N . LYS B 1 319 ? -15.023 -18.922 -17 1 98.5 319 LYS B N 1
ATOM 5170 C CA . LYS B 1 319 ? -16 -17.859 -16.812 1 98.5 319 LYS B CA 1
ATOM 5171 C C . LYS B 1 319 ? -17.297 -18.406 -16.219 1 98.5 319 LYS B C 1
ATOM 5173 O O . LYS B 1 319 ? -17.656 -19.562 -16.422 1 98.5 319 LYS B O 1
ATOM 5178 N N . HIS B 1 320 ? -17.922 -17.609 -15.422 1 98.44 320 HIS B N 1
ATOM 5179 C CA . HIS B 1 320 ? -19.203 -17.984 -14.859 1 98.44 320 HIS B CA 1
ATOM 5180 C C . HIS B 1 320 ? -20.328 -17.828 -15.883 1 98.44 320 HIS B C 1
ATOM 5182 O O . HIS B 1 320 ? -20.344 -16.859 -16.656 1 98.44 320 HIS B O 1
ATOM 5188 N N . ARG B 1 321 ? -21.297 -18.688 -15.898 1 97.38 321 ARG B N 1
ATOM 5189 C CA . ARG B 1 321 ? -22.359 -18.719 -16.906 1 97.38 321 ARG B CA 1
ATOM 5190 C C . ARG B 1 321 ? -23.312 -17.547 -16.719 1 97.38 321 ARG B C 1
ATOM 5192 O O . ARG B 1 321 ? -23.844 -17.016 -17.703 1 97.38 321 ARG B O 1
ATOM 5199 N N . TYR B 1 322 ? -23.484 -17.141 -15.469 1 96.62 322 TYR B N 1
ATOM 5200 C CA . TYR B 1 322 ? -24.562 -16.172 -15.195 1 96.62 322 TYR B CA 1
ATOM 5201 C C . TYR B 1 322 ? -24 -14.906 -14.578 1 96.62 322 TYR B C 1
ATOM 5203 O O . TYR B 1 322 ? -24.516 -13.812 -14.812 1 96.62 322 TYR B O 1
ATOM 5211 N N . ALA B 1 323 ? -23.031 -15.07 -13.789 1 97.25 323 ALA B N 1
ATOM 5212 C CA . ALA B 1 323 ? -22.438 -13.922 -13.117 1 97.25 323 ALA B CA 1
ATOM 5213 C C . ALA B 1 323 ? -21.297 -13.336 -13.938 1 97.25 323 ALA B C 1
ATOM 5215 O O . ALA B 1 323 ? -20.703 -14.023 -14.773 1 97.25 323 ALA B O 1
ATOM 5216 N N . ASP B 1 324 ? -21 -12.062 -13.695 1 97.56 324 ASP B N 1
ATOM 5217 C CA . ASP B 1 324 ? -19.875 -11.406 -14.328 1 97.56 324 ASP B CA 1
ATOM 5218 C C . ASP B 1 324 ? -18.562 -11.766 -13.625 1 97.56 324 ASP B C 1
ATOM 5220 O O . ASP B 1 324 ? -18 -10.945 -12.906 1 97.56 324 ASP B O 1
ATOM 5224 N N . ALA B 1 325 ? -18.109 -12.938 -13.914 1 98.56 325 ALA B N 1
ATOM 5225 C CA . ALA B 1 325 ? -16.891 -13.43 -13.289 1 98.56 325 ALA B CA 1
ATOM 5226 C C . ALA B 1 325 ? -16.094 -14.305 -14.258 1 98.56 325 ALA B C 1
ATOM 5228 O O . ALA B 1 325 ? -16.656 -15.156 -14.938 1 98.56 325 ALA B O 1
ATOM 5229 N N . PHE B 1 326 ? -14.789 -14.062 -14.367 1 98.62 326 PHE B N 1
ATOM 5230 C CA . PHE B 1 326 ? -13.922 -14.891 -15.195 1 98.62 326 PHE B CA 1
ATOM 5231 C C . PHE B 1 326 ? -12.508 -14.93 -14.625 1 98.62 326 PHE B C 1
ATOM 5233 O O . PHE B 1 326 ? -12.188 -14.18 -13.703 1 98.62 326 PHE B O 1
ATOM 5240 N N . SER B 1 327 ? -11.711 -15.836 -15.078 1 98.56 327 SER B N 1
ATOM 5241 C CA . SER B 1 327 ? -10.367 -15.984 -14.539 1 98.56 327 SER B CA 1
ATOM 5242 C C . SER B 1 327 ? -9.445 -16.672 -15.539 1 98.56 327 SER B C 1
ATOM 5244 O O . SER B 1 327 ? -9.906 -17.312 -16.484 1 98.56 327 SER B O 1
ATOM 5246 N N . VAL B 1 328 ? -8.172 -16.453 -15.359 1 98 328 VAL B N 1
ATOM 5247 C CA . VAL B 1 328 ? -7.16 -17.156 -16.156 1 98 328 VAL B CA 1
ATOM 5248 C C . VAL B 1 328 ? -6.043 -17.656 -15.234 1 98 328 VAL B C 1
ATOM 5250 O O . VAL B 1 328 ? -5.727 -17.016 -14.227 1 98 328 VAL B O 1
ATOM 5253 N N . GLN B 1 329 ? -5.434 -18.766 -15.633 1 97.75 329 GLN B N 1
ATOM 5254 C CA . GLN B 1 329 ? -4.367 -19.391 -14.859 1 97.75 329 GLN B CA 1
ATOM 5255 C C . GLN B 1 329 ? -3.021 -18.719 -15.141 1 97.75 329 GLN B C 1
ATOM 5257 O O . GLN B 1 329 ? -2.17 -18.625 -14.25 1 97.75 329 GLN B O 1
ATOM 5262 N N . TYR B 1 330 ? -2.867 -18.266 -16.344 1 95.06 330 TYR B N 1
ATOM 5263 C CA . TYR B 1 330 ? -1.61 -17.641 -16.75 1 95.06 330 TYR B CA 1
ATOM 5264 C C . TYR B 1 330 ? -1.579 -16.172 -16.328 1 95.06 330 TYR B C 1
ATOM 5266 O O . TYR B 1 330 ? -2.533 -15.664 -15.734 1 95.06 330 TYR B O 1
ATOM 5274 N N . HIS B 1 331 ? -0.457 -15.547 -16.547 1 93.06 331 HIS B N 1
ATOM 5275 C CA . HIS B 1 331 ? -0.264 -14.156 -16.156 1 93.06 331 HIS B CA 1
ATOM 5276 C C . HIS B 1 331 ? -0.406 -13.227 -17.359 1 93.06 331 HIS B C 1
ATOM 5278 O O . HIS B 1 331 ? 0.566 -12.977 -18.078 1 93.06 331 HIS B O 1
ATOM 5284 N N . PRO B 1 332 ? -1.493 -12.656 -17.5 1 92.31 332 PRO B N 1
ATOM 5285 C CA . PRO B 1 332 ? -1.671 -11.781 -18.672 1 92.31 332 PRO B CA 1
ATOM 5286 C C . PRO B 1 332 ? -0.796 -10.531 -18.594 1 92.31 332 PRO B C 1
ATOM 5288 O O . PRO B 1 332 ? -0.42 -9.984 -19.641 1 92.31 332 PRO B O 1
ATOM 5291 N N . GLU B 1 333 ? -0.423 -10.07 -17.391 1 86.81 333 GLU B N 1
ATOM 5292 C CA . GLU B 1 333 ? 0.36 -8.852 -17.219 1 86.81 333 GLU B CA 1
ATOM 5293 C C . GLU B 1 333 ? 1.81 -9.055 -17.641 1 86.81 333 GLU B C 1
ATOM 5295 O O . GLU B 1 333 ? 2.545 -8.086 -17.844 1 86.81 333 GLU B O 1
ATOM 5300 N N . ALA B 1 334 ? 2.264 -10.234 -17.719 1 78.25 334 ALA B N 1
ATOM 5301 C CA . ALA B 1 334 ? 3.658 -10.531 -18.031 1 78.25 334 ALA B CA 1
ATOM 5302 C C . ALA B 1 334 ? 3.793 -11.156 -19.422 1 78.25 334 ALA B C 1
ATOM 5304 O O . ALA B 1 334 ? 4.855 -11.664 -19.781 1 78.25 334 ALA B O 1
ATOM 5305 N N . ASN B 1 335 ? 2.736 -11.172 -20.141 1 69.06 335 ASN B N 1
ATOM 5306 C CA . ASN B 1 335 ? 2.762 -11.859 -21.438 1 69.06 335 ASN B CA 1
ATOM 5307 C C . ASN B 1 335 ? 3.697 -11.164 -22.422 1 69.06 335 ASN B C 1
ATOM 5309 O O . ASN B 1 335 ? 3.645 -9.945 -22.578 1 69.06 335 ASN B O 1
ATOM 5313 N N . PRO B 1 336 ? 4.664 -11.805 -22.891 1 58.75 336 PRO B N 1
ATOM 5314 C CA . PRO B 1 336 ? 5.656 -11.242 -23.812 1 58.75 336 PRO B CA 1
ATOM 5315 C C . PRO B 1 336 ? 5.035 -10.742 -25.109 1 58.75 336 PRO B C 1
ATOM 5317 O O . PRO B 1 336 ? 5.621 -9.898 -25.797 1 58.75 336 PRO B O 1
ATOM 5320 N N . GLY B 1 337 ? 3.947 -11.281 -25.531 1 52.47 337 GLY B N 1
ATOM 5321 C CA . GLY B 1 337 ? 3.389 -10.914 -26.812 1 52.47 337 GLY B CA 1
ATOM 5322 C C . GLY B 1 337 ? 2.674 -9.578 -26.797 1 52.47 337 GLY B C 1
ATOM 5323 O O . GLY B 1 337 ? 2.34 -9.062 -25.734 1 52.47 337 GLY B O 1
ATOM 5324 N N . PRO B 1 338 ? 2.83 -8.727 -27.859 1 47.44 338 PRO B N 1
ATOM 5325 C CA . PRO B 1 338 ? 2.334 -7.355 -28.016 1 47.44 338 PRO B CA 1
ATOM 5326 C C . PRO B 1 338 ? 0.907 -7.184 -27.5 1 47.44 338 PRO B C 1
ATOM 5328 O O . PRO B 1 338 ? 0.553 -6.117 -26.984 1 47.44 338 PRO B O 1
ATOM 5331 N N . HIS B 1 339 ? -0.036 -7.941 -28 1 47.72 339 HIS B N 1
ATOM 5332 C CA . HIS B 1 339 ? -1.47 -7.676 -28 1 47.72 339 HIS B CA 1
ATOM 5333 C C . HIS B 1 339 ? -2.127 -8.211 -26.719 1 47.72 339 HIS B C 1
ATOM 5335 O O . HIS B 1 339 ? -3.227 -7.781 -26.359 1 47.72 339 HIS B O 1
ATOM 5341 N N . ASP B 1 340 ? -1.734 -9.266 -26.016 1 50.75 340 ASP B N 1
ATOM 5342 C CA . ASP B 1 340 ? -2.641 -10.242 -25.438 1 50.75 340 ASP B CA 1
ATOM 5343 C C . ASP B 1 340 ? -3.002 -9.859 -24 1 50.75 340 ASP B C 1
ATOM 5345 O O . ASP B 1 340 ? -4.145 -10.047 -23.578 1 50.75 340 ASP B O 1
ATOM 5349 N N . ALA B 1 341 ? -2.049 -9.508 -23.109 1 55.72 341 ALA B N 1
ATOM 5350 C CA . ALA B 1 341 ? -2.25 -9.344 -21.672 1 55.72 341 ALA B CA 1
ATOM 5351 C C . ALA B 1 341 ? -3.221 -8.195 -21.391 1 55.72 341 ALA B C 1
ATOM 5353 O O . ALA B 1 341 ? -4.074 -8.305 -20.5 1 55.72 341 ALA B O 1
ATOM 5354 N N . ASN B 1 342 ? -3.307 -7.398 -22.328 1 65.38 342 ASN B N 1
ATOM 5355 C CA . ASN B 1 342 ? -3.998 -6.121 -22.188 1 65.38 342 ASN B CA 1
ATOM 5356 C C . ASN B 1 342 ? -5.5 -6.266 -22.422 1 65.38 342 ASN B C 1
ATOM 5358 O O . ASN B 1 342 ? -6.305 -5.652 -21.719 1 65.38 342 ASN B O 1
ATOM 5362 N N . ASP B 1 343 ? -5.836 -7.383 -23.016 1 87.75 343 ASP B N 1
ATOM 5363 C CA . ASP B 1 343 ? -7.238 -7.492 -23.406 1 87.75 343 ASP B CA 1
ATOM 5364 C C . ASP B 1 343 ? -8.102 -7.949 -22.234 1 87.75 343 ASP B C 1
ATOM 5366 O O . ASP B 1 343 ? -9.25 -7.523 -22.109 1 87.75 343 ASP B O 1
ATOM 5370 N N . LEU B 1 344 ? -7.52 -8.695 -21.406 1 94.19 344 LEU B N 1
ATOM 5371 C CA . LEU B 1 344 ? -8.297 -9.242 -20.297 1 94.19 344 LEU B CA 1
ATOM 5372 C C . LEU B 1 344 ? -8.602 -8.156 -19.266 1 94.19 344 LEU B C 1
ATOM 5374 O O . LEU B 1 344 ? -9.695 -8.125 -18.688 1 94.19 344 LEU B O 1
ATOM 5378 N N . PHE B 1 345 ? -7.652 -7.285 -19.078 1 96.38 345 PHE B N 1
ATOM 5379 C CA . PHE B 1 345 ? -7.906 -6.164 -18.188 1 96.38 345 PHE B CA 1
ATOM 5380 C C . PHE B 1 345 ? -8.969 -5.238 -18.766 1 96.38 345 PHE B C 1
ATOM 5382 O O . PHE B 1 345 ? -9.836 -4.75 -18.031 1 96.38 345 PHE B O 1
ATOM 5389 N N . ASP B 1 346 ? -8.883 -5.035 -20.047 1 95.56 346 ASP B N 1
ATOM 5390 C CA . ASP B 1 346 ? -9.891 -4.219 -20.719 1 95.56 346 ASP B CA 1
ATOM 5391 C C . ASP B 1 346 ? -11.273 -4.855 -20.625 1 95.56 346 ASP B C 1
ATOM 5393 O O . ASP B 1 346 ? -12.266 -4.156 -20.406 1 95.56 346 ASP B O 1
ATOM 5397 N N . ARG B 1 347 ? -11.32 -6.125 -20.781 1 94.94 347 ARG B N 1
ATOM 5398 C CA . ARG B 1 347 ? -12.57 -6.852 -20.625 1 94.94 347 ARG B CA 1
ATOM 5399 C C . ARG B 1 347 ? -13.141 -6.656 -19.219 1 94.94 347 ARG B C 1
ATOM 5401 O O . ARG B 1 347 ? -14.344 -6.422 -19.062 1 94.94 347 ARG B O 1
ATOM 5408 N N . PHE B 1 348 ? -12.312 -6.773 -18.281 1 97.44 348 PHE B N 1
ATOM 5409 C CA . PHE B 1 348 ? -12.711 -6.582 -16.891 1 97.44 348 PHE B CA 1
ATOM 5410 C C . PHE B 1 348 ? -13.289 -5.184 -16.688 1 97.44 348 PHE B C 1
ATOM 5412 O O . PHE B 1 348 ? -14.359 -5.027 -16.094 1 97.44 348 PHE B O 1
ATOM 5419 N N . ILE B 1 349 ? -12.609 -4.199 -17.203 1 96.25 349 ILE B N 1
ATOM 5420 C CA . ILE B 1 349 ? -13.07 -2.818 -17.094 1 96.25 349 ILE B CA 1
ATOM 5421 C C . ILE B 1 349 ? -14.406 -2.662 -17.812 1 96.25 349 ILE B C 1
ATOM 5423 O O . ILE B 1 349 ? -15.312 -1.998 -17.312 1 96.25 349 ILE B O 1
ATOM 5427 N N . GLY B 1 350 ? -14.539 -3.273 -18.953 1 95.44 350 GLY B N 1
ATOM 5428 C CA . GLY B 1 350 ? -15.797 -3.256 -19.672 1 95.44 350 GLY B CA 1
ATOM 5429 C C . GLY B 1 350 ? -16.953 -3.846 -18.875 1 95.44 350 GLY B C 1
ATOM 5430 O O . GLY B 1 350 ? -18.062 -3.309 -18.906 1 95.44 350 GLY B O 1
ATOM 5431 N N . MET B 1 351 ? -16.688 -4.918 -18.172 1 96 351 MET B N 1
ATOM 5432 C CA . MET B 1 351 ? -17.688 -5.562 -17.328 1 96 351 MET B CA 1
ATOM 5433 C C . MET B 1 351 ? -18.188 -4.617 -16.234 1 96 351 MET B C 1
ATOM 5435 O O . MET B 1 351 ? -19.375 -4.602 -15.914 1 96 351 MET B O 1
ATOM 5439 N N . MET B 1 352 ? -17.281 -3.854 -15.695 1 95.44 352 MET B N 1
ATOM 5440 C CA . MET B 1 352 ? -17.625 -2.92 -14.633 1 95.44 352 MET B CA 1
ATOM 5441 C C . MET B 1 352 ? -18.5 -1.793 -15.156 1 95.44 352 MET B C 1
ATOM 5443 O O . MET B 1 352 ? -19.406 -1.325 -14.461 1 95.44 352 MET B O 1
ATOM 5447 N N . HIS B 1 353 ? -18.25 -1.352 -16.359 1 92.75 353 HIS B N 1
ATOM 5448 C CA . HIS B 1 353 ? -19.062 -0.302 -16.969 1 92.75 353 HIS B CA 1
ATOM 5449 C C . HIS B 1 353 ? -20.484 -0.784 -17.25 1 92.75 353 HIS B C 1
ATOM 5451 O O . HIS B 1 353 ? -21.438 -0.04 -17.047 1 92.75 353 HIS B O 1
ATOM 5457 N N . THR B 1 354 ? -20.625 -1.952 -17.641 1 87.94 354 THR B N 1
ATOM 5458 C CA . THR B 1 354 ? -21.922 -2.504 -18 1 87.94 354 THR B CA 1
ATOM 5459 C C . THR B 1 354 ? -22.75 -2.797 -16.766 1 87.94 354 THR B C 1
ATOM 5461 O O . THR B 1 354 ? -23.969 -2.609 -16.766 1 87.94 354 THR B O 1
ATOM 5464 N N . ALA B 1 355 ? -22.172 -3.301 -15.75 1 81.12 355 ALA B N 1
ATOM 5465 C CA . ALA B 1 355 ? -22.891 -3.633 -14.516 1 81.12 355 ALA B CA 1
ATOM 5466 C C . ALA B 1 355 ? -23.531 -2.393 -13.898 1 81.12 355 ALA B C 1
ATOM 5468 O O . ALA B 1 355 ? -24.609 -2.469 -13.305 1 81.12 355 ALA B O 1
ATOM 5469 N N . LYS B 1 356 ? -22.859 -1.322 -13.812 1 66.06 356 LYS B N 1
ATOM 5470 C CA . LYS B 1 356 ? -23.391 -0.09 -13.234 1 66.06 356 LYS B CA 1
ATOM 5471 C C . LYS B 1 356 ? -24.562 0.439 -14.062 1 66.06 356 LYS B C 1
ATOM 5473 O O . LYS B 1 356 ? -25.516 0.982 -13.508 1 66.06 356 LYS B O 1
ATOM 5478 N N . THR B 1 357 ? -24.438 0.286 -15.273 1 54.5 357 THR B N 1
ATOM 5479 C CA . THR B 1 357 ? -25.531 0.753 -16.125 1 54.5 357 THR B CA 1
ATOM 5480 C C . THR B 1 357 ? -26.781 -0.079 -15.906 1 54.5 357 THR B C 1
ATOM 5482 O O . THR B 1 357 ? -27.906 0.429 -16.031 1 54.5 357 THR B O 1
ATOM 5485 N N . ASN B 1 358 ? -26.656 -1.276 -15.547 1 44.12 358 ASN B N 1
ATOM 5486 C CA . ASN B 1 358 ? -27.844 -2.096 -15.328 1 44.12 358 ASN B CA 1
ATOM 5487 C C . ASN B 1 358 ? -28.547 -1.73 -14.031 1 44.12 358 ASN B C 1
ATOM 5489 O O . ASN B 1 358 ? -29.75 -1.985 -13.867 1 44.12 358 ASN B O 1
ATOM 5493 N N . VAL B 1 359 ? -27.922 -1.171 -13.102 1 38.81 359 VAL B N 1
ATOM 5494 C CA . VAL B 1 359 ? -28.578 -0.759 -11.867 1 38.81 359 VAL B CA 1
ATOM 5495 C C . VAL B 1 359 ? -29.266 0.589 -12.07 1 38.81 359 VAL B C 1
ATOM 5497 O O . VAL B 1 359 ? -30.234 0.913 -11.375 1 38.81 359 VAL B O 1
ATOM 5500 N N . LEU B 1 360 ? -28.828 1.562 -12.859 1 37.19 360 LEU B N 1
ATOM 5501 C CA . LEU B 1 360 ? -29.469 2.855 -13.094 1 37.19 360 LEU B CA 1
ATOM 5502 C C . LEU B 1 360 ? -30.656 2.709 -14.023 1 37.19 360 LEU B C 1
ATOM 5504 O O . LEU B 1 360 ? -31.422 3.66 -14.219 1 37.19 360 LEU B O 1
ATOM 5508 N N . VAL B 1 361 ? -30.844 1.52 -14.672 1 31.31 361 VAL B N 1
ATOM 5509 C CA . VAL B 1 361 ? -32.062 1.417 -15.445 1 31.31 361 VAL B CA 1
ATOM 5510 C C . VAL B 1 361 ? -33.156 0.695 -14.625 1 31.31 361 VAL B C 1
ATOM 5512 O O . VAL B 1 361 ? -32.875 -0.366 -14.055 1 31.31 361 VAL B O 1
#

Secondary structure (DSSP, 8-state):
-EEEEEETTS-EEEEEEEE----EEEEEEEE---S-HHHHHT-GGGTTEEEEE-SSEESTT---GGG-SSSS---SEEE-SEE-SS--SSS----HHHHHHHTT-EEEES--HHHHHHHHHHH--EEEEEE-TTS-HHHHHHHHHHSPPP--HHHHHS-SS-EEE--SS-EEEEEESS--HHHHHHHHHTT-EEEEEETT--HHHHHHTT-SEEEE----S-GGG-HHHHHHHHHHTTTS-EEEETHHHHHHHHHTT--EEEEEEEEEEEEEEEEETTT--EEEEEEEEEEEE-GGGGTTSSEEEEEEETTT--EEEEEESSSSEEEESSBGGG--SSSHHHHHHHHHHHHHHHHHHHHH-/-EEEEEETTS-EEEEEEEE----EEEEEEEE---S-HHHHHT-GGGTTEEEEE-SSEESTT---GGG-SSSS---SEEE-SEE-SS--SSS----HHHHHHHHT-EEEES--HHHHHHHHHHH--EEEEEE-TTS-HHHHHHHHHHSPPP--HHHHHS-SS-EEE--SS-EEEEEESS--HHHHHHHHHTT-EEEEEETT--HHHHHHTT-SEEEE----S-GGG-HHHHHHHHHHTTTS-EEEETHHHHHHHHHTT--EEEEEEEEEEEEEEEEETTT--EEEEEEEEEEEE-GGGGTTSSEEEEEEETTT--EEEEEESSSSEEEESSBGGG--SSSHHHHHHHHHHHHHHHHHHHHH-